Protein AF-A0A1G4E699-F1 (afdb_monomer)

Secondary structure (DSSP, 8-state):
--HHHHHHHHHHHHH-GGGHHHHHHHHHHHSPPS----GGGGHHHHHHTT-TTTHHHHHHHHHHHHHHHHHHHEEE---S-------------HHHHHHHHHHHHHHHHHHH---HHHHHHHHHHHHHHHHHHGGGEEE-PPPP--HHHH-SSHHHHHHHHHHHHTHHHHHHHHT-TT-TTHHHHHHHHHHHHHHHHHHIIIIISSS----HHHHHHHHHHHHHHHHHHHTTHHHHHHHHHHHHHHHEEE---TT------------HHHHHHHHHHHHHHHHHHH---HHHHHHHHHHHHHTHHHHGGGEEE-PPPP--HHHH-SSHHHHHHHHHHHHTHHHHHHHHHSPS-HHHHHHHHHHHHHHHHHHHHIIIIISSS----HHHHHHHHHHHHHHHHHHHHHTSGGGBTTB--TTSPP--S--SSGGGTTT---SS---TTS-HHHHHHHHHHHTTT--HHHHHHHHHHHTT-TTHHHHHHHHHHHHH--SS--------

Radius of gyration: 32.56 Å; Cα contacts (8 Å, |Δi|>4): 405; chains: 1; bounding box: 88×56×86 Å

Nearest PDB structures (foldseek):
  8yn0-assembly2_C  TM=1.367E-01  e=4.246E+00  Arabidopsis thaliana

Structure (mmCIF, N/CA/C/O backbone):
data_AF-A0A1G4E699-F1
#
_entry.id   AF-A0A1G4E699-F1
#
loop_
_atom_site.group_PDB
_atom_site.id
_atom_site.type_symbol
_atom_site.label_atom_id
_atom_site.label_alt_id
_atom_site.label_comp_id
_atom_site.label_asym_id
_atom_site.label_entity_id
_atom_site.label_seq_id
_atom_site.pdbx_PDB_ins_code
_atom_site.Cartn_x
_atom_site.Cartn_y
_atom_site.Cartn_z
_atom_site.occupancy
_atom_site.B_iso_or_equiv
_atom_site.auth_seq_id
_atom_site.auth_comp_id
_atom_site.auth_asym_id
_atom_site.auth_atom_id
_atom_site.pdbx_PDB_model_num
ATOM 1 N N . MET A 1 1 ? 32.884 7.322 -10.815 1.00 55.81 1 MET A N 1
ATOM 2 C CA . MET A 1 1 ? 31.408 7.321 -10.824 1.00 55.81 1 MET A CA 1
ATOM 3 C C . MET A 1 1 ? 30.946 8.568 -11.565 1.00 55.81 1 MET A C 1
ATOM 5 O O . MET A 1 1 ? 31.537 9.624 -11.356 1.00 55.81 1 MET A O 1
ATOM 9 N N . ASP A 1 2 ? 29.941 8.460 -12.436 1.00 67.50 2 ASP A N 1
ATOM 10 C CA . ASP A 1 2 ? 29.345 9.622 -13.109 1.00 67.50 2 ASP A CA 1
ATOM 11 C C . ASP A 1 2 ? 28.706 10.574 -12.084 1.00 67.50 2 ASP A C 1
ATOM 13 O O . ASP A 1 2 ? 27.785 10.208 -11.354 1.00 67.50 2 ASP A O 1
ATOM 17 N N . LEU A 1 3 ? 29.229 11.800 -12.024 1.00 72.00 3 LEU A N 1
ATOM 18 C CA . LEU A 1 3 ? 28.855 12.813 -11.036 1.00 72.00 3 LEU A CA 1
ATOM 19 C C . LEU A 1 3 ? 27.395 13.262 -11.167 1.00 72.00 3 LEU A C 1
ATOM 21 O O . LEU A 1 3 ? 26.793 13.642 -10.167 1.00 72.00 3 LEU A O 1
ATOM 25 N N . SER A 1 4 ? 26.833 13.226 -12.377 1.00 80.38 4 SER A N 1
ATOM 26 C CA . SER A 1 4 ? 25.493 13.753 -12.648 1.00 80.38 4 SER A CA 1
ATOM 27 C C . SER A 1 4 ? 24.391 12.807 -12.166 1.00 80.38 4 SER A C 1
ATOM 29 O O . SER A 1 4 ? 23.581 13.195 -11.325 1.00 80.38 4 SER A O 1
ATOM 31 N N . LEU A 1 5 ? 24.422 11.540 -12.586 1.00 86.12 5 LEU A N 1
ATOM 32 C CA . LEU A 1 5 ? 23.474 10.530 -12.114 1.00 86.12 5 LEU A CA 1
ATOM 33 C C . LEU A 1 5 ? 23.654 10.217 -10.619 1.00 86.12 5 LEU A C 1
ATOM 35 O O . LEU A 1 5 ? 22.676 10.017 -9.902 1.00 86.12 5 LEU A O 1
ATOM 39 N N . SER A 1 6 ? 24.894 10.239 -10.117 1.00 86.81 6 SER A N 1
ATOM 40 C CA . SER A 1 6 ? 25.167 10.074 -8.682 1.00 86.81 6 SER A CA 1
ATOM 41 C C . SER A 1 6 ? 24.479 11.151 -7.837 1.00 86.81 6 SER A C 1
ATOM 43 O O . SER A 1 6 ? 23.962 10.856 -6.758 1.00 86.81 6 SER A O 1
ATOM 45 N N . GLN A 1 7 ? 24.423 12.399 -8.316 1.00 88.94 7 GLN A N 1
ATOM 46 C CA . GLN A 1 7 ? 23.716 13.463 -7.608 1.00 88.94 7 GLN A CA 1
ATOM 47 C C . GLN A 1 7 ? 22.203 13.194 -7.546 1.00 88.94 7 GLN A C 1
ATOM 49 O O . GLN A 1 7 ? 21.623 13.308 -6.467 1.00 88.94 7 GLN A O 1
ATOM 54 N N . GLU A 1 8 ? 21.581 12.780 -8.656 1.00 90.25 8 GLU A N 1
ATOM 55 C CA . GLU A 1 8 ? 20.148 12.443 -8.682 1.00 90.25 8 GLU A CA 1
ATOM 56 C C . GLU A 1 8 ? 19.814 11.285 -7.728 1.00 90.25 8 GLU A C 1
ATOM 58 O O . GLU A 1 8 ? 18.875 11.383 -6.935 1.00 90.25 8 GLU A O 1
ATOM 63 N N . ILE A 1 9 ? 20.628 10.221 -7.726 1.00 91.75 9 ILE A N 1
ATOM 64 C CA . ILE A 1 9 ? 20.436 9.075 -6.825 1.00 91.75 9 ILE A CA 1
ATOM 65 C C . ILE A 1 9 ? 20.530 9.511 -5.355 1.00 91.75 9 ILE A C 1
ATOM 67 O O . ILE A 1 9 ? 19.701 9.110 -4.536 1.00 91.75 9 ILE A O 1
ATOM 71 N N . ASN A 1 10 ? 21.490 10.373 -5.011 1.00 92.62 10 ASN A N 1
ATOM 72 C CA . ASN A 1 10 ? 21.628 10.902 -3.653 1.00 92.62 10 ASN A CA 1
ATOM 73 C C . ASN A 1 10 ? 20.410 11.735 -3.221 1.00 92.62 10 ASN A C 1
ATOM 75 O O . ASN A 1 10 ? 19.955 11.627 -2.080 1.00 92.62 10 ASN A O 1
ATOM 79 N N . GLU A 1 11 ? 19.845 12.539 -4.123 1.00 93.44 11 GLU A N 1
ATOM 80 C CA . GLU A 1 11 ? 18.614 13.287 -3.850 1.00 93.44 11 GLU A CA 1
ATOM 81 C C . GLU A 1 11 ? 17.422 12.346 -3.609 1.00 93.44 11 GLU A C 1
ATOM 83 O O . GLU A 1 11 ? 16.649 12.557 -2.667 1.00 93.44 11 GLU A O 1
ATOM 88 N N . TRP A 1 12 ? 17.290 11.267 -4.389 1.00 94.31 12 TRP A N 1
ATOM 89 C CA . TRP A 1 12 ? 16.247 10.259 -4.171 1.00 94.31 12 TRP A CA 1
ATOM 90 C C . TRP A 1 12 ? 16.435 9.482 -2.873 1.00 94.31 12 TRP A C 1
ATOM 92 O O . TRP A 1 12 ? 15.449 9.270 -2.170 1.00 94.31 12 TRP A O 1
ATOM 102 N N . LYS A 1 13 ? 17.670 9.137 -2.494 1.00 93.50 13 LYS A N 1
ATOM 103 C CA . LYS A 1 13 ? 17.972 8.520 -1.191 1.00 93.50 13 LYS A CA 1
ATOM 104 C C . LYS A 1 13 ? 17.533 9.394 -0.026 1.00 93.50 13 LYS A C 1
ATOM 106 O O . LYS A 1 13 ? 16.914 8.904 0.913 1.00 93.50 13 LYS A O 1
ATOM 111 N N . LEU A 1 14 ? 17.812 10.694 -0.096 1.00 93.00 14 LEU A N 1
ATOM 112 C CA . LEU A 1 14 ? 17.403 11.640 0.943 1.00 93.00 14 LEU A CA 1
ATOM 113 C C . LEU A 1 14 ? 15.881 11.802 1.003 1.00 93.00 14 LEU A C 1
ATOM 115 O O . LEU A 1 14 ? 15.312 11.913 2.089 1.00 93.00 14 LEU A O 1
ATOM 119 N N . LYS A 1 15 ? 15.214 11.825 -0.155 1.00 94.31 15 LYS A N 1
ATOM 120 C CA . LYS A 1 15 ? 13.768 12.053 -0.237 1.00 94.31 15 LYS A CA 1
ATOM 121 C C . LYS A 1 15 ? 12.945 10.798 0.078 1.00 94.31 15 LYS A C 1
ATOM 123 O O . LYS A 1 15 ? 11.894 10.900 0.710 1.00 94.31 15 LYS A O 1
ATOM 128 N N . TYR A 1 16 ? 13.428 9.630 -0.336 1.00 94.56 16 TYR A N 1
ATOM 129 C CA . TYR A 1 16 ? 12.769 8.327 -0.223 1.00 94.56 16 TYR A CA 1
ATOM 130 C C . TYR A 1 16 ? 13.712 7.282 0.401 1.00 94.56 16 TYR A C 1
ATOM 132 O O . TYR A 1 16 ? 14.030 6.274 -0.237 1.00 94.56 16 TYR A O 1
ATOM 140 N N . PRO A 1 17 ? 14.159 7.490 1.654 1.00 93.25 17 PRO A N 1
ATOM 141 C CA . PRO A 1 17 ? 15.147 6.624 2.305 1.00 93.25 17 PRO A CA 1
ATOM 142 C C . PRO A 1 17 ? 14.657 5.188 2.515 1.00 93.25 17 PRO A C 1
ATOM 144 O O . PRO A 1 17 ? 15.455 4.274 2.641 1.00 93.25 17 PRO A O 1
ATOM 147 N N . PHE A 1 18 ? 13.344 4.959 2.510 1.00 88.12 18 PHE A N 1
ATOM 148 C CA . PHE A 1 18 ? 12.766 3.621 2.623 1.00 88.12 18 PHE A CA 1
ATOM 149 C C . PHE A 1 18 ? 12.931 2.748 1.366 1.00 88.12 18 PHE A C 1
ATOM 151 O O . PHE A 1 18 ? 12.675 1.551 1.431 1.00 88.12 18 PHE A O 1
ATOM 158 N N . LEU A 1 19 ? 13.364 3.328 0.242 1.00 93.88 19 LEU A N 1
ATOM 159 C CA . LEU A 1 19 ? 13.710 2.612 -0.992 1.00 93.88 19 LEU A CA 1
ATOM 160 C C . LEU A 1 19 ? 15.233 2.435 -1.134 1.00 93.88 19 LEU A C 1
ATOM 162 O O . LEU A 1 19 ? 15.740 2.310 -2.247 1.00 93.88 19 LEU A O 1
ATOM 166 N N . GLU A 1 20 ? 15.976 2.441 -0.019 1.00 91.06 20 GLU A N 1
ATOM 167 C CA . GLU A 1 20 ? 17.446 2.366 0.003 1.00 91.06 20 GLU A CA 1
ATOM 168 C C . GLU A 1 20 ? 18.002 1.222 -0.849 1.00 91.06 20 GLU A C 1
ATOM 170 O O . GLU A 1 20 ? 18.963 1.439 -1.582 1.00 91.06 20 GLU A O 1
ATOM 175 N N . HIS A 1 21 ? 17.363 0.051 -0.837 1.00 90.12 21 HIS A N 1
ATOM 176 C CA . HIS A 1 21 ? 17.773 -1.097 -1.650 1.00 90.12 21 HIS A CA 1
ATOM 177 C C . HIS A 1 21 ? 17.758 -0.797 -3.160 1.00 90.12 21 HIS A C 1
ATOM 179 O O . HIS A 1 21 ? 18.697 -1.154 -3.870 1.00 90.12 21 HIS A O 1
ATOM 185 N N . ILE A 1 22 ? 16.746 -0.072 -3.657 1.00 93.12 22 ILE A N 1
ATOM 186 C CA . ILE A 1 22 ? 16.667 0.346 -5.069 1.00 93.12 22 ILE A CA 1
ATOM 187 C C . ILE A 1 22 ? 17.793 1.326 -5.395 1.00 93.12 22 ILE A C 1
ATOM 189 O O . ILE A 1 22 ? 18.473 1.205 -6.413 1.00 93.12 22 ILE A O 1
ATOM 193 N N . TRP A 1 23 ? 18.021 2.293 -4.511 1.00 93.62 23 TRP A N 1
ATOM 194 C CA . TRP A 1 23 ? 19.037 3.315 -4.730 1.00 93.62 23 TRP A CA 1
ATOM 195 C C . TRP A 1 23 ? 20.459 2.767 -4.618 1.00 93.62 23 TRP A C 1
ATOM 197 O O . TRP A 1 23 ? 21.330 3.180 -5.379 1.00 93.62 23 TRP A O 1
ATOM 207 N N . SER A 1 24 ? 20.690 1.816 -3.713 1.00 91.62 24 SER A N 1
ATOM 208 C CA . SER A 1 24 ? 21.945 1.068 -3.618 1.00 91.62 24 SER A CA 1
ATOM 209 C C . SER A 1 24 ? 22.209 0.296 -4.908 1.00 91.62 24 SER A C 1
ATOM 211 O O . SER A 1 24 ? 23.315 0.345 -5.437 1.00 91.62 24 SER A O 1
ATOM 213 N N . LEU A 1 25 ? 21.180 -0.343 -5.473 1.00 92.12 25 LEU A N 1
ATOM 214 C CA . LEU A 1 25 ? 21.304 -1.050 -6.745 1.00 92.12 25 LEU A CA 1
ATOM 215 C C . LEU A 1 25 ? 21.671 -0.100 -7.901 1.00 92.12 25 LEU A C 1
ATOM 217 O O . LEU A 1 25 ? 22.513 -0.428 -8.735 1.00 92.12 25 LEU A O 1
ATOM 221 N N . PHE A 1 26 ? 21.091 1.103 -7.942 1.00 93.81 26 PHE A N 1
ATOM 222 C CA . PHE A 1 26 ? 21.430 2.109 -8.958 1.00 93.81 26 PHE A CA 1
ATOM 223 C C . PHE A 1 26 ? 22.864 2.639 -8.807 1.00 93.81 26 PHE A C 1
ATOM 225 O O . PHE A 1 26 ? 23.542 2.888 -9.809 1.00 93.81 26 PHE A O 1
ATOM 232 N N . GLU A 1 27 ? 23.357 2.794 -7.577 1.00 91.88 27 GLU A N 1
ATOM 233 C CA . GLU A 1 27 ? 24.768 3.112 -7.330 1.00 91.88 27 GLU A CA 1
ATOM 234 C C . GLU A 1 27 ? 25.685 1.984 -7.796 1.00 91.88 27 GLU A C 1
ATOM 236 O O . GLU A 1 27 ? 26.675 2.251 -8.477 1.00 91.88 27 GLU A O 1
ATOM 241 N N . ASP A 1 28 ? 25.325 0.731 -7.519 1.00 90.06 28 ASP A N 1
ATOM 242 C CA . ASP A 1 28 ? 26.087 -0.437 -7.957 1.00 90.06 28 ASP A CA 1
ATOM 243 C C . ASP A 1 28 ? 26.191 -0.537 -9.478 1.00 90.06 28 ASP A C 1
ATOM 245 O O . ASP A 1 28 ? 27.264 -0.844 -10.018 1.00 90.06 28 ASP A O 1
ATOM 249 N N . PHE A 1 29 ? 25.107 -0.208 -10.182 1.00 92.44 29 PHE A N 1
ATOM 250 C CA . PHE A 1 29 ? 25.119 -0.098 -11.636 1.00 92.44 29 PHE A CA 1
ATOM 251 C C . PHE A 1 29 ? 26.024 1.030 -12.136 1.00 92.44 29 PHE A C 1
ATOM 253 O O . PHE A 1 29 ? 26.667 0.880 -13.175 1.00 92.44 29 PHE A O 1
ATOM 260 N N . SER A 1 30 ? 26.135 2.115 -11.371 1.00 90.38 30 SER A N 1
ATOM 261 C CA . SER A 1 30 ? 26.933 3.302 -11.705 1.00 90.38 30 SER A CA 1
ATOM 262 C C . SER A 1 30 ? 28.407 3.205 -11.277 1.00 90.38 30 SER A C 1
ATOM 264 O O . SER A 1 30 ? 29.208 4.086 -11.608 1.00 90.38 30 SER A O 1
ATOM 266 N N . ASN A 1 31 ? 28.779 2.161 -10.529 1.00 86.94 31 ASN A N 1
ATOM 267 C CA . ASN A 1 31 ? 30.146 1.942 -10.066 1.00 86.94 31 ASN A CA 1
ATOM 268 C C . ASN A 1 31 ? 31.100 1.626 -11.226 1.00 86.94 31 ASN A C 1
ATOM 270 O O . ASN A 1 31 ? 30.767 0.872 -12.147 1.00 86.94 31 ASN A O 1
ATOM 274 N N . GLU A 1 32 ? 32.317 2.162 -11.130 1.00 82.00 32 GLU A N 1
ATOM 275 C CA . GLU A 1 32 ? 33.408 1.878 -12.068 1.00 82.00 32 GLU A CA 1
ATOM 276 C C . GLU A 1 32 ? 33.806 0.395 -12.034 1.00 82.00 32 GLU A C 1
ATOM 278 O O . GLU A 1 32 ? 33.489 -0.347 -11.097 1.00 82.00 32 GLU A O 1
ATOM 283 N N . LEU A 1 33 ? 34.493 -0.050 -13.085 1.00 80.19 33 LEU A N 1
ATOM 284 C CA . LEU A 1 33 ? 35.035 -1.401 -13.160 1.00 80.19 33 LEU A CA 1
ATOM 285 C C . LEU A 1 33 ? 36.195 -1.541 -12.169 1.00 80.19 33 LEU A C 1
ATOM 287 O O . LEU A 1 33 ? 37.126 -0.742 -12.171 1.00 80.19 33 LEU A O 1
ATOM 291 N N . VAL A 1 34 ? 36.144 -2.574 -11.328 1.00 69.19 34 VAL A N 1
ATOM 292 C CA . VAL A 1 34 ? 37.250 -2.913 -10.414 1.00 69.19 34 VAL A CA 1
ATOM 293 C C . VAL A 1 34 ? 38.335 -3.723 -11.141 1.00 69.19 34 VAL A C 1
ATOM 295 O O . VAL A 1 34 ? 39.499 -3.663 -10.757 1.00 69.19 34 VAL A O 1
ATOM 298 N N . ASP A 1 35 ? 37.957 -4.439 -12.205 1.00 65.62 35 ASP A N 1
ATOM 299 C CA . ASP A 1 35 ? 38.836 -5.251 -13.049 1.00 65.62 35 ASP A CA 1
ATOM 300 C C . ASP A 1 35 ? 38.510 -4.992 -14.531 1.00 65.62 35 ASP A C 1
ATOM 302 O O . ASP A 1 35 ? 37.463 -5.409 -15.036 1.00 65.62 35 ASP A O 1
ATOM 306 N N . ASP A 1 36 ? 39.375 -4.228 -15.204 1.00 64.94 36 ASP A N 1
ATOM 307 C CA . ASP A 1 36 ? 39.226 -3.850 -16.618 1.00 64.94 36 ASP A CA 1
ATOM 308 C C . ASP A 1 36 ? 39.844 -4.887 -17.582 1.00 64.94 36 ASP A C 1
ATOM 310 O O . ASP A 1 36 ? 39.816 -4.711 -18.799 1.00 64.94 36 ASP A O 1
ATOM 314 N N . GLU A 1 37 ? 40.408 -5.987 -17.066 1.00 66.12 37 GLU A N 1
ATOM 315 C CA . GLU A 1 37 ? 41.120 -6.987 -17.877 1.00 66.12 37 GLU A CA 1
ATOM 316 C C . GLU A 1 37 ? 40.232 -8.153 -18.348 1.00 66.12 37 GLU A C 1
ATOM 318 O O . GLU A 1 37 ? 40.729 -9.128 -18.914 1.00 66.12 37 GLU A O 1
ATOM 323 N N . ASN A 1 38 ? 38.907 -8.071 -18.174 1.00 74.69 38 ASN A N 1
ATOM 324 C CA . ASN A 1 38 ? 38.004 -9.118 -18.651 1.00 74.69 38 ASN A CA 1
ATOM 325 C C . ASN A 1 38 ? 38.006 -9.186 -20.190 1.00 74.69 38 ASN A C 1
ATOM 327 O O . ASN A 1 38 ? 37.516 -8.283 -20.871 1.00 74.69 38 ASN A O 1
ATOM 331 N N . GLU A 1 39 ? 38.511 -10.295 -20.740 1.00 76.25 39 GLU A N 1
ATOM 332 C CA . GLU A 1 39 ? 38.625 -10.534 -22.186 1.00 76.25 39 GLU A CA 1
ATOM 333 C C . GLU A 1 39 ? 37.290 -10.373 -22.935 1.00 76.25 39 GLU A C 1
ATOM 335 O O . GLU A 1 39 ? 37.282 -10.013 -24.112 1.00 76.25 39 GLU A O 1
ATOM 340 N N . LEU A 1 40 ? 36.152 -10.572 -22.258 1.00 76.50 40 LEU A N 1
ATOM 341 C CA . LEU A 1 40 ? 34.816 -10.412 -22.839 1.00 76.50 40 LEU A CA 1
ATOM 342 C C . LEU A 1 40 ? 34.510 -8.963 -23.246 1.00 76.50 40 LEU A C 1
ATOM 344 O O . LEU A 1 40 ? 33.732 -8.733 -24.171 1.00 76.50 40 LEU A O 1
ATOM 348 N N . TYR A 1 41 ? 35.163 -7.979 -22.624 1.00 86.44 41 TYR A N 1
ATOM 349 C CA . TYR A 1 41 ? 34.984 -6.561 -22.938 1.00 86.44 41 TYR A CA 1
ATOM 350 C C . TYR A 1 41 ? 35.561 -6.147 -24.293 1.00 86.44 41 TYR A C 1
ATOM 352 O O . TYR A 1 41 ? 35.273 -5.043 -24.760 1.00 86.44 41 TYR A O 1
ATOM 360 N N . ILE A 1 42 ? 36.308 -7.022 -24.979 1.00 87.81 42 ILE A N 1
ATOM 361 C CA . ILE A 1 42 ? 36.783 -6.753 -26.342 1.00 87.81 42 ILE A CA 1
ATOM 362 C C . ILE A 1 42 ? 35.628 -6.499 -27.321 1.00 87.81 42 ILE A C 1
ATOM 364 O O . ILE A 1 42 ? 35.788 -5.760 -28.291 1.00 87.81 42 ILE A O 1
ATOM 368 N N . VAL A 1 43 ? 34.436 -7.048 -27.055 1.00 91.31 43 VAL A N 1
ATOM 369 C CA . VAL A 1 43 ? 33.248 -6.804 -27.886 1.00 91.31 43 VAL A CA 1
ATOM 370 C C . VAL A 1 43 ? 32.855 -5.321 -27.908 1.00 91.31 43 VAL A C 1
ATOM 372 O O . VAL A 1 43 ? 32.386 -4.824 -28.932 1.00 91.31 43 VAL A O 1
ATOM 375 N N . CYS A 1 44 ? 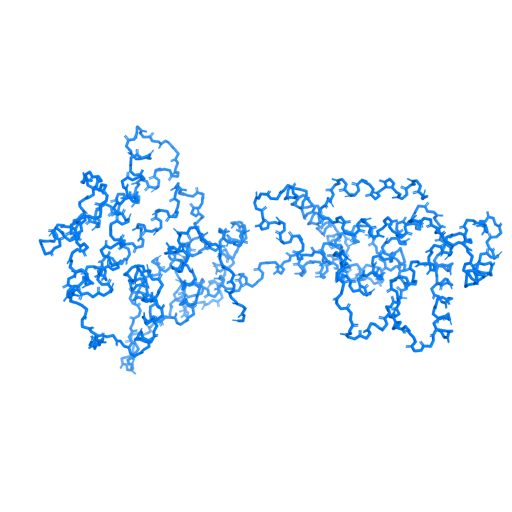33.143 -4.579 -26.832 1.00 93.50 44 CYS A N 1
ATOM 376 C CA . CYS A 1 44 ? 32.857 -3.151 -26.739 1.00 93.50 44 CYS A CA 1
ATOM 377 C C . CYS A 1 44 ? 33.682 -2.305 -27.716 1.00 93.50 44 CYS A C 1
ATOM 379 O O . CYS A 1 44 ? 33.224 -1.236 -28.111 1.00 93.50 44 CYS A O 1
ATOM 381 N N . ASP A 1 45 ? 34.861 -2.773 -28.148 1.00 91.69 45 ASP A N 1
ATOM 382 C CA . ASP A 1 45 ? 35.622 -2.101 -29.210 1.00 91.69 45 ASP A CA 1
ATOM 383 C C . ASP A 1 45 ? 34.865 -2.123 -30.540 1.00 91.69 45 ASP A C 1
ATOM 385 O O . ASP A 1 45 ? 34.854 -1.128 -31.263 1.00 91.69 45 ASP A O 1
ATOM 389 N N . GLY A 1 46 ? 34.204 -3.243 -30.844 1.00 93.19 46 GLY A N 1
ATOM 390 C CA . GLY A 1 46 ? 33.390 -3.397 -32.046 1.00 93.19 46 GLY A CA 1
ATOM 391 C C . GLY A 1 46 ? 32.120 -2.552 -31.999 1.00 93.19 46 GLY A C 1
ATOM 392 O O . GLY A 1 46 ? 31.850 -1.817 -32.945 1.00 93.19 46 GLY A O 1
ATOM 393 N N . ILE A 1 47 ? 31.388 -2.613 -30.882 1.00 95.56 47 ILE A N 1
ATOM 394 C CA . ILE A 1 47 ? 30.116 -1.893 -30.688 1.00 95.56 47 ILE A CA 1
ATOM 395 C C . ILE A 1 47 ? 30.334 -0.370 -30.686 1.00 95.56 47 ILE A C 1
ATOM 397 O O . ILE A 1 47 ? 29.558 0.384 -31.266 1.00 95.56 47 ILE A O 1
ATOM 401 N N . ALA A 1 48 ? 31.418 0.122 -30.075 1.00 95.19 48 ALA A N 1
ATOM 402 C CA . ALA A 1 48 ? 31.694 1.559 -30.017 1.00 95.19 48 ALA A CA 1
ATOM 403 C C . ALA A 1 48 ? 32.308 2.128 -31.312 1.00 95.19 48 ALA A C 1
ATOM 405 O O . ALA A 1 48 ? 32.262 3.343 -31.525 1.00 95.19 48 ALA A O 1
ATOM 406 N N . ALA A 1 49 ? 32.883 1.291 -32.186 1.00 94.25 49 ALA A N 1
ATOM 407 C CA . ALA A 1 49 ? 33.606 1.734 -33.382 1.00 94.25 49 ALA A CA 1
ATOM 408 C C . ALA A 1 49 ? 32.810 2.659 -34.331 1.00 94.25 49 ALA A C 1
ATOM 410 O O . ALA A 1 49 ? 33.412 3.623 -34.818 1.00 94.25 49 ALA A O 1
ATOM 411 N N . PRO A 1 50 ? 31.500 2.445 -34.587 1.00 94.62 50 PRO A N 1
ATOM 412 C CA . PRO A 1 50 ? 30.691 3.345 -35.417 1.00 94.62 50 PRO A CA 1
ATOM 413 C C . PRO A 1 50 ? 30.550 4.763 -34.838 1.00 94.62 50 PRO A C 1
ATOM 415 O O . PRO A 1 50 ? 30.306 5.721 -35.572 1.00 94.62 50 PRO A O 1
ATOM 418 N N . TYR A 1 51 ? 30.753 4.930 -33.530 1.00 92.00 51 TYR A N 1
ATOM 419 C CA . TYR A 1 51 ? 30.535 6.175 -32.797 1.00 92.00 51 TYR A CA 1
ATOM 420 C C . TYR A 1 51 ? 31.833 6.976 -32.641 1.00 92.00 51 TYR A C 1
ATOM 422 O O . TYR A 1 51 ? 32.262 7.300 -31.536 1.00 92.00 51 TYR A O 1
ATOM 430 N N . HIS A 1 52 ? 32.474 7.332 -33.760 1.00 86.31 52 HIS A N 1
ATOM 431 C CA . HIS A 1 52 ? 33.818 7.934 -33.791 1.00 86.31 52 HIS A CA 1
ATOM 432 C C . HIS A 1 52 ? 34.032 9.137 -32.848 1.00 86.31 52 HIS A C 1
ATOM 434 O O . HIS A 1 52 ? 35.126 9.305 -32.315 1.00 86.31 52 HIS A O 1
ATOM 440 N N . GLY A 1 53 ? 33.006 9.968 -32.625 1.00 86.38 53 GLY A N 1
ATOM 441 C CA . GLY A 1 53 ? 33.085 11.140 -31.740 1.00 86.38 53 GLY A CA 1
ATOM 442 C C . GLY A 1 53 ? 32.976 10.835 -30.240 1.00 86.38 53 GLY A C 1
ATOM 443 O O . GLY A 1 53 ? 33.319 11.691 -29.431 1.00 86.38 53 GLY A O 1
ATOM 444 N N . LYS A 1 54 ? 32.513 9.634 -29.875 1.00 89.94 54 LYS A N 1
ATOM 445 C CA . LYS A 1 54 ? 32.257 9.190 -28.495 1.00 89.94 54 LYS A CA 1
ATOM 446 C C . LYS A 1 54 ? 32.850 7.811 -28.189 1.00 89.94 54 LYS A C 1
ATOM 448 O O . LYS A 1 54 ? 32.533 7.219 -27.167 1.00 89.94 54 LYS A O 1
ATOM 453 N N . ILE A 1 55 ? 33.741 7.303 -29.041 1.00 90.44 55 ILE A N 1
ATOM 454 C CA . ILE A 1 55 ? 34.225 5.916 -28.983 1.00 90.44 55 ILE A CA 1
ATOM 455 C C . ILE A 1 55 ? 34.756 5.515 -27.600 1.00 90.44 55 ILE A C 1
ATOM 457 O O . ILE A 1 55 ? 34.430 4.440 -27.115 1.00 90.44 55 ILE A O 1
ATOM 461 N N . SER A 1 56 ? 35.521 6.386 -26.932 1.00 89.25 56 SER A N 1
ATOM 462 C CA . SER A 1 56 ? 36.056 6.101 -25.593 1.00 89.25 56 SER A CA 1
ATOM 463 C C . SER A 1 56 ? 34.967 6.077 -24.517 1.00 89.25 56 SER A C 1
ATOM 465 O O . SER A 1 56 ? 35.013 5.229 -23.637 1.00 89.25 56 SER A O 1
ATOM 467 N N . GLU A 1 57 ? 34.003 6.998 -24.588 1.00 90.38 57 GLU A N 1
ATOM 468 C CA . GLU A 1 57 ? 32.863 7.093 -23.662 1.00 90.38 57 GLU A CA 1
ATOM 469 C C . GLU A 1 57 ? 31.956 5.868 -23.814 1.00 90.38 57 GLU A C 1
ATOM 471 O O . GLU A 1 57 ? 31.610 5.214 -22.836 1.00 90.38 57 GLU A O 1
ATOM 476 N N . TYR A 1 58 ? 31.633 5.508 -25.055 1.00 93.06 58 TYR A N 1
ATOM 477 C CA . TYR A 1 58 ? 30.751 4.387 -25.362 1.00 93.06 58 TYR A CA 1
ATOM 478 C C . TYR A 1 58 ? 31.419 3.048 -25.097 1.00 93.06 58 TYR A C 1
ATOM 480 O O . TYR A 1 58 ? 30.771 2.143 -24.583 1.00 93.06 58 TYR A O 1
ATOM 488 N N . LYS A 1 59 ? 32.724 2.920 -25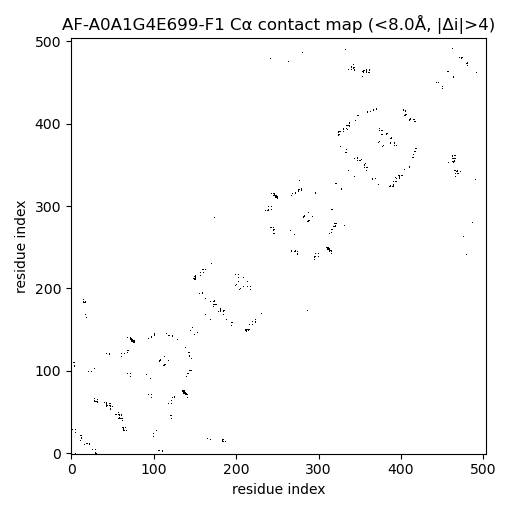.354 1.00 92.38 59 LYS A N 1
ATOM 489 C CA . LYS A 1 59 ? 33.470 1.732 -24.940 1.00 92.38 59 LYS A CA 1
ATOM 490 C C . LYS A 1 59 ? 33.356 1.527 -23.430 1.00 92.38 59 LYS A C 1
ATOM 492 O O . LYS A 1 59 ? 33.041 0.422 -23.005 1.00 92.38 59 LYS A O 1
ATOM 497 N N . GLU A 1 60 ? 33.564 2.576 -22.638 1.00 91.06 60 GLU A N 1
ATOM 498 C CA . GLU A 1 60 ? 33.490 2.482 -21.179 1.00 91.06 60 GLU A CA 1
ATOM 499 C C . GLU A 1 60 ? 32.072 2.168 -20.688 1.00 91.06 60 GLU A C 1
ATOM 501 O O . GLU A 1 60 ? 31.873 1.253 -19.888 1.00 91.06 60 GLU A O 1
ATOM 506 N N . PHE A 1 61 ? 31.064 2.848 -21.237 1.00 92.75 61 PHE A N 1
ATOM 507 C CA . PHE A 1 61 ? 29.667 2.569 -20.920 1.00 92.75 61 PHE A CA 1
ATOM 508 C C . PHE A 1 61 ? 29.251 1.139 -21.304 1.00 92.75 61 PHE A C 1
ATOM 510 O O . PHE A 1 61 ? 28.588 0.471 -20.513 1.00 92.75 61 PHE A O 1
ATOM 517 N N . CYS A 1 62 ? 29.688 0.626 -22.461 1.00 94.94 62 CYS A N 1
ATOM 518 C CA . CYS A 1 62 ? 29.447 -0.763 -22.859 1.00 94.94 62 CYS A CA 1
ATOM 519 C C . CYS A 1 62 ? 29.993 -1.750 -21.826 1.00 94.94 62 CYS A C 1
ATOM 521 O O . CYS A 1 62 ? 29.285 -2.678 -21.445 1.00 94.94 62 CYS A O 1
ATOM 523 N N . LYS A 1 63 ? 31.215 -1.540 -21.321 1.00 92.75 63 LYS A N 1
ATOM 524 C CA . LYS A 1 63 ? 31.791 -2.422 -20.298 1.00 92.75 63 LYS A CA 1
ATOM 525 C C . LYS A 1 63 ? 30.992 -2.387 -18.995 1.00 92.75 63 LYS A C 1
ATOM 527 O O . LYS A 1 63 ? 30.714 -3.436 -18.418 1.00 92.75 63 LYS A O 1
ATOM 532 N N . ILE A 1 64 ? 30.585 -1.196 -18.548 1.00 92.31 64 ILE A N 1
ATOM 533 C CA . ILE A 1 64 ? 29.734 -1.026 -17.360 1.00 92.31 64 ILE A CA 1
ATOM 534 C C . ILE A 1 64 ? 28.399 -1.752 -17.551 1.00 92.31 64 ILE A C 1
ATOM 536 O O . ILE A 1 64 ? 27.956 -2.476 -16.660 1.00 92.31 64 ILE A O 1
ATOM 540 N N . LEU A 1 65 ? 27.774 -1.598 -18.719 1.00 94.75 65 LEU A N 1
ATOM 541 C CA . LEU A 1 65 ? 26.511 -2.251 -19.027 1.00 94.75 65 LEU A CA 1
ATOM 542 C C . LEU A 1 65 ? 26.662 -3.776 -19.105 1.00 94.75 65 LEU A C 1
ATOM 544 O O . LEU A 1 65 ? 25.841 -4.475 -18.523 1.00 94.75 65 LEU A O 1
ATOM 548 N N . LEU A 1 66 ? 27.725 -4.304 -19.720 1.00 91.94 66 LEU A N 1
ATOM 549 C CA . LEU A 1 66 ? 28.012 -5.743 -19.714 1.00 91.94 66 LEU A CA 1
ATOM 550 C C . LEU A 1 66 ? 28.215 -6.280 -18.292 1.00 91.94 66 LEU A C 1
ATOM 552 O O . LEU A 1 66 ? 27.627 -7.301 -17.952 1.00 91.94 66 LEU A O 1
ATOM 556 N N . LYS A 1 67 ? 28.962 -5.571 -17.431 1.00 90.25 67 LYS A N 1
ATOM 557 C CA . LYS A 1 67 ? 29.099 -5.912 -16.001 1.00 90.25 67 LYS A CA 1
ATOM 558 C C . LYS A 1 67 ? 27.735 -5.967 -15.304 1.00 90.25 67 LYS A C 1
ATOM 560 O O . LYS A 1 67 ? 27.476 -6.861 -14.502 1.00 90.25 67 LYS A O 1
ATOM 565 N N . ASN A 1 68 ? 26.864 -4.996 -15.565 1.00 92.19 68 ASN A N 1
ATOM 566 C CA . ASN A 1 68 ? 25.544 -4.951 -14.939 1.00 92.19 68 ASN A CA 1
ATOM 567 C C . ASN A 1 68 ? 24.642 -6.075 -15.463 1.00 92.19 68 ASN A C 1
ATOM 569 O O . ASN A 1 68 ? 23.972 -6.733 -14.671 1.00 92.19 68 ASN A O 1
ATOM 573 N N . LEU A 1 69 ? 24.672 -6.338 -16.771 1.00 91.44 69 LEU A N 1
ATOM 574 C CA . LEU A 1 69 ? 23.947 -7.435 -17.405 1.00 91.44 69 LEU A CA 1
ATOM 575 C C . LEU A 1 69 ? 24.375 -8.795 -16.860 1.00 91.44 69 LEU A C 1
ATOM 577 O O . LEU A 1 69 ? 23.512 -9.621 -16.573 1.00 91.44 69 LEU A O 1
ATOM 581 N N . ASP A 1 70 ? 25.675 -9.000 -16.665 1.00 87.31 70 ASP A N 1
ATOM 582 C CA . ASP A 1 70 ? 26.243 -10.184 -16.022 1.00 87.31 70 ASP A CA 1
ATOM 583 C C . ASP A 1 70 ? 25.623 -10.418 -14.637 1.00 87.31 70 ASP A C 1
ATOM 585 O O . ASP A 1 70 ? 25.046 -11.472 -14.375 1.00 87.31 70 ASP A O 1
ATOM 589 N N . ARG A 1 71 ? 25.601 -9.379 -13.794 1.00 86.00 71 ARG A N 1
ATOM 590 C CA . ARG A 1 71 ? 25.057 -9.443 -12.427 1.00 86.00 71 ARG A CA 1
ATOM 591 C C . ARG A 1 71 ? 23.550 -9.679 -12.336 1.00 86.00 71 ARG A C 1
ATOM 593 O O . ARG A 1 71 ? 23.093 -10.229 -11.334 1.00 86.00 71 ARG A O 1
ATOM 600 N N . VAL A 1 72 ? 22.768 -9.202 -13.307 1.00 88.12 72 VAL A N 1
ATOM 601 C CA . VAL A 1 72 ? 21.302 -9.379 -13.294 1.00 88.12 72 VAL A CA 1
ATOM 602 C C . VAL A 1 72 ? 20.847 -10.623 -14.050 1.00 88.12 72 VAL A C 1
ATOM 604 O O . VAL A 1 72 ? 19.728 -11.075 -13.833 1.00 88.12 72 VAL A O 1
ATOM 607 N N . SER A 1 73 ? 21.692 -11.165 -14.932 1.00 84.06 73 SER A N 1
ATOM 608 C CA . SER A 1 73 ? 21.330 -12.282 -15.809 1.00 84.06 73 SER A CA 1
ATOM 609 C C . SER A 1 73 ? 21.974 -13.603 -15.401 1.00 84.06 73 SER A C 1
ATOM 611 O O . SER A 1 73 ? 21.484 -14.645 -15.826 1.00 84.06 73 SER A O 1
ATOM 613 N N . LEU A 1 74 ? 23.053 -13.605 -14.610 1.00 80.44 74 LEU A N 1
ATOM 614 C CA . LEU A 1 74 ? 23.703 -14.831 -14.150 1.00 80.44 74 LEU A CA 1
ATOM 615 C C . LEU A 1 74 ? 23.492 -15.076 -12.659 1.00 80.44 74 LEU A C 1
ATOM 617 O O . LEU A 1 74 ? 23.786 -14.234 -11.814 1.00 80.44 74 LEU A O 1
ATOM 621 N N . SER A 1 75 ? 23.097 -16.305 -12.339 1.00 72.56 75 SER A N 1
ATOM 622 C CA . SER A 1 75 ? 23.190 -16.851 -10.986 1.00 72.56 75 SER A CA 1
ATOM 623 C C . SER A 1 75 ? 24.050 -18.114 -11.004 1.00 72.56 75 SER A C 1
ATOM 625 O O . SER A 1 75 ? 23.898 -18.969 -11.887 1.00 72.56 75 SER A O 1
ATOM 627 N N . GLU A 1 76 ? 24.967 -18.244 -10.044 1.00 65.06 76 GLU A N 1
ATOM 628 C CA . GLU A 1 76 ? 25.710 -19.490 -9.861 1.00 65.06 76 GLU A CA 1
ATOM 629 C C . GLU A 1 76 ? 24.742 -20.621 -9.507 1.00 65.06 76 GLU A C 1
ATOM 631 O O . GLU A 1 76 ? 23.852 -20.460 -8.667 1.00 65.06 76 GLU A O 1
ATOM 636 N N . ASN A 1 77 ? 24.942 -21.792 -10.117 1.00 56.16 77 ASN A N 1
ATOM 637 C CA . ASN A 1 77 ? 24.268 -23.016 -9.704 1.00 56.16 77 ASN A CA 1
ATOM 638 C C . ASN A 1 77 ? 24.806 -23.425 -8.324 1.00 56.16 77 ASN A C 1
ATOM 640 O O . ASN A 1 77 ? 25.681 -24.285 -8.222 1.00 56.16 77 ASN A O 1
ATOM 644 N N . LYS A 1 78 ? 24.321 -22.791 -7.250 1.00 47.78 78 LYS A N 1
ATOM 645 C CA . LYS A 1 78 ? 24.635 -23.207 -5.882 1.00 47.78 78 LYS A CA 1
ATOM 646 C C . LYS A 1 78 ? 24.071 -24.618 -5.696 1.00 47.78 78 LYS A C 1
ATOM 648 O O . LYS A 1 78 ? 22.858 -24.802 -5.612 1.00 47.78 78 LYS A O 1
ATOM 653 N N . SER A 1 79 ? 24.940 -25.629 -5.659 1.00 44.03 79 SER A N 1
ATOM 654 C CA . SER A 1 79 ? 24.570 -26.934 -5.109 1.00 44.03 79 SER A CA 1
ATOM 655 C C . SER A 1 79 ? 24.111 -26.724 -3.666 1.00 44.03 79 SER A C 1
ATOM 657 O O . SER A 1 79 ? 24.766 -25.981 -2.942 1.00 44.03 79 SER A O 1
ATOM 659 N N . GLU A 1 80 ? 23.020 -27.376 -3.254 1.00 40.38 80 GLU A N 1
ATOM 660 C CA . GLU A 1 80 ? 22.307 -27.243 -1.962 1.00 40.38 80 GLU A CA 1
ATOM 661 C C . GLU A 1 80 ? 23.140 -27.419 -0.667 1.00 40.38 80 GLU A C 1
ATOM 663 O O . GLU A 1 80 ? 22.585 -27.500 0.425 1.00 40.38 80 GLU A O 1
ATOM 668 N N . SER A 1 81 ? 24.466 -27.464 -0.724 1.00 40.56 81 SER A N 1
ATOM 669 C CA . SER A 1 81 ? 25.334 -27.639 0.433 1.00 40.56 81 SER A CA 1
ATOM 670 C C . SER A 1 81 ? 26.351 -26.509 0.544 1.00 40.56 81 SER A C 1
ATOM 672 O O . SER A 1 81 ? 27.503 -26.712 0.195 1.00 40.56 81 SER A O 1
ATOM 674 N N . GLU A 1 82 ? 25.936 -25.336 1.025 1.00 39.81 82 GLU A N 1
ATOM 675 C CA . GLU A 1 82 ? 26.807 -24.386 1.744 1.00 39.81 82 GLU A CA 1
ATOM 676 C C . GLU A 1 82 ? 25.968 -23.224 2.309 1.00 39.81 82 GLU A C 1
ATOM 678 O O . GLU A 1 82 ? 25.992 -22.085 1.853 1.00 39.81 82 GLU A O 1
ATOM 683 N N . THR A 1 83 ? 25.180 -23.513 3.349 1.00 45.38 83 THR A N 1
ATOM 684 C CA . THR A 1 83 ? 24.670 -22.473 4.252 1.00 45.38 83 THR A CA 1
ATOM 685 C C . THR A 1 83 ? 25.792 -22.087 5.213 1.00 45.38 83 THR A C 1
ATOM 687 O O . THR A 1 83 ? 25.975 -22.723 6.253 1.00 45.38 83 THR A O 1
ATOM 690 N N . GLY A 1 84 ? 26.569 -21.072 4.843 1.00 33.16 84 GLY A N 1
ATOM 691 C CA . GLY A 1 84 ? 27.706 -20.587 5.620 1.00 33.16 84 GLY A CA 1
ATOM 692 C C . GLY A 1 84 ? 27.854 -19.070 5.552 1.00 33.16 84 GLY A C 1
ATOM 693 O O . GLY A 1 84 ? 28.666 -18.578 4.790 1.00 33.16 84 GLY A O 1
ATOM 694 N N . ALA A 1 85 ? 27.066 -18.372 6.375 1.00 33.84 85 ALA A N 1
ATOM 695 C CA . ALA A 1 85 ? 27.313 -17.050 6.966 1.00 33.84 85 ALA A CA 1
ATOM 696 C C . ALA A 1 85 ? 27.944 -15.926 6.108 1.00 33.84 85 ALA A C 1
ATOM 698 O O . ALA A 1 85 ? 29.154 -15.888 5.905 1.00 33.84 85 ALA A O 1
ATOM 699 N N . GLY A 1 86 ? 27.150 -14.881 5.845 1.00 33.38 86 GLY A N 1
ATOM 700 C CA . GLY A 1 86 ? 27.670 -13.520 5.680 1.00 33.38 86 GLY A CA 1
ATOM 701 C C . GLY A 1 86 ? 26.828 -12.643 4.762 1.00 33.38 86 GLY A C 1
ATOM 702 O O . GLY A 1 86 ? 26.876 -12.825 3.558 1.00 33.38 86 GLY A O 1
ATOM 703 N N . TYR A 1 87 ? 26.167 -11.647 5.358 1.00 33.78 87 TYR A N 1
ATOM 704 C CA . TYR A 1 87 ? 25.392 -10.564 4.735 1.00 33.78 87 TYR A CA 1
ATOM 705 C C . TYR A 1 87 ? 23.992 -10.956 4.244 1.00 33.78 87 TYR A C 1
ATOM 707 O O . TYR A 1 87 ? 23.782 -11.980 3.606 1.00 33.78 87 TYR A O 1
ATOM 715 N N . PHE A 1 88 ? 23.011 -10.135 4.616 1.00 35.69 88 PHE A N 1
ATOM 716 C CA . PHE A 1 88 ? 21.658 -10.165 4.077 1.00 35.69 88 PHE A CA 1
ATOM 717 C C . PHE A 1 88 ? 21.744 -9.827 2.579 1.00 35.69 88 PHE A C 1
ATOM 719 O O . PHE A 1 88 ? 21.630 -8.668 2.203 1.00 35.69 88 PHE A O 1
ATOM 726 N N . GLU A 1 89 ? 22.043 -10.811 1.730 1.00 43.59 89 GLU A N 1
ATOM 727 C CA . GLU A 1 89 ? 21.837 -10.681 0.289 1.00 43.59 89 GLU A CA 1
ATOM 728 C C . GLU A 1 89 ? 20.328 -10.624 0.045 1.00 43.59 89 GLU A C 1
ATOM 730 O O . GLU A 1 89 ? 19.598 -11.585 0.295 1.00 43.59 89 GLU A O 1
ATOM 735 N N . ASP A 1 90 ? 19.873 -9.451 -0.388 1.00 49.03 90 ASP A N 1
ATOM 736 C CA . ASP A 1 90 ? 18.503 -9.150 -0.775 1.00 49.03 90 ASP A CA 1
ATOM 737 C C . ASP A 1 90 ? 17.944 -10.206 -1.737 1.00 49.03 90 ASP A C 1
ATOM 739 O O . ASP A 1 90 ? 18.480 -10.432 -2.826 1.00 49.03 90 ASP A O 1
ATOM 743 N N . ASN A 1 91 ? 16.809 -10.802 -1.356 1.00 58.69 91 ASN A N 1
ATOM 744 C CA . ASN A 1 91 ? 15.993 -11.729 -2.152 1.00 58.69 91 ASN A CA 1
ATOM 745 C C . ASN A 1 91 ? 15.329 -11.043 -3.375 1.00 58.69 91 ASN A C 1
ATOM 747 O O . ASN A 1 91 ? 14.182 -11.340 -3.700 1.00 58.69 91 ASN A O 1
ATOM 751 N N . MET A 1 92 ? 15.997 -10.094 -4.040 1.00 76.06 92 MET A N 1
ATOM 752 C CA . MET A 1 92 ? 15.512 -9.517 -5.292 1.00 76.06 92 MET A CA 1
ATOM 753 C C . MET A 1 92 ? 15.840 -10.474 -6.435 1.00 76.06 92 MET A C 1
ATOM 755 O O . MET A 1 92 ? 17.016 -10.704 -6.728 1.00 76.06 92 MET A O 1
ATOM 759 N N . ASP A 1 93 ? 14.807 -11.024 -7.067 1.00 83.56 93 ASP A N 1
ATOM 760 C CA . ASP A 1 93 ? 14.949 -11.969 -8.169 1.00 83.56 93 ASP A CA 1
ATOM 761 C C . ASP A 1 93 ? 15.511 -11.311 -9.443 1.00 83.56 93 ASP A C 1
ATOM 763 O O . ASP A 1 93 ? 15.432 -10.093 -9.635 1.00 83.56 93 ASP A O 1
ATOM 767 N N . ASP A 1 94 ? 16.063 -12.140 -10.331 1.00 84.06 94 ASP A N 1
ATOM 768 C CA . ASP A 1 94 ? 16.711 -11.725 -11.582 1.00 84.06 94 ASP A CA 1
ATOM 769 C C . ASP A 1 94 ? 15.825 -10.802 -12.441 1.00 84.06 94 ASP A C 1
ATOM 771 O O . ASP A 1 94 ? 16.310 -9.829 -13.024 1.00 84.06 94 ASP A O 1
ATOM 775 N N . ASN A 1 95 ? 14.511 -11.060 -12.501 1.00 86.06 95 ASN A N 1
ATOM 776 C CA . ASN A 1 95 ? 13.594 -10.253 -13.303 1.00 86.06 95 ASN A CA 1
ATOM 777 C C . ASN A 1 95 ? 13.413 -8.858 -12.690 1.00 86.06 95 ASN A C 1
ATOM 779 O O . ASN A 1 95 ? 13.492 -7.859 -13.405 1.00 86.06 95 ASN A O 1
ATOM 783 N N . THR A 1 96 ? 13.261 -8.766 -11.368 1.00 88.75 96 THR A N 1
ATOM 784 C CA . THR A 1 96 ? 13.195 -7.475 -10.664 1.00 88.75 96 THR A CA 1
ATOM 785 C C . THR A 1 96 ? 14.498 -6.682 -10.810 1.00 88.75 96 THR A C 1
ATOM 787 O O . THR A 1 96 ? 14.470 -5.467 -11.033 1.00 88.75 96 THR A O 1
ATOM 790 N N . ARG A 1 97 ? 15.659 -7.348 -10.782 1.00 89.75 97 ARG A N 1
ATOM 791 C CA . ARG A 1 97 ? 16.954 -6.698 -11.053 1.00 89.75 97 ARG A CA 1
ATOM 792 C C . ARG A 1 97 ? 17.047 -6.174 -12.488 1.00 89.75 97 ARG A C 1
ATOM 794 O O . ARG A 1 97 ? 17.487 -5.046 -12.692 1.00 89.75 97 ARG A O 1
ATOM 801 N N . CYS A 1 98 ? 16.587 -6.948 -13.471 1.00 93.38 98 CYS A N 1
ATOM 802 C CA . CYS A 1 98 ? 16.539 -6.536 -14.875 1.00 93.38 98 CYS A CA 1
ATOM 803 C C . CYS A 1 98 ? 15.596 -5.339 -15.114 1.00 93.38 98 CYS A C 1
ATOM 805 O O . CYS A 1 98 ? 15.943 -4.410 -15.846 1.00 93.38 98 CYS A O 1
ATOM 807 N N . ILE A 1 99 ? 14.426 -5.310 -14.467 1.00 93.69 99 ILE A N 1
ATOM 808 C CA . ILE A 1 99 ? 13.509 -4.157 -14.513 1.00 93.69 99 ILE A CA 1
ATOM 809 C C . ILE A 1 99 ? 14.213 -2.903 -13.981 1.00 93.69 99 ILE A C 1
ATOM 811 O O . ILE A 1 99 ? 14.188 -1.848 -14.616 1.00 93.69 99 ILE A O 1
ATOM 815 N N . ASN A 1 100 ? 14.898 -3.018 -12.842 1.00 94.62 100 ASN A N 1
ATOM 816 C CA . ASN A 1 100 ? 15.649 -1.906 -12.265 1.00 94.62 100 ASN A CA 1
ATOM 817 C C . ASN A 1 100 ? 16.843 -1.481 -13.134 1.00 94.62 100 ASN A C 1
ATOM 819 O O . ASN A 1 100 ? 17.110 -0.284 -13.231 1.00 94.62 100 ASN A O 1
ATOM 823 N N . LEU A 1 101 ? 17.508 -2.410 -13.831 1.00 95.88 101 LEU A N 1
ATOM 824 C CA . LEU A 1 101 ? 18.542 -2.078 -14.816 1.00 95.88 101 LEU A CA 1
ATOM 825 C C . LEU A 1 101 ? 17.972 -1.238 -15.968 1.00 95.88 101 LEU A C 1
ATOM 827 O O . LEU A 1 101 ? 18.569 -0.230 -16.336 1.00 95.88 101 LEU A O 1
ATOM 831 N N . ASN A 1 102 ? 16.801 -1.595 -16.501 1.00 96.50 102 ASN A N 1
ATOM 832 C CA . ASN A 1 102 ? 16.138 -0.810 -17.549 1.00 96.50 102 ASN A CA 1
ATOM 833 C C . ASN A 1 102 ? 15.728 0.593 -17.068 1.00 96.50 102 ASN A C 1
ATOM 835 O O . ASN A 1 102 ? 15.901 1.574 -17.791 1.00 96.50 102 ASN A O 1
ATOM 839 N N . ARG A 1 103 ? 15.256 0.724 -15.822 1.00 95.94 103 ARG A N 1
ATOM 840 C CA . ARG A 1 103 ? 14.963 2.035 -15.209 1.00 95.94 103 ARG A CA 1
ATOM 841 C C . ARG A 1 103 ? 16.221 2.878 -15.031 1.00 95.94 103 ARG A C 1
ATOM 843 O O . ARG A 1 103 ? 16.209 4.067 -15.333 1.00 95.94 103 ARG A O 1
ATOM 850 N N . TRP A 1 104 ? 17.316 2.271 -14.580 1.00 96.31 104 TRP A N 1
ATOM 851 C CA . TRP A 1 104 ? 18.611 2.942 -14.502 1.00 96.31 104 TRP A CA 1
ATOM 852 C C . TRP A 1 104 ? 19.098 3.387 -15.891 1.00 96.31 104 TRP A C 1
ATOM 854 O O . TRP A 1 104 ? 19.503 4.537 -16.048 1.00 96.31 104 TRP A O 1
ATOM 864 N N . LEU A 1 105 ? 18.976 2.530 -16.915 1.00 96.62 105 LEU A N 1
ATOM 865 C CA . LEU A 1 105 ? 19.305 2.863 -18.307 1.00 96.62 105 LEU A CA 1
ATOM 866 C C . LEU A 1 105 ? 18.487 4.048 -18.821 1.00 96.62 105 LEU A C 1
ATOM 868 O O . LEU A 1 105 ? 19.030 4.905 -19.516 1.00 96.62 105 LEU A O 1
ATOM 872 N N . TYR A 1 106 ? 17.208 4.142 -18.457 1.00 96.50 106 TYR A N 1
ATOM 873 C CA . TYR A 1 106 ? 16.386 5.302 -18.785 1.00 96.50 106 TYR A CA 1
ATOM 874 C C . TYR A 1 106 ? 16.974 6.605 -18.213 1.00 96.50 106 TYR A C 1
ATOM 876 O O . TYR A 1 106 ? 17.173 7.570 -18.952 1.00 96.50 106 TYR A O 1
ATOM 884 N N . TYR A 1 107 ? 17.317 6.641 -16.922 1.00 95.12 107 TYR A N 1
ATOM 885 C CA . TYR A 1 107 ? 17.917 7.840 -16.324 1.00 95.12 107 TYR A CA 1
ATOM 886 C C . TYR A 1 107 ? 19.300 8.147 -16.913 1.00 95.12 107 TYR A C 1
ATOM 888 O O . TYR A 1 107 ? 19.597 9.298 -17.232 1.00 95.12 107 TYR A O 1
ATOM 896 N N . TYR A 1 108 ? 20.117 7.118 -17.150 1.00 93.75 108 TYR A N 1
ATOM 897 C CA . TYR A 1 108 ? 21.432 7.272 -17.768 1.00 93.75 108 TYR A CA 1
ATOM 898 C C . TYR A 1 108 ? 21.337 7.851 -19.190 1.00 93.75 108 TYR A C 1
ATOM 900 O O . TYR A 1 108 ? 22.020 8.819 -19.523 1.00 93.75 108 TYR A O 1
ATOM 908 N N . THR A 1 109 ? 20.464 7.301 -20.039 1.00 92.94 109 THR A N 1
ATOM 909 C CA . THR A 1 109 ? 20.259 7.764 -21.426 1.00 92.94 109 THR A CA 1
ATOM 910 C C . THR A 1 109 ? 19.661 9.163 -21.489 1.00 92.94 109 THR A C 1
ATOM 912 O O . THR A 1 109 ? 20.040 9.946 -22.361 1.00 92.94 109 THR A O 1
ATOM 915 N N . LYS A 1 110 ? 18.782 9.522 -20.546 1.00 91.62 110 LYS A N 1
ATOM 916 C CA . LYS A 1 110 ? 18.237 10.878 -20.424 1.00 91.62 110 LYS A CA 1
ATOM 917 C C . LYS A 1 110 ? 19.341 11.921 -20.206 1.00 91.62 110 LYS A C 1
ATOM 919 O O . LYS A 1 110 ? 19.254 13.009 -20.773 1.00 91.62 110 LYS A O 1
ATOM 924 N N . ILE A 1 111 ? 20.366 11.584 -19.422 1.00 90.88 111 ILE A N 1
ATOM 925 C CA . ILE A 1 111 ? 21.494 12.468 -19.101 1.00 90.88 111 ILE A CA 1
ATOM 926 C C . ILE A 1 111 ? 22.551 12.469 -20.217 1.00 90.88 111 ILE A C 1
ATOM 928 O O . ILE A 1 111 ? 22.994 13.532 -20.651 1.00 90.88 111 ILE A O 1
ATOM 932 N N . HIS A 1 112 ? 22.960 11.289 -20.692 1.00 89.38 112 HIS A N 1
ATOM 933 C CA . HIS A 1 112 ? 24.123 11.132 -21.584 1.00 89.38 112 HIS A CA 1
ATOM 934 C C . HIS A 1 112 ? 23.778 11.036 -23.070 1.00 89.38 112 HIS A C 1
ATOM 936 O O . HIS A 1 112 ? 24.672 11.065 -23.925 1.00 89.38 112 HIS A O 1
ATOM 942 N N . HIS A 1 113 ? 22.486 10.942 -23.391 1.00 90.50 113 HIS A N 1
ATOM 943 C CA . HIS A 1 113 ? 21.962 10.800 -24.749 1.00 90.50 113 HIS A CA 1
ATOM 944 C C . HIS A 1 113 ? 22.599 9.620 -25.500 1.00 90.50 113 HIS A C 1
ATOM 946 O O . HIS A 1 113 ? 23.063 9.765 -26.633 1.00 90.50 113 HIS A O 1
ATOM 952 N N . VAL A 1 114 ? 22.673 8.456 -24.845 1.00 92.31 114 VAL A N 1
ATOM 953 C CA . VAL A 1 114 ? 23.114 7.212 -25.491 1.00 92.31 114 VAL A CA 1
ATOM 954 C C . VAL A 1 114 ? 21.988 6.690 -26.396 1.00 92.31 114 VAL A C 1
ATOM 956 O O . VAL A 1 114 ? 20.859 6.599 -25.920 1.00 92.31 114 VAL A O 1
ATOM 959 N N . PRO A 1 115 ? 22.258 6.372 -27.676 1.00 94.19 115 PRO A N 1
ATOM 960 C CA . PRO A 1 115 ? 21.268 5.807 -28.588 1.00 94.19 115 PRO A CA 1
ATOM 961 C C . PRO A 1 115 ? 20.782 4.424 -28.156 1.00 94.19 115 PRO A C 1
ATOM 963 O O . PRO A 1 115 ? 21.586 3.584 -27.752 1.00 94.19 115 PRO A O 1
ATOM 966 N N . ASP A 1 116 ? 19.494 4.153 -28.344 1.00 94.50 116 ASP A N 1
ATOM 967 C CA . ASP A 1 116 ? 18.901 2.850 -28.025 1.00 94.50 116 ASP A CA 1
ATOM 968 C C . ASP A 1 116 ? 19.511 1.720 -28.870 1.00 94.50 116 ASP A C 1
ATOM 970 O O . ASP A 1 116 ? 19.805 0.657 -28.334 1.00 94.50 116 ASP A O 1
ATOM 974 N N . GLU A 1 117 ? 19.832 1.979 -30.146 1.00 94.75 117 GLU A N 1
ATOM 975 C CA . GLU A 1 117 ? 20.524 1.021 -31.031 1.00 94.75 117 GLU A CA 1
ATOM 976 C C . GLU A 1 117 ? 21.859 0.542 -30.431 1.00 94.75 117 GLU A C 1
ATOM 978 O O . GLU A 1 117 ? 22.197 -0.637 -30.504 1.00 94.75 117 GLU A O 1
ATOM 983 N N . PHE A 1 118 ? 22.605 1.440 -29.776 1.00 96.12 118 PHE A N 1
ATOM 984 C CA . PHE A 1 118 ? 23.840 1.074 -29.083 1.00 96.12 118 PHE A CA 1
ATOM 985 C C . PHE A 1 118 ? 23.559 0.129 -27.907 1.00 96.12 118 PHE A C 1
ATOM 987 O O . PHE A 1 118 ? 24.268 -0.856 -27.714 1.00 96.12 118 PHE A O 1
ATOM 994 N N . ILE A 1 119 ? 22.525 0.415 -27.112 1.00 97.12 119 ILE A N 1
ATOM 995 C CA . ILE A 1 119 ? 22.161 -0.402 -25.949 1.00 97.12 119 ILE A CA 1
ATOM 996 C C . ILE A 1 119 ? 21.673 -1.784 -26.399 1.00 97.12 119 ILE A C 1
ATOM 998 O O . ILE A 1 119 ? 22.098 -2.794 -25.839 1.00 97.12 119 ILE A O 1
ATOM 1002 N N . GLU A 1 120 ? 20.852 -1.846 -27.447 1.00 96.25 120 GLU A N 1
ATOM 1003 C CA . GLU A 1 120 ? 20.386 -3.093 -28.060 1.00 96.25 120 GLU A CA 1
ATOM 1004 C C . GLU A 1 120 ? 21.545 -3.979 -28.537 1.00 96.25 120 GLU A C 1
ATOM 1006 O O . GLU A 1 120 ? 21.519 -5.198 -28.325 1.00 96.25 120 GLU A O 1
ATOM 1011 N N . GLU A 1 121 ? 22.587 -3.388 -29.132 1.00 95.88 121 GLU A N 1
ATOM 1012 C CA . GLU A 1 121 ? 23.800 -4.112 -29.523 1.00 95.88 121 GLU A CA 1
ATOM 1013 C C . GLU A 1 121 ? 24.535 -4.703 -28.311 1.00 95.88 121 GLU A C 1
ATOM 1015 O O . GLU A 1 121 ? 24.982 -5.851 -28.372 1.00 95.88 121 GLU A O 1
ATOM 1020 N N . VAL A 1 122 ? 24.614 -3.981 -27.187 1.00 95.75 122 VAL A N 1
ATOM 1021 C CA . VAL A 1 122 ? 25.249 -4.487 -25.955 1.00 95.75 122 VAL A CA 1
ATOM 1022 C C . VAL A 1 122 ? 24.455 -5.643 -25.339 1.00 95.75 122 VAL A C 1
ATOM 1024 O O . VAL A 1 122 ? 25.045 -6.661 -24.971 1.00 95.75 122 VAL A O 1
ATOM 1027 N N . PHE A 1 123 ? 23.125 -5.541 -25.266 1.00 94.75 123 PHE A N 1
ATOM 1028 C CA . PHE A 1 123 ? 22.274 -6.647 -24.801 1.00 94.75 123 PHE A CA 1
ATOM 1029 C C . PHE A 1 123 ? 22.395 -7.869 -25.722 1.00 94.75 123 PHE A C 1
ATOM 1031 O O . PHE A 1 123 ? 22.541 -8.996 -25.252 1.00 94.75 123 PHE A O 1
ATOM 1038 N N . SER A 1 124 ? 22.414 -7.652 -27.040 1.00 92.44 124 SER A N 1
ATOM 1039 C CA . SER A 1 124 ? 22.595 -8.728 -28.023 1.00 92.44 124 SER A CA 1
ATOM 1040 C C . SER A 1 124 ? 23.969 -9.391 -27.909 1.00 92.44 124 SER A C 1
ATOM 1042 O O . SER A 1 124 ? 24.090 -10.608 -28.065 1.00 92.44 124 SER A O 1
ATOM 1044 N N . ALA A 1 125 ? 25.012 -8.610 -27.614 1.00 91.25 125 ALA A N 1
ATOM 1045 C CA . ALA A 1 125 ? 26.341 -9.137 -27.349 1.00 91.25 125 ALA A CA 1
ATOM 1046 C C . ALA A 1 125 ? 26.339 -10.030 -26.104 1.00 91.25 125 ALA A C 1
ATOM 1048 O O . ALA A 1 125 ? 26.832 -11.153 -26.184 1.00 91.25 125 ALA A O 1
ATOM 1049 N N . MET A 1 126 ? 25.727 -9.584 -25.001 1.00 89.12 126 MET A N 1
ATOM 1050 C CA . MET A 1 126 ? 25.578 -10.387 -23.784 1.00 89.12 126 MET A CA 1
ATOM 1051 C C . MET A 1 126 ? 24.890 -11.729 -24.068 1.00 89.12 126 MET A C 1
ATOM 1053 O O . MET A 1 126 ? 25.421 -12.774 -23.699 1.00 89.12 126 MET A O 1
ATOM 1057 N N . ASP A 1 127 ? 23.764 -11.722 -24.787 1.00 85.94 127 ASP A N 1
ATOM 1058 C CA . ASP A 1 127 ? 23.057 -12.944 -25.195 1.00 85.94 127 ASP A CA 1
ATOM 1059 C C . ASP A 1 127 ? 23.962 -13.900 -25.991 1.00 85.94 127 ASP A C 1
ATOM 1061 O O . ASP A 1 127 ? 23.899 -15.121 -25.828 1.00 85.94 127 ASP A O 1
ATOM 1065 N N . GLY A 1 128 ? 24.825 -13.350 -26.851 1.00 84.06 128 GLY A N 1
ATOM 1066 C CA . GLY A 1 128 ? 25.824 -14.112 -27.596 1.00 84.06 128 GLY A CA 1
ATOM 1067 C C . GLY A 1 128 ? 26.896 -14.733 -26.696 1.00 84.06 128 GLY A C 1
ATOM 1068 O O . GLY A 1 128 ? 27.282 -15.885 -26.913 1.00 84.06 128 GLY A O 1
ATOM 1069 N N . LEU A 1 129 ? 27.345 -14.014 -25.661 1.00 79.50 129 LEU A N 1
ATOM 1070 C CA . LEU A 1 129 ? 28.361 -14.483 -24.711 1.00 79.50 129 LEU A CA 1
ATOM 1071 C C . LEU A 1 129 ? 27.875 -15.650 -23.844 1.00 79.50 129 LEU A C 1
ATOM 1073 O O . LEU A 1 129 ? 28.682 -16.507 -23.491 1.00 79.50 129 LEU A O 1
ATOM 1077 N N . VAL A 1 130 ? 26.567 -15.765 -23.588 1.00 73.12 130 VAL A N 1
ATOM 1078 C CA . VAL A 1 130 ? 25.972 -16.901 -22.850 1.00 73.12 130 VAL A CA 1
ATOM 1079 C C . VAL A 1 130 ? 26.352 -18.247 -23.465 1.00 73.12 130 VAL A C 1
ATOM 1081 O O . VAL A 1 130 ? 26.574 -19.224 -22.749 1.00 73.12 130 VAL A O 1
ATOM 1084 N N . THR A 1 131 ? 26.497 -18.306 -24.794 1.00 69.81 131 THR A N 1
ATOM 1085 C CA . THR A 1 131 ? 26.906 -19.535 -25.493 1.00 69.81 131 THR A CA 1
ATOM 1086 C C . THR A 1 131 ? 28.307 -20.023 -25.102 1.00 69.81 131 THR A C 1
ATOM 1088 O O . THR A 1 131 ? 28.603 -21.206 -25.265 1.00 69.81 131 THR A O 1
ATOM 1091 N N . LEU A 1 132 ? 29.153 -19.149 -24.542 1.00 70.62 132 LEU A N 1
ATOM 1092 C CA . LEU A 1 132 ? 30.512 -19.461 -24.092 1.00 70.62 132 LEU A CA 1
ATOM 1093 C C . LEU A 1 132 ? 30.556 -20.041 -22.669 1.00 70.62 132 LEU A C 1
ATOM 1095 O O . LEU A 1 132 ? 31.551 -20.662 -22.297 1.00 70.62 132 LEU A O 1
ATOM 1099 N N . TRP A 1 133 ? 29.501 -19.855 -21.871 1.00 69.75 133 TRP A N 1
ATOM 1100 C CA . TRP A 1 133 ? 29.492 -20.189 -20.442 1.00 69.75 133 TRP A CA 1
ATOM 1101 C C . TRP A 1 133 ? 28.942 -21.584 -20.107 1.00 69.75 133 TRP A C 1
ATOM 1103 O O . TRP A 1 133 ? 29.236 -22.113 -19.030 1.00 69.75 133 TRP A O 1
ATOM 1113 N N . GLY A 1 134 ? 28.226 -22.222 -21.038 1.00 64.75 134 GLY A N 1
ATOM 1114 C CA . GLY A 1 134 ? 27.704 -23.586 -20.881 1.00 64.75 134 GLY A CA 1
ATOM 1115 C C . GLY A 1 134 ? 26.805 -23.765 -19.646 1.00 64.75 134 GLY A C 1
ATOM 1116 O O . GLY A 1 134 ? 26.221 -22.811 -19.146 1.00 64.75 134 GLY A O 1
ATOM 1117 N N . ASP A 1 135 ? 26.724 -24.989 -19.115 1.00 69.00 135 ASP A N 1
ATOM 1118 C CA . ASP A 1 135 ? 25.830 -25.339 -17.990 1.00 69.00 135 ASP A CA 1
ATOM 1119 C C . ASP A 1 135 ? 26.321 -24.844 -16.611 1.00 69.00 135 ASP A C 1
ATOM 1121 O O . ASP A 1 135 ? 25.741 -25.177 -15.574 1.00 69.00 135 ASP A O 1
ATOM 1125 N N . LYS A 1 136 ? 27.427 -24.087 -16.557 1.00 70.75 136 LYS A N 1
ATOM 1126 C CA . LYS A 1 136 ? 28.043 -23.655 -15.291 1.00 70.75 136 LYS A CA 1
ATOM 1127 C C . LYS A 1 136 ? 27.210 -22.590 -14.572 1.00 70.75 136 LYS A C 1
ATOM 1129 O O . LYS A 1 136 ? 27.211 -22.547 -13.342 1.00 70.75 136 LYS A O 1
ATOM 1134 N N . PHE A 1 137 ? 26.491 -21.768 -15.327 1.00 73.19 137 PHE A N 1
ATOM 1135 C CA . PHE A 1 137 ? 25.681 -20.675 -14.805 1.00 73.19 137 PHE A CA 1
ATOM 1136 C C . PHE A 1 137 ? 24.237 -20.837 -15.255 1.00 73.19 137 PHE A C 1
ATOM 1138 O O . PHE A 1 137 ? 23.966 -21.230 -16.391 1.00 73.19 137 PHE A O 1
ATOM 1145 N N . LYS A 1 138 ? 23.295 -20.503 -14.374 1.00 80.38 138 LYS A N 1
ATOM 1146 C CA . LYS A 1 138 ? 21.912 -20.303 -14.786 1.00 80.38 138 LYS A CA 1
ATOM 1147 C C . LYS A 1 138 ? 21.810 -18.895 -15.356 1.00 80.38 138 LYS A C 1
ATOM 1149 O O . LYS A 1 138 ? 22.031 -17.924 -14.635 1.00 80.38 138 LYS A O 1
ATOM 1154 N N . TYR A 1 139 ? 21.475 -18.818 -16.639 1.00 83.12 139 TYR A N 1
ATOM 1155 C CA . TYR A 1 139 ? 21.236 -17.565 -17.336 1.00 83.12 139 TYR A CA 1
ATOM 1156 C C . TYR A 1 139 ? 19.734 -17.264 -17.405 1.00 83.12 139 TYR A C 1
ATOM 1158 O O . TYR A 1 139 ? 18.958 -18.031 -17.982 1.00 83.12 139 TYR A O 1
ATOM 1166 N N . THR A 1 140 ? 19.338 -16.136 -16.826 1.00 86.00 140 THR A N 1
ATOM 1167 C CA . THR A 1 140 ? 18.008 -15.544 -16.955 1.00 86.00 140 THR A CA 1
ATOM 1168 C C . THR A 1 140 ? 18.108 -14.380 -17.931 1.00 86.00 140 THR A C 1
ATOM 1170 O O . THR A 1 140 ? 18.775 -13.386 -17.661 1.00 86.00 140 THR A O 1
ATOM 1173 N N . LYS A 1 141 ? 17.446 -14.493 -19.086 1.00 88.19 141 LYS A N 1
ATOM 1174 C CA . LYS A 1 141 ? 17.505 -13.453 -20.114 1.00 88.19 141 LYS A CA 1
ATOM 1175 C C . LYS A 1 141 ? 16.892 -12.140 -19.625 1.00 88.19 141 LYS A C 1
ATOM 1177 O O . LYS A 1 141 ? 15.695 -12.096 -19.344 1.00 88.19 141 LYS A O 1
ATOM 1182 N N . CYS A 1 142 ? 17.695 -11.078 -19.606 1.00 91.75 142 CYS A N 1
ATOM 1183 C CA . CYS A 1 142 ? 17.237 -9.712 -19.390 1.00 91.75 142 CYS A CA 1
ATOM 1184 C C . CYS A 1 142 ? 16.929 -9.047 -20.737 1.00 91.75 142 CYS A C 1
ATOM 1186 O O . CYS A 1 142 ? 17.775 -9.012 -21.628 1.00 91.75 142 CYS A O 1
ATOM 1188 N N . TYR A 1 143 ? 15.711 -8.537 -20.902 1.00 92.88 143 TYR A N 1
ATOM 1189 C CA . TYR A 1 143 ? 15.304 -7.844 -22.123 1.00 92.88 143 TYR A CA 1
ATOM 1190 C C . TYR A 1 143 ? 15.452 -6.340 -21.937 1.00 92.88 143 TYR A C 1
ATOM 1192 O O . TYR A 1 143 ? 15.038 -5.796 -20.912 1.00 92.88 143 TYR A O 1
ATOM 1200 N N . TYR A 1 144 ? 16.029 -5.682 -22.938 1.00 95.69 144 TYR A N 1
ATOM 1201 C CA . TYR A 1 144 ? 16.069 -4.231 -22.978 1.00 95.69 144 TYR A CA 1
ATOM 1202 C C . TYR A 1 144 ? 14.686 -3.668 -23.326 1.00 95.69 144 TYR A C 1
ATOM 1204 O O . TYR A 1 144 ? 14.038 -4.126 -24.269 1.00 95.69 144 TYR A O 1
ATOM 1212 N N . GLU A 1 145 ? 14.247 -2.668 -22.569 1.00 93.38 145 GLU A N 1
ATOM 1213 C CA . GLU A 1 145 ? 13.044 -1.885 -22.815 1.00 93.38 145 GLU A CA 1
ATOM 1214 C C . GLU A 1 145 ? 13.409 -0.395 -22.818 1.00 93.38 145 GLU A C 1
ATOM 1216 O O . GLU A 1 145 ? 13.705 0.196 -21.776 1.00 93.38 145 GLU A O 1
ATOM 1221 N N . SER A 1 146 ? 13.361 0.235 -23.996 1.00 93.62 146 SER A N 1
ATOM 1222 C CA . SER A 1 146 ? 13.510 1.688 -24.093 1.00 93.62 146 SER A CA 1
ATOM 1223 C C . SER A 1 146 ? 12.259 2.376 -23.552 1.00 93.62 146 SER A C 1
ATOM 1225 O O . SER A 1 146 ? 11.240 2.514 -24.233 1.00 93.62 146 SER A O 1
ATOM 1227 N N . TYR A 1 147 ? 12.325 2.838 -22.303 1.00 91.50 147 TYR A N 1
ATOM 1228 C CA . TYR A 1 147 ? 11.210 3.545 -21.671 1.00 91.50 147 TYR A CA 1
ATOM 1229 C C . TYR A 1 147 ? 10.786 4.796 -22.454 1.00 91.50 147 TYR A C 1
ATOM 1231 O O . TYR A 1 147 ? 9.596 5.106 -22.528 1.00 91.50 147 TYR A O 1
ATOM 1239 N N . SER A 1 148 ? 11.748 5.482 -23.077 1.00 89.88 148 SER A N 1
ATOM 1240 C CA . SER A 1 148 ? 11.511 6.658 -23.919 1.00 89.88 148 SER A CA 1
ATOM 1241 C C . SER A 1 148 ? 10.690 6.327 -25.167 1.00 89.88 148 SER A C 1
ATOM 1243 O O . SER A 1 148 ? 9.865 7.144 -25.583 1.00 89.88 148 SER A O 1
ATOM 1245 N N . ASP A 1 149 ? 10.865 5.132 -25.736 1.00 87.94 149 ASP A N 1
ATOM 1246 C CA . ASP A 1 149 ? 10.173 4.671 -26.945 1.00 87.94 149 ASP A CA 1
ATOM 1247 C C . ASP A 1 149 ? 8.898 3.874 -26.672 1.00 87.94 149 ASP A C 1
ATOM 1249 O O . ASP A 1 149 ? 8.006 3.810 -27.525 1.00 87.94 149 ASP A O 1
ATOM 1253 N N . VAL A 1 150 ? 8.764 3.303 -25.480 1.00 90.00 150 VAL A N 1
ATOM 1254 C CA . VAL A 1 150 ? 7.635 2.435 -25.132 1.00 90.00 150 VAL A CA 1
ATOM 1255 C C . VAL A 1 150 ? 6.552 3.168 -24.343 1.00 90.00 150 VAL A C 1
ATOM 1257 O O . VAL A 1 150 ? 5.383 2.780 -24.447 1.00 90.00 150 VAL A O 1
ATOM 1260 N N . TYR A 1 151 ? 6.893 4.243 -23.623 1.00 90.19 151 TYR A N 1
ATOM 1261 C CA . TYR A 1 151 ? 5.969 4.947 -22.732 1.00 90.19 151 TYR A CA 1
ATOM 1262 C C . TYR A 1 151 ? 5.894 6.451 -23.000 1.00 90.19 151 TYR A C 1
ATOM 1264 O O . TYR A 1 151 ? 6.843 7.097 -23.442 1.00 90.19 151 TYR A O 1
ATOM 1272 N N . ALA A 1 152 ? 4.728 7.019 -22.698 1.00 89.06 152 ALA A N 1
ATOM 1273 C CA . ALA A 1 152 ? 4.572 8.453 -22.494 1.00 89.06 152 ALA A CA 1
ATOM 1274 C C . ALA A 1 152 ? 4.811 8.773 -21.010 1.00 89.06 152 ALA A C 1
ATOM 1276 O O . ALA A 1 152 ? 4.407 7.993 -20.152 1.00 89.06 152 ALA A O 1
ATOM 1277 N N . GLU A 1 153 ? 5.439 9.914 -20.712 1.00 93.75 153 GLU A N 1
ATOM 1278 C CA . GLU A 1 153 ? 5.748 10.360 -19.337 1.00 93.75 153 GLU A CA 1
ATOM 1279 C C . GLU A 1 153 ? 6.518 9.310 -18.488 1.00 93.75 153 GLU A C 1
ATOM 1281 O O . GLU A 1 153 ? 6.101 8.979 -17.374 1.00 93.75 153 GLU A O 1
ATOM 1286 N N . PRO A 1 154 ? 7.643 8.760 -18.992 1.00 94.62 154 PRO A N 1
ATOM 1287 C CA . PRO A 1 154 ? 8.344 7.633 -18.368 1.00 94.62 154 PRO A CA 1
ATOM 1288 C C . PRO A 1 154 ? 8.809 7.884 -16.926 1.00 94.62 154 PRO A C 1
ATOM 1290 O O . PRO A 1 154 ? 8.745 6.964 -16.124 1.00 94.62 154 PRO A O 1
ATOM 1293 N N . GLU A 1 155 ? 9.215 9.099 -16.545 1.00 94.56 155 GLU A N 1
ATOM 1294 C CA . GLU A 1 155 ? 9.632 9.400 -15.159 1.00 94.56 155 GLU A CA 1
ATOM 1295 C C . GLU A 1 155 ? 8.500 9.231 -14.149 1.00 94.56 155 GLU A C 1
ATOM 1297 O O . GLU A 1 155 ? 8.666 8.590 -13.107 1.00 94.56 155 GLU A O 1
ATOM 1302 N N . ASP A 1 156 ? 7.342 9.807 -14.474 1.00 96.25 156 ASP A N 1
ATOM 1303 C CA . ASP A 1 156 ? 6.147 9.721 -13.648 1.00 96.25 156 ASP A CA 1
ATOM 1304 C C . ASP A 1 156 ? 5.692 8.250 -13.560 1.00 96.25 156 ASP A C 1
ATOM 1306 O O . ASP A 1 156 ? 5.356 7.779 -12.474 1.00 96.25 156 ASP A O 1
ATOM 1310 N N . LEU A 1 157 ? 5.749 7.494 -14.667 1.00 96.00 157 LEU A N 1
ATOM 1311 C CA . LEU A 1 157 ? 5.403 6.069 -14.683 1.00 96.00 157 LEU A CA 1
ATOM 1312 C C . LEU A 1 157 ? 6.391 5.205 -13.887 1.00 96.00 157 LEU A C 1
ATOM 1314 O O . LEU A 1 157 ? 5.948 4.394 -13.077 1.00 96.00 157 LEU A O 1
ATOM 1318 N N . ILE A 1 158 ? 7.704 5.378 -14.074 1.00 96.44 158 ILE A N 1
ATOM 1319 C CA . ILE A 1 158 ? 8.738 4.640 -13.331 1.00 96.44 158 ILE A CA 1
ATOM 1320 C C . ILE A 1 158 ? 8.511 4.820 -11.837 1.00 96.44 158 ILE A C 1
ATOM 1322 O O . ILE A 1 158 ? 8.504 3.840 -11.101 1.00 96.44 158 ILE A O 1
ATOM 1326 N N . LYS A 1 159 ? 8.224 6.044 -11.388 1.00 96.50 159 LYS A N 1
ATOM 1327 C CA . LYS A 1 159 ? 7.922 6.304 -9.982 1.00 96.50 159 LYS A CA 1
ATOM 1328 C C . LYS A 1 159 ? 6.707 5.527 -9.473 1.00 96.50 159 LYS A C 1
ATOM 1330 O O . LYS A 1 159 ? 6.764 5.018 -8.357 1.00 96.50 159 LYS A O 1
ATOM 1335 N N . LEU A 1 160 ? 5.633 5.432 -10.258 1.00 96.31 160 LEU A N 1
ATOM 1336 C CA . LEU A 1 160 ? 4.452 4.643 -9.893 1.00 96.31 160 LEU A CA 1
ATOM 1337 C C . LEU A 1 160 ? 4.737 3.138 -9.899 1.00 96.31 160 LEU A C 1
ATOM 1339 O O . LEU A 1 160 ? 4.246 2.427 -9.031 1.00 96.31 160 LEU A O 1
ATOM 1343 N N . LEU A 1 161 ? 5.534 2.639 -10.841 1.00 95.69 161 LEU A N 1
ATOM 1344 C CA . LEU A 1 161 ? 5.892 1.222 -10.882 1.00 95.69 161 LEU A CA 1
ATOM 1345 C C . LEU A 1 161 ? 6.885 0.844 -9.777 1.00 95.69 161 LEU A C 1
ATOM 1347 O O . LEU A 1 161 ? 6.787 -0.247 -9.233 1.00 95.69 161 LEU A O 1
ATOM 1351 N N . THR A 1 162 ? 7.757 1.761 -9.349 1.00 94.88 162 THR A N 1
ATOM 1352 C CA . THR A 1 162 ? 8.571 1.574 -8.140 1.00 94.88 162 THR A CA 1
ATOM 1353 C C . THR A 1 162 ? 7.694 1.417 -6.895 1.00 94.88 162 THR A C 1
ATOM 1355 O O . THR A 1 162 ? 8.041 0.620 -6.029 1.00 94.88 162 THR A O 1
ATOM 1358 N N . PHE A 1 163 ? 6.546 2.106 -6.807 1.00 93.00 163 PHE 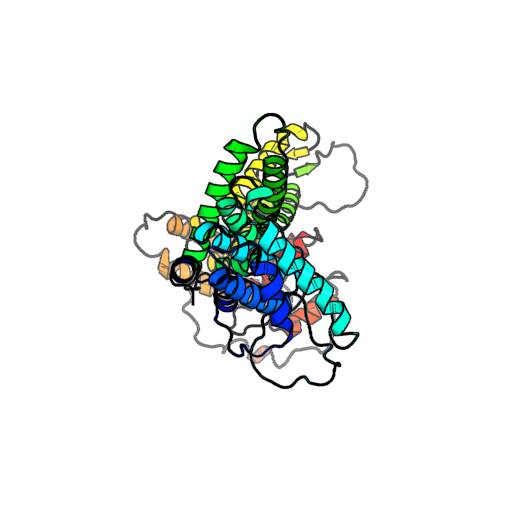A N 1
ATOM 1359 C CA . PHE A 1 163 ? 5.570 1.855 -5.738 1.00 93.00 163 PHE A CA 1
ATOM 1360 C C . PHE A 1 163 ? 5.035 0.423 -5.824 1.00 93.00 163 PHE A C 1
ATOM 1362 O O . PHE A 1 163 ? 5.023 -0.265 -4.813 1.00 93.00 163 PHE A O 1
ATOM 1369 N N . VAL A 1 164 ? 4.629 -0.025 -7.018 1.00 92.19 164 VAL A N 1
ATOM 1370 C CA . VAL A 1 164 ? 4.065 -1.372 -7.220 1.00 92.19 164 VAL A CA 1
ATOM 1371 C C . VAL A 1 164 ? 5.059 -2.457 -6.815 1.00 92.19 164 VAL A C 1
ATOM 1373 O O . VAL A 1 164 ? 4.680 -3.393 -6.126 1.00 92.19 164 VAL A O 1
ATOM 1376 N N . ASP A 1 165 ? 6.326 -2.321 -7.205 1.00 91.00 165 ASP A N 1
ATOM 1377 C CA . ASP A 1 165 ? 7.349 -3.339 -6.937 1.00 91.00 165 ASP A CA 1
ATOM 1378 C C . ASP A 1 165 ? 7.813 -3.380 -5.473 1.00 91.00 165 ASP A C 1
ATOM 1380 O O . ASP A 1 165 ? 8.513 -4.309 -5.082 1.00 91.00 165 ASP A O 1
ATOM 1384 N N . ASN A 1 166 ? 7.485 -2.355 -4.681 1.00 89.56 166 ASN A N 1
ATOM 1385 C CA . ASN A 1 166 ? 7.909 -2.217 -3.284 1.00 89.56 166 ASN A CA 1
ATOM 1386 C C . ASN A 1 166 ? 6.703 -2.020 -2.351 1.00 89.56 166 ASN A C 1
ATOM 1388 O O . ASN A 1 166 ? 6.837 -1.420 -1.277 1.00 89.56 166 ASN A O 1
ATOM 1392 N N . ASP A 1 167 ? 5.514 -2.462 -2.769 1.00 84.94 167 ASP A N 1
ATOM 1393 C CA . ASP A 1 167 ? 4.271 -2.232 -2.034 1.00 84.94 167 ASP A CA 1
ATOM 1394 C C . ASP A 1 167 ? 4.283 -2.906 -0.652 1.00 84.94 167 ASP A C 1
ATOM 1396 O O . ASP A 1 167 ? 3.797 -2.324 0.315 1.00 84.94 167 ASP A O 1
ATOM 1400 N N . ASP A 1 168 ? 4.949 -4.052 -0.511 1.00 79.75 168 ASP A N 1
ATOM 1401 C CA . ASP A 1 168 ? 5.152 -4.758 0.755 1.00 79.75 168 ASP A CA 1
ATOM 1402 C C . ASP A 1 168 ? 6.022 -3.966 1.754 1.00 79.75 168 ASP A C 1
ATOM 1404 O O . ASP A 1 168 ? 5.713 -3.906 2.950 1.00 79.75 168 ASP A O 1
ATOM 1408 N N . VAL A 1 169 ? 7.111 -3.343 1.287 1.00 83.94 169 VAL A N 1
ATOM 1409 C CA . VAL A 1 169 ? 7.999 -2.505 2.108 1.00 83.94 169 VAL A CA 1
ATOM 1410 C C . VAL A 1 169 ? 7.262 -1.241 2.532 1.00 83.94 169 VAL A C 1
ATOM 1412 O O . VAL A 1 169 ? 7.302 -0.864 3.706 1.00 83.94 169 VAL A O 1
ATOM 1415 N N . ILE A 1 170 ? 6.556 -0.614 1.590 1.00 82.31 170 ILE A N 1
ATOM 1416 C CA . ILE A 1 170 ? 5.734 0.573 1.829 1.00 82.31 170 ILE A CA 1
ATOM 1417 C C . ILE A 1 170 ? 4.669 0.262 2.883 1.00 82.31 170 ILE A C 1
ATOM 1419 O O . ILE A 1 170 ? 4.610 0.942 3.908 1.00 82.31 170 ILE A O 1
ATOM 1423 N N . GLN A 1 171 ? 3.906 -0.816 2.695 1.00 72.38 171 GLN A N 1
ATOM 1424 C CA . GLN A 1 171 ? 2.881 -1.266 3.633 1.00 72.38 171 GLN A CA 1
ATOM 1425 C C . GLN A 1 171 ? 3.466 -1.480 5.034 1.00 72.38 171 GLN A C 1
ATOM 1427 O O . GLN A 1 171 ? 2.948 -0.959 6.021 1.00 72.38 171 GLN A O 1
ATOM 1432 N N . ARG A 1 172 ? 4.590 -2.198 5.134 1.00 72.19 172 ARG A N 1
ATOM 1433 C CA . ARG A 1 172 ? 5.255 -2.487 6.413 1.00 72.19 172 ARG A CA 1
ATOM 1434 C C . ARG A 1 172 ? 5.654 -1.219 7.167 1.00 72.19 172 ARG A C 1
ATOM 1436 O O . ARG A 1 172 ? 5.565 -1.188 8.393 1.00 72.19 172 ARG A O 1
ATOM 1443 N N . ILE A 1 173 ? 6.095 -0.184 6.452 1.00 69.50 173 ILE A N 1
ATOM 1444 C CA . ILE A 1 173 ? 6.495 1.098 7.044 1.00 69.50 173 ILE A CA 1
ATOM 1445 C C . ILE A 1 173 ? 5.280 1.915 7.476 1.00 69.50 173 ILE A C 1
ATOM 1447 O O . ILE A 1 173 ? 5.306 2.483 8.567 1.00 69.50 173 ILE A O 1
ATOM 1451 N N . LEU A 1 174 ? 4.215 1.952 6.670 1.00 62.28 174 LEU A N 1
ATOM 1452 C CA . LEU A 1 174 ? 2.970 2.635 7.039 1.00 62.28 174 LEU A CA 1
ATOM 1453 C C . LEU A 1 174 ? 2.309 2.017 8.274 1.00 62.28 174 LEU A C 1
ATOM 1455 O O . LEU A 1 174 ? 1.736 2.738 9.083 1.00 62.28 174 LEU A O 1
ATOM 1459 N N . MET A 1 175 ? 2.441 0.702 8.456 1.00 59.47 175 MET A N 1
ATOM 1460 C CA . MET A 1 175 ? 1.936 -0.019 9.629 1.00 59.47 175 MET A CA 1
ATOM 1461 C C . MET A 1 175 ? 2.780 0.183 10.903 1.00 59.47 175 MET A C 1
ATOM 1463 O O . MET A 1 175 ? 2.471 -0.404 11.939 1.00 59.47 175 MET A O 1
ATOM 1467 N N . SER A 1 176 ? 3.863 0.968 10.854 1.00 54.06 176 SER A N 1
ATOM 1468 C CA . SER A 1 176 ? 4.762 1.209 11.986 1.00 54.06 176 SER A CA 1
ATOM 1469 C C . SER A 1 176 ? 4.708 2.676 12.432 1.00 54.06 176 SER A C 1
ATOM 1471 O O . SER A 1 176 ? 5.459 3.514 11.933 1.00 54.06 176 SER A O 1
ATOM 1473 N N . GLU A 1 177 ? 3.867 2.984 13.431 1.00 44.25 177 GLU A N 1
ATOM 1474 C CA . GLU A 1 177 ? 3.663 4.345 13.986 1.00 44.25 177 GLU A CA 1
ATOM 1475 C C . GLU A 1 177 ? 4.936 5.007 14.568 1.00 44.25 177 GLU A C 1
ATOM 1477 O O . GLU A 1 177 ? 4.944 6.203 14.867 1.00 44.25 177 GLU A O 1
ATOM 1482 N N . HIS A 1 178 ? 6.034 4.261 14.728 1.00 46.19 178 HIS A N 1
ATOM 1483 C CA . HIS A 1 178 ? 7.309 4.760 15.264 1.00 46.19 178 HIS A CA 1
ATOM 1484 C C . HIS A 1 178 ? 8.481 4.645 14.286 1.00 46.19 178 HIS A C 1
ATOM 1486 O O . HIS A 1 178 ? 9.626 4.907 14.664 1.00 46.19 178 HIS A O 1
ATOM 1492 N N . SER A 1 179 ? 8.227 4.275 13.028 1.00 60.56 179 SER A N 1
ATOM 1493 C CA . SER A 1 179 ? 9.276 4.281 12.016 1.00 60.56 179 SER A CA 1
ATOM 1494 C C . SER A 1 179 ? 9.704 5.716 11.720 1.00 60.56 179 SER A C 1
ATOM 1496 O O . SER A 1 179 ? 8.897 6.559 11.325 1.00 60.56 179 SER A O 1
ATOM 1498 N N . SER A 1 180 ? 11.004 5.992 11.824 1.00 75.06 180 SER A N 1
ATOM 1499 C CA . SER A 1 180 ? 11.586 7.260 11.364 1.00 75.06 180 SER A CA 1
ATOM 1500 C C . SER A 1 180 ? 11.375 7.499 9.859 1.00 75.06 180 SER A C 1
ATOM 1502 O O . SER A 1 180 ? 11.546 8.624 9.390 1.00 75.06 180 SER A O 1
ATOM 1504 N N . LEU A 1 181 ? 10.969 6.465 9.110 1.00 74.31 181 LEU A N 1
ATOM 1505 C CA . LEU A 1 181 ? 10.686 6.494 7.674 1.00 74.31 181 LEU A CA 1
ATOM 1506 C C . LEU A 1 181 ? 9.202 6.736 7.348 1.00 74.31 181 LEU A C 1
ATOM 1508 O O . LEU A 1 181 ? 8.866 6.930 6.181 1.00 74.31 181 LEU A O 1
ATOM 1512 N N . TYR A 1 182 ? 8.308 6.743 8.346 1.00 74.38 182 TYR A N 1
ATOM 1513 C CA . TYR A 1 182 ? 6.860 6.848 8.126 1.00 74.38 182 TYR A CA 1
ATOM 1514 C C . TYR A 1 182 ? 6.491 8.086 7.298 1.00 74.38 182 TYR A C 1
ATOM 1516 O O . TYR A 1 182 ? 5.803 7.988 6.285 1.00 74.38 182 TYR A O 1
ATOM 1524 N N . TYR A 1 183 ? 6.996 9.263 7.683 1.00 72.56 183 TYR A N 1
ATOM 1525 C CA . TYR A 1 183 ? 6.613 10.519 7.035 1.00 72.56 183 TYR A CA 1
ATOM 1526 C C . TYR A 1 183 ? 7.129 10.629 5.591 1.00 72.56 183 TYR A C 1
ATOM 1528 O O . TYR A 1 183 ? 6.422 11.136 4.718 1.00 72.56 183 TYR A O 1
ATOM 1536 N N . SER A 1 184 ? 8.343 10.141 5.307 1.00 79.31 184 SER A N 1
ATOM 1537 C CA . SER A 1 184 ? 8.878 10.126 3.938 1.00 79.31 184 SER A CA 1
ATOM 1538 C C . SER A 1 184 ? 8.120 9.135 3.052 1.00 79.31 184 SER A C 1
ATOM 1540 O O . SER A 1 184 ? 7.798 9.470 1.910 1.00 79.31 184 SER A O 1
ATOM 1542 N N . CYS A 1 185 ? 7.752 7.971 3.596 1.00 76.88 185 CYS A N 1
ATOM 1543 C CA . CYS A 1 185 ? 6.910 6.981 2.929 1.00 76.88 185 CYS A CA 1
ATOM 1544 C C . CYS A 1 185 ? 5.507 7.535 2.628 1.00 76.88 185 CYS A C 1
ATOM 1546 O O . CYS A 1 185 ? 5.090 7.573 1.471 1.00 76.88 185 CYS A O 1
ATOM 1548 N N . PHE A 1 186 ? 4.822 8.097 3.626 1.00 72.44 186 PHE A N 1
ATOM 1549 C CA . PHE A 1 186 ? 3.503 8.713 3.465 1.00 72.44 186 PHE A CA 1
ATOM 1550 C C . PHE A 1 186 ? 3.496 9.833 2.408 1.00 72.44 186 PHE A C 1
ATOM 1552 O O . PHE A 1 186 ? 2.594 9.923 1.570 1.00 72.44 186 PHE A O 1
ATOM 1559 N N . ASN A 1 187 ? 4.526 10.684 2.390 1.00 77.75 187 ASN A N 1
ATOM 1560 C CA . ASN A 1 187 ? 4.654 11.731 1.375 1.00 77.75 187 ASN A CA 1
ATOM 1561 C C . ASN A 1 187 ? 4.839 11.162 -0.035 1.00 77.75 187 ASN A C 1
ATOM 1563 O O . ASN A 1 187 ? 4.227 11.668 -0.978 1.00 77.75 187 ASN A O 1
ATOM 1567 N N . TYR A 1 188 ? 5.644 10.110 -0.190 1.00 88.06 188 TYR A N 1
ATOM 1568 C CA . TYR A 1 188 ? 5.835 9.437 -1.473 1.00 88.06 188 TYR A CA 1
ATOM 1569 C C . TYR A 1 188 ? 4.525 8.868 -2.033 1.00 88.06 188 TYR A C 1
ATOM 1571 O O . TYR A 1 188 ? 4.227 9.076 -3.210 1.00 88.06 188 TYR A O 1
ATOM 1579 N N . ILE A 1 189 ? 3.697 8.239 -1.195 1.00 81.12 189 ILE A N 1
ATOM 1580 C CA . ILE A 1 189 ? 2.383 7.703 -1.591 1.00 81.12 189 ILE A CA 1
ATOM 1581 C C . ILE A 1 189 ? 1.462 8.821 -2.080 1.00 81.12 189 ILE A C 1
ATOM 1583 O O . ILE A 1 189 ? 0.832 8.709 -3.134 1.00 81.12 189 ILE A O 1
ATOM 1587 N N . ASN A 1 190 ? 1.425 9.939 -1.354 1.00 77.62 190 ASN A N 1
ATOM 1588 C CA . ASN A 1 190 ? 0.640 11.107 -1.745 1.00 77.62 190 ASN A CA 1
ATOM 1589 C C . ASN A 1 190 ? 1.116 11.717 -3.070 1.00 77.62 190 ASN A C 1
ATOM 1591 O O . ASN A 1 190 ? 0.300 12.173 -3.876 1.00 77.62 190 ASN A O 1
ATOM 1595 N N . GLU A 1 191 ? 2.427 11.740 -3.317 1.00 87.44 191 GLU A N 1
ATOM 1596 C CA . GLU A 1 191 ? 2.978 12.141 -4.612 1.00 87.44 191 GLU A CA 1
ATOM 1597 C C . GLU A 1 191 ? 2.557 11.170 -5.727 1.00 87.44 191 GLU A C 1
ATOM 1599 O O . GLU A 1 191 ? 2.105 11.631 -6.776 1.00 87.44 191 GLU A O 1
ATOM 1604 N N . CYS A 1 192 ? 2.617 9.855 -5.493 1.00 88.94 192 CYS A N 1
ATOM 1605 C CA . CYS A 1 192 ? 2.174 8.837 -6.450 1.00 88.94 192 CYS A CA 1
ATOM 1606 C C . CYS A 1 192 ? 0.684 8.990 -6.795 1.00 88.94 192 CYS A C 1
ATOM 1608 O O . CYS A 1 192 ? 0.316 9.029 -7.967 1.00 88.94 192 CYS A O 1
ATOM 1610 N N . ALA A 1 193 ? -0.182 9.197 -5.798 1.00 81.94 193 ALA A N 1
ATOM 1611 C CA . ALA A 1 193 ? -1.608 9.430 -6.024 1.00 81.94 193 ALA A CA 1
ATOM 1612 C C . ALA A 1 193 ? -1.872 10.683 -6.883 1.00 81.94 193 ALA A C 1
ATOM 1614 O O . ALA A 1 193 ? -2.738 1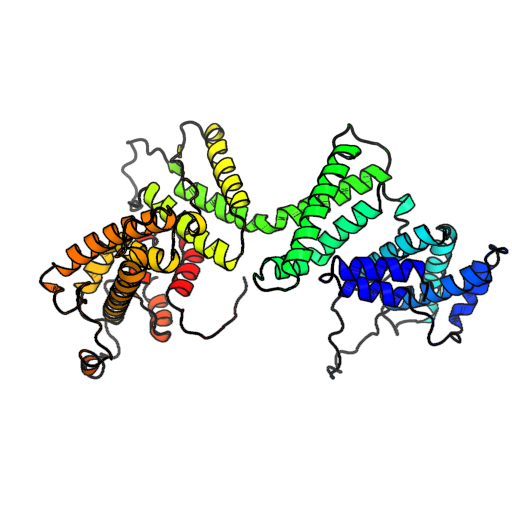0.672 -7.764 1.00 81.94 193 ALA A O 1
ATOM 1615 N N . LYS A 1 194 ? -1.114 11.768 -6.663 1.00 84.94 194 LYS A N 1
ATOM 1616 C CA . LYS A 1 194 ? -1.199 12.995 -7.475 1.00 84.94 194 LYS A CA 1
ATOM 1617 C C . LYS A 1 194 ? -0.748 12.753 -8.917 1.00 84.94 194 LYS A C 1
ATOM 1619 O O . LYS A 1 194 ? -1.447 13.181 -9.836 1.00 84.94 194 LYS A O 1
ATOM 1624 N N . ILE A 1 195 ? 0.372 12.054 -9.110 1.00 93.75 195 ILE A N 1
ATOM 1625 C CA . ILE A 1 195 ? 0.900 11.693 -10.433 1.00 93.75 195 ILE A CA 1
ATOM 1626 C C . ILE A 1 195 ? -0.106 10.820 -11.189 1.00 93.75 195 ILE A C 1
ATOM 1628 O O . ILE A 1 195 ? -0.484 11.156 -12.309 1.00 93.75 195 ILE A O 1
ATOM 1632 N N . TYR A 1 196 ? -0.628 9.765 -10.557 1.00 92.50 196 TYR A N 1
ATOM 1633 C CA . TYR A 1 196 ? -1.649 8.907 -11.155 1.00 92.50 196 TYR A CA 1
ATOM 1634 C C . TYR A 1 196 ? -2.877 9.711 -11.603 1.00 92.50 196 TYR A C 1
ATOM 1636 O O . TYR A 1 196 ? -3.320 9.573 -12.741 1.00 92.50 196 TYR A O 1
ATOM 1644 N N . ARG A 1 197 ? -3.414 10.599 -10.750 1.00 85.94 197 ARG A N 1
ATOM 1645 C CA . ARG A 1 197 ? -4.573 11.439 -11.109 1.00 85.94 197 ARG A CA 1
ATOM 1646 C C . ARG A 1 197 ? -4.279 12.335 -12.312 1.00 85.94 197 ARG A C 1
ATOM 1648 O O . ARG A 1 197 ? -5.133 12.435 -13.195 1.00 85.94 197 ARG A O 1
ATOM 1655 N N . LYS A 1 198 ? -3.095 12.961 -12.349 1.00 90.69 198 LYS A N 1
ATOM 1656 C CA . LYS A 1 198 ? -2.621 13.779 -13.478 1.00 90.69 198 LYS A CA 1
ATOM 1657 C C . LYS A 1 198 ? -2.619 12.941 -14.758 1.00 90.69 198 LYS A C 1
ATOM 1659 O O . LYS A 1 198 ? -3.371 13.267 -15.671 1.00 90.69 198 LYS A O 1
ATOM 1664 N N . LEU A 1 199 ? -1.850 11.850 -14.784 1.00 91.19 199 LEU A N 1
ATOM 1665 C CA . LEU A 1 199 ? -1.653 11.020 -15.974 1.00 91.19 199 LEU A CA 1
ATOM 1666 C C . LEU A 1 199 ? -2.944 10.350 -16.454 1.00 91.19 199 LEU A C 1
ATOM 1668 O O . LEU A 1 199 ? -3.253 10.364 -17.643 1.00 91.19 199 LEU A O 1
ATOM 1672 N N . ASN A 1 200 ? -3.738 9.800 -15.532 1.00 88.50 200 ASN A N 1
ATOM 1673 C CA . ASN A 1 200 ? -4.996 9.151 -15.882 1.00 88.50 200 ASN A CA 1
ATOM 1674 C C . ASN A 1 200 ? -5.980 10.151 -16.512 1.00 88.50 200 ASN A C 1
ATOM 1676 O O . ASN A 1 200 ? -6.654 9.834 -17.490 1.00 88.50 200 ASN A O 1
ATOM 1680 N N . THR A 1 201 ? -6.036 11.379 -15.987 1.00 87.19 201 THR A N 1
ATOM 1681 C CA . THR A 1 201 ? -6.902 12.433 -16.534 1.00 87.19 201 THR A CA 1
ATOM 1682 C C . THR A 1 201 ? -6.409 12.932 -17.889 1.00 87.19 201 THR A C 1
ATOM 1684 O O . THR A 1 201 ? -7.226 13.120 -18.788 1.00 87.19 201 THR A O 1
ATOM 1687 N N . SER A 1 202 ? -5.100 13.142 -18.052 1.00 87.94 202 SER A N 1
ATOM 1688 C CA . SER A 1 202 ? -4.529 13.692 -19.286 1.00 87.94 202 SER A CA 1
ATOM 1689 C C . SER A 1 202 ? -4.469 12.688 -20.436 1.00 87.94 202 SER A C 1
ATOM 1691 O O . SER A 1 202 ? -4.573 13.103 -21.590 1.00 87.94 202 SER A O 1
ATOM 1693 N N . HIS A 1 203 ? -4.292 11.395 -20.148 1.00 87.31 203 HIS A N 1
ATOM 1694 C CA . HIS A 1 203 ? -3.958 10.400 -21.173 1.00 87.31 203 HIS A CA 1
ATOM 1695 C C . HIS A 1 203 ? -4.949 9.241 -21.298 1.00 87.31 203 HIS A C 1
ATOM 1697 O O . HIS A 1 203 ? -5.086 8.707 -22.395 1.00 87.31 203 HIS A O 1
ATOM 1703 N N . CYS A 1 204 ? -5.654 8.869 -20.225 1.00 83.50 204 CYS A N 1
ATOM 1704 C CA . CYS A 1 204 ? -6.460 7.638 -20.195 1.00 83.50 204 CYS A CA 1
ATOM 1705 C C . CYS A 1 204 ? -7.976 7.873 -20.168 1.00 83.50 204 CYS A C 1
ATOM 1707 O O . CYS A 1 204 ? -8.739 6.972 -20.502 1.00 83.50 204 CYS A O 1
ATOM 1709 N N . ASN A 1 205 ? -8.426 9.077 -19.802 1.00 72.19 205 ASN A N 1
ATOM 1710 C CA . ASN A 1 205 ? -9.847 9.442 -19.768 1.00 72.19 205 ASN A CA 1
ATOM 1711 C C . ASN A 1 205 ? -10.386 10.002 -21.106 1.00 72.19 205 ASN A C 1
ATOM 1713 O O . ASN A 1 205 ? -11.582 10.273 -21.212 1.00 72.19 205 ASN A O 1
ATOM 1717 N N . ALA A 1 206 ? -9.534 10.202 -22.118 1.00 63.03 206 ALA A N 1
ATOM 1718 C CA . ALA A 1 206 ? -9.945 10.608 -23.466 1.00 63.03 206 ALA A CA 1
ATOM 1719 C C . ALA A 1 206 ? -10.275 9.375 -24.338 1.00 63.03 206 ALA A C 1
ATOM 1721 O O . ALA A 1 206 ? -9.788 8.283 -24.061 1.00 63.03 206 ALA A O 1
ATOM 1722 N N . THR A 1 207 ? -11.102 9.534 -25.383 1.00 58.97 207 THR A N 1
ATOM 1723 C CA . THR A 1 207 ? -11.414 8.473 -26.371 1.00 58.97 207 THR A CA 1
ATOM 1724 C C . THR A 1 207 ? -10.153 7.736 -26.820 1.00 58.97 207 THR A C 1
ATOM 1726 O O . THR A 1 207 ? -9.160 8.408 -27.085 1.00 58.97 207 THR A O 1
ATOM 1729 N N . GLU A 1 208 ? -10.219 6.396 -26.906 1.00 60.34 208 GLU A N 1
ATOM 1730 C CA . GLU A 1 208 ? -9.100 5.472 -27.174 1.00 60.34 208 GLU A CA 1
ATOM 1731 C C . GLU A 1 208 ? -7.988 6.101 -28.027 1.00 60.34 208 GLU A C 1
ATOM 1733 O O . GLU A 1 208 ? -8.122 6.270 -29.241 1.00 60.34 208 GLU A O 1
ATOM 1738 N N . ASN A 1 209 ? -6.885 6.476 -27.375 1.00 62.59 209 ASN A N 1
ATOM 1739 C CA . ASN A 1 209 ? -5.691 6.934 -28.067 1.00 62.59 209 ASN A CA 1
ATOM 1740 C C . ASN A 1 209 ? -5.030 5.719 -28.734 1.00 62.59 209 ASN A C 1
ATOM 1742 O O . ASN A 1 209 ? -4.675 4.758 -28.055 1.00 62.59 209 ASN A O 1
ATOM 1746 N N . SER A 1 210 ? -4.885 5.745 -30.061 1.00 70.81 210 SER A N 1
ATOM 1747 C CA . SER A 1 210 ? -4.315 4.633 -30.832 1.00 70.81 210 SER A CA 1
ATOM 1748 C C . SER A 1 210 ? -2.787 4.551 -30.761 1.00 70.81 210 SER A C 1
ATOM 1750 O O . SER A 1 210 ? -2.208 3.599 -31.283 1.00 70.81 210 SER A O 1
ATOM 1752 N N . ASP A 1 211 ? -2.116 5.551 -30.182 1.00 86.31 211 ASP A N 1
ATOM 1753 C CA . ASP A 1 211 ? -0.665 5.528 -30.015 1.00 86.31 211 ASP A CA 1
ATOM 1754 C C . ASP A 1 211 ? -0.268 4.547 -28.899 1.00 86.31 211 ASP A C 1
ATOM 1756 O O . ASP A 1 211 ? -0.695 4.645 -27.743 1.00 86.31 211 ASP A O 1
ATOM 1760 N N . LYS A 1 212 ? 0.587 3.590 -29.278 1.00 87.75 212 LYS A N 1
ATOM 1761 C CA . LYS A 1 212 ? 1.070 2.490 -28.443 1.00 87.75 212 LYS A CA 1
ATOM 1762 C C . LYS A 1 212 ? 1.679 2.974 -27.122 1.00 87.75 212 LYS A C 1
ATOM 1764 O O . LYS A 1 212 ? 1.486 2.298 -26.114 1.00 87.75 212 LYS A O 1
ATOM 1769 N N . LYS A 1 213 ? 2.343 4.139 -27.093 1.00 91.38 213 LYS A N 1
ATOM 1770 C CA . LYS A 1 213 ? 2.944 4.693 -25.865 1.00 91.38 213 LYS A CA 1
ATOM 1771 C C . LYS A 1 213 ? 1.902 4.978 -24.790 1.00 91.38 213 LYS A C 1
ATOM 1773 O O . LYS A 1 213 ? 2.097 4.650 -23.621 1.00 91.38 213 LYS A O 1
ATOM 1778 N N . TYR A 1 214 ? 0.775 5.561 -25.189 1.00 90.38 214 TYR A N 1
ATOM 1779 C CA . TYR A 1 214 ? -0.314 5.882 -24.271 1.00 90.38 214 TYR A CA 1
ATOM 1780 C C . TYR A 1 214 ? -1.116 4.640 -23.887 1.00 90.38 214 TYR A C 1
ATOM 1782 O O . TYR A 1 214 ? -1.529 4.523 -22.738 1.00 90.38 214 TYR A O 1
ATOM 1790 N N . VAL A 1 215 ? -1.280 3.682 -24.806 1.00 89.75 215 VAL A N 1
ATOM 1791 C CA . VAL A 1 215 ? -1.894 2.380 -24.491 1.00 89.75 215 VAL A CA 1
ATOM 1792 C C . VAL A 1 215 ? -1.094 1.653 -23.407 1.00 89.75 215 VAL A C 1
ATOM 1794 O O . VAL A 1 215 ? -1.674 1.205 -22.417 1.00 89.75 215 VAL A O 1
ATOM 1797 N N . ASN A 1 216 ? 0.231 1.577 -23.560 1.00 91.69 216 ASN A N 1
ATOM 1798 C CA . ASN A 1 216 ? 1.120 0.974 -22.569 1.00 91.69 216 ASN A CA 1
ATOM 1799 C C . ASN A 1 216 ? 1.071 1.728 -21.235 1.00 91.69 216 ASN A C 1
ATOM 1801 O O . ASN A 1 216 ? 0.845 1.108 -20.199 1.00 91.69 216 ASN A O 1
ATOM 1805 N N . LEU A 1 217 ? 1.183 3.063 -21.267 1.00 93.38 217 LEU A N 1
ATOM 1806 C CA . LEU A 1 217 ? 1.050 3.906 -20.077 1.00 93.38 217 LEU A CA 1
ATOM 1807 C C . LEU A 1 217 ? -0.258 3.612 -19.327 1.00 93.38 217 LEU A C 1
ATOM 1809 O O . LEU A 1 217 ? -0.236 3.341 -18.133 1.00 93.38 217 LEU A O 1
ATOM 1813 N N . CYS A 1 218 ? -1.404 3.640 -20.009 1.00 92.38 218 CYS A N 1
ATOM 1814 C CA . CYS A 1 218 ? -2.704 3.448 -19.368 1.00 92.38 218 CYS A CA 1
ATOM 1815 C C . CYS A 1 218 ? -2.903 2.027 -18.831 1.00 92.38 218 CYS A C 1
ATOM 1817 O O . CYS A 1 218 ? -3.524 1.856 -17.779 1.00 92.38 218 CYS A O 1
ATOM 1819 N N . ARG A 1 219 ? -2.360 1.010 -19.513 1.00 93.81 219 ARG A N 1
ATOM 1820 C CA . ARG A 1 219 ? -2.337 -0.366 -19.004 1.00 93.81 219 ARG A CA 1
ATOM 1821 C C . ARG A 1 219 ? -1.601 -0.433 -17.666 1.00 93.81 219 ARG A C 1
ATOM 1823 O O . ARG A 1 219 ? -2.139 -0.979 -16.703 1.00 93.81 219 ARG A O 1
ATOM 1830 N N . ASP A 1 220 ? -0.425 0.171 -17.591 1.00 94.94 220 ASP A N 1
ATOM 1831 C CA . ASP A 1 220 ? 0.449 0.070 -16.423 1.00 94.94 220 ASP A CA 1
ATOM 1832 C C . ASP A 1 220 ? -0.015 0.994 -15.281 1.00 94.94 220 ASP A C 1
ATOM 1834 O O . ASP A 1 220 ? 0.059 0.625 -14.108 1.00 94.94 220 ASP A O 1
ATOM 1838 N N . LEU A 1 221 ? -0.662 2.123 -15.596 1.00 93.88 221 LEU A N 1
ATOM 1839 C CA . LEU A 1 221 ? -1.455 2.883 -14.621 1.00 93.88 221 LEU A CA 1
ATOM 1840 C C . LEU A 1 221 ? -2.597 2.045 -14.030 1.00 93.88 221 LEU A C 1
ATOM 1842 O O . LEU A 1 221 ? -2.943 2.220 -12.862 1.00 93.88 221 LEU A O 1
ATOM 1846 N N . GLY A 1 222 ? -3.178 1.124 -14.803 1.00 90.88 222 GLY A N 1
ATOM 1847 C CA . GLY A 1 222 ? -4.155 0.151 -14.313 1.00 90.88 222 GLY A CA 1
ATOM 1848 C C . GLY A 1 222 ? -3.559 -0.836 -13.304 1.00 90.88 222 GLY A C 1
ATOM 1849 O O . GLY A 1 222 ? -4.215 -1.162 -12.309 1.00 90.88 222 GLY A O 1
ATOM 1850 N N . VAL A 1 223 ? -2.309 -1.262 -13.515 1.00 93.19 223 VAL A N 1
ATOM 1851 C CA . VAL A 1 223 ? -1.555 -2.087 -12.555 1.00 93.19 223 VAL A CA 1
ATOM 1852 C C . VAL A 1 223 ? -1.318 -1.302 -11.267 1.00 93.19 223 VAL A C 1
ATOM 1854 O O . VAL A 1 223 ? -1.708 -1.777 -10.201 1.00 93.19 223 VAL A O 1
ATOM 1857 N N . PHE A 1 224 ? -0.806 -0.068 -11.363 1.00 91.00 224 PHE A N 1
ATOM 1858 C CA . PHE A 1 224 ? -0.644 0.816 -10.205 1.00 91.00 224 PHE A CA 1
ATOM 1859 C C . PHE A 1 224 ? -1.962 1.022 -9.456 1.00 91.00 224 PHE A C 1
ATOM 1861 O O . PHE A 1 224 ? -2.018 0.810 -8.250 1.00 91.00 224 PHE A O 1
ATOM 1868 N N . LYS A 1 225 ? -3.051 1.368 -10.158 1.00 88.31 225 LYS A N 1
ATOM 1869 C CA . LYS A 1 225 ? -4.379 1.538 -9.551 1.00 88.31 225 LYS A CA 1
ATOM 1870 C C . LYS A 1 225 ? -4.795 0.283 -8.791 1.00 88.31 225 LYS A C 1
ATOM 1872 O O . LYS A 1 225 ? -5.366 0.383 -7.708 1.00 88.31 225 LYS A O 1
ATOM 1877 N N . THR A 1 226 ? -4.539 -0.889 -9.364 1.00 85.25 226 THR A N 1
ATOM 1878 C CA . THR A 1 226 ? -4.874 -2.166 -8.735 1.00 85.25 226 THR A CA 1
ATOM 1879 C C . THR A 1 226 ? -4.059 -2.377 -7.468 1.00 85.25 226 THR A C 1
ATOM 1881 O O . THR A 1 226 ? -4.679 -2.614 -6.441 1.00 85.25 226 THR A O 1
ATOM 1884 N N . SER A 1 227 ? -2.730 -2.227 -7.504 1.00 83.25 227 SER A N 1
ATOM 1885 C CA . SER A 1 227 ? -1.872 -2.337 -6.309 1.00 83.25 227 SER A CA 1
ATOM 1886 C C . SER A 1 227 ? -2.293 -1.316 -5.238 1.00 83.25 227 SER A C 1
ATOM 1888 O O . SER A 1 227 ? -2.714 -1.712 -4.151 1.00 83.25 227 SER A O 1
ATOM 1890 N N . TYR A 1 228 ? -2.389 -0.032 -5.604 1.00 77.56 228 TYR A N 1
ATOM 1891 C CA . TYR A 1 228 ? -2.787 1.078 -4.727 1.00 77.56 228 TYR A CA 1
ATOM 1892 C C . TYR A 1 228 ? -4.162 0.888 -4.062 1.00 77.56 228 TYR A C 1
ATOM 1894 O O . TYR A 1 228 ? -4.365 1.264 -2.917 1.00 77.56 228 TYR A O 1
ATOM 1902 N N . THR A 1 229 ? -5.139 0.303 -4.765 1.00 71.69 229 THR A N 1
ATOM 1903 C CA . THR A 1 229 ? -6.480 0.035 -4.198 1.00 71.69 229 THR A CA 1
ATOM 1904 C C . THR A 1 229 ? -6.600 -1.342 -3.543 1.00 71.69 229 THR A C 1
ATOM 1906 O O . THR A 1 229 ? -7.554 -1.595 -2.803 1.00 71.69 229 THR A O 1
ATOM 1909 N N . SER A 1 230 ? -5.665 -2.257 -3.813 1.00 69.25 230 SER A N 1
ATOM 1910 C CA . SER A 1 230 ? -5.678 -3.615 -3.267 1.00 69.25 230 SER A CA 1
ATOM 1911 C C . SER A 1 230 ? -5.282 -3.680 -1.796 1.00 69.25 230 SER A C 1
ATOM 1913 O O . SER A 1 230 ? -5.726 -4.606 -1.117 1.00 69.25 230 SER A O 1
ATOM 1915 N N . GLU A 1 231 ? -4.568 -2.667 -1.300 1.00 60.03 231 GLU A N 1
ATOM 1916 C CA . GLU A 1 231 ? -4.080 -2.550 0.081 1.00 60.03 231 GLU A CA 1
ATOM 1917 C C . GLU A 1 231 ? -5.186 -2.786 1.128 1.00 60.03 231 GLU A C 1
ATOM 1919 O O . GLU A 1 231 ? -4.984 -3.497 2.111 1.00 60.03 231 GLU A O 1
ATOM 1924 N N . TYR A 1 232 ? -6.408 -2.313 0.855 1.00 63.28 232 TYR A N 1
ATOM 1925 C CA . TYR A 1 232 ? -7.570 -2.503 1.733 1.00 63.28 232 TYR A CA 1
ATOM 1926 C C . TYR A 1 232 ? -8.663 -3.382 1.127 1.00 63.28 232 TYR A C 1
ATOM 1928 O O . TYR A 1 232 ? -9.742 -3.513 1.701 1.00 63.28 232 TYR A O 1
ATOM 1936 N N . LYS A 1 233 ? -8.430 -4.012 -0.030 1.00 66.81 233 LYS A N 1
ATOM 1937 C CA . LYS A 1 233 ? -9.469 -4.763 -0.754 1.00 66.81 233 LYS A CA 1
ATOM 1938 C C . LYS A 1 233 ? -10.015 -5.932 0.055 1.00 66.81 233 LYS A C 1
ATOM 1940 O O . LYS A 1 233 ? -11.220 -6.180 0.032 1.00 66.81 233 LYS A O 1
ATOM 1945 N N . GLU A 1 234 ? -9.155 -6.667 0.752 1.00 66.00 234 GLU A N 1
ATOM 1946 C CA . GLU A 1 234 ? -9.609 -7.803 1.555 1.00 66.00 234 GLU A CA 1
ATOM 1947 C C . GLU A 1 234 ? -10.370 -7.337 2.799 1.00 66.00 234 GLU A C 1
ATOM 1949 O O . GLU A 1 234 ? -11.449 -7.853 3.095 1.00 66.00 234 GLU A O 1
ATOM 1954 N N . PHE A 1 235 ? -9.889 -6.274 3.445 1.00 71.00 235 PHE A N 1
ATOM 1955 C CA . PHE A 1 235 ? -10.612 -5.618 4.528 1.00 71.00 235 PHE A CA 1
ATOM 1956 C C . PHE A 1 235 ? -11.979 -5.085 4.065 1.00 71.00 235 PHE A C 1
ATOM 1958 O O . PHE A 1 235 ? -12.983 -5.342 4.722 1.00 71.00 235 PHE A O 1
ATOM 1965 N N . CYS A 1 236 ? -12.053 -4.452 2.892 1.00 69.62 236 CYS A N 1
ATOM 1966 C CA . CYS A 1 236 ? -13.289 -3.973 2.273 1.00 69.62 236 CYS A CA 1
ATOM 1967 C C . CYS A 1 236 ? -14.326 -5.091 2.120 1.00 69.62 236 CYS A C 1
ATOM 1969 O O . CYS A 1 236 ? -15.476 -4.932 2.519 1.00 69.62 236 CYS A O 1
ATOM 1971 N N . LYS A 1 237 ? -13.923 -6.259 1.595 1.00 63.72 237 LYS A N 1
ATOM 1972 C CA . LYS A 1 237 ? -14.820 -7.420 1.462 1.00 63.72 237 LYS A CA 1
ATOM 1973 C C . LYS A 1 237 ? -15.319 -7.915 2.817 1.00 63.72 237 LYS A C 1
ATOM 1975 O O . LYS A 1 237 ? -16.497 -8.247 2.946 1.00 63.72 237 LYS A O 1
ATOM 1980 N N . ILE A 1 238 ? -14.429 -7.997 3.809 1.00 67.06 238 ILE A N 1
ATOM 1981 C CA . ILE A 1 238 ? -14.781 -8.415 5.172 1.00 67.06 238 ILE A CA 1
ATOM 1982 C C . ILE A 1 238 ? -15.780 -7.425 5.772 1.00 67.06 238 ILE A C 1
ATOM 1984 O O . ILE A 1 238 ? -16.808 -7.843 6.306 1.00 67.06 238 ILE A O 1
ATOM 1988 N N . LEU A 1 239 ? -15.511 -6.126 5.639 1.00 79.31 239 LEU A N 1
ATOM 1989 C CA . LEU A 1 239 ? -16.356 -5.064 6.159 1.00 79.31 239 LEU A CA 1
ATOM 1990 C C . LEU A 1 239 ? -17.729 -5.047 5.478 1.00 79.31 239 LEU A C 1
ATOM 1992 O O . LEU A 1 239 ? -18.735 -5.068 6.179 1.00 79.31 239 LEU A O 1
ATOM 1996 N N . LEU A 1 240 ? -17.799 -5.125 4.146 1.00 69.31 240 LEU A N 1
ATOM 1997 C CA . LEU A 1 240 ? -19.065 -5.219 3.409 1.00 69.31 240 LEU A CA 1
ATOM 1998 C C . LEU A 1 240 ? -19.889 -6.438 3.834 1.00 69.31 240 LEU A C 1
ATOM 2000 O O . LEU A 1 240 ? -21.091 -6.328 4.055 1.00 69.31 240 LEU A O 1
ATOM 2004 N N . LYS A 1 241 ? -19.249 -7.599 4.016 1.00 67.88 241 LYS A N 1
ATOM 2005 C CA . LYS A 1 241 ? -19.925 -8.815 4.494 1.00 67.88 241 LYS A CA 1
ATOM 2006 C C . LYS A 1 241 ? -20.439 -8.674 5.929 1.00 67.88 241 LYS A C 1
ATOM 2008 O O . LYS A 1 241 ? -21.466 -9.259 6.272 1.00 67.88 241 LYS A O 1
ATOM 2013 N N . ASN A 1 242 ? -19.719 -7.953 6.784 1.00 73.69 242 ASN A N 1
ATOM 2014 C CA . ASN A 1 242 ? -20.170 -7.680 8.144 1.00 73.69 242 ASN A CA 1
ATOM 2015 C C . ASN A 1 242 ? -21.331 -6.677 8.145 1.00 73.69 242 ASN A C 1
ATOM 2017 O O . ASN A 1 242 ? -22.326 -6.922 8.820 1.00 73.69 242 ASN A O 1
ATOM 2021 N N . LEU A 1 243 ? -21.242 -5.610 7.348 1.00 75.44 243 LEU A N 1
ATOM 2022 C CA . LEU A 1 243 ? -22.299 -4.614 7.173 1.00 75.44 243 LEU A CA 1
ATOM 2023 C C . LEU A 1 243 ? -23.590 -5.233 6.635 1.00 75.44 243 LEU A C 1
ATOM 2025 O O . LEU A 1 243 ? -24.652 -4.975 7.185 1.00 75.44 243 LEU A O 1
ATOM 2029 N N . ASP A 1 244 ? -23.502 -6.117 5.641 1.00 73.38 244 ASP A N 1
ATOM 2030 C CA . ASP A 1 244 ? -24.633 -6.897 5.116 1.00 73.38 244 ASP A CA 1
ATOM 2031 C C . ASP A 1 244 ? -25.427 -7.592 6.232 1.00 73.38 244 ASP A C 1
ATOM 2033 O O . ASP A 1 244 ? -26.643 -7.457 6.330 1.00 73.38 244 ASP A O 1
ATOM 2037 N N . ARG A 1 245 ? -24.727 -8.239 7.167 1.00 70.88 245 ARG A N 1
ATOM 2038 C CA . ARG A 1 245 ? -25.339 -8.973 8.289 1.00 70.88 245 ARG A CA 1
ATOM 2039 C C . ARG A 1 245 ? -25.879 -8.084 9.405 1.00 70.88 245 ARG A C 1
ATOM 2041 O O . ARG A 1 245 ? -26.761 -8.503 10.158 1.00 70.88 245 ARG A O 1
ATOM 2048 N N . VAL A 1 246 ? -25.279 -6.913 9.579 1.00 74.19 246 VAL A N 1
ATOM 2049 C CA . VAL A 1 246 ? -25.667 -5.937 10.603 1.00 74.19 246 VAL A CA 1
ATOM 2050 C C . VAL A 1 246 ? -26.869 -5.122 10.132 1.00 74.19 246 VAL A C 1
ATOM 2052 O O . VAL A 1 246 ? -27.729 -4.791 10.942 1.00 74.19 246 VAL A O 1
ATOM 2055 N N . SER A 1 247 ? -26.933 -4.824 8.835 1.00 76.31 247 SER A N 1
ATOM 2056 C CA . SER A 1 247 ? -27.885 -3.877 8.267 1.00 76.31 247 SER A CA 1
ATOM 2057 C C . SER A 1 247 ? -29.051 -4.513 7.521 1.00 76.31 247 SER A C 1
ATOM 2059 O O . SER A 1 247 ? -30.021 -3.806 7.268 1.00 76.31 247 SER A O 1
ATOM 2061 N N . LEU A 1 248 ? -29.017 -5.802 7.169 1.00 71.62 248 LEU A N 1
ATOM 2062 C CA . LEU A 1 248 ? -30.132 -6.463 6.483 1.00 71.62 248 LEU A CA 1
ATOM 2063 C C . LEU A 1 248 ? -30.838 -7.490 7.365 1.00 71.62 248 LEU A C 1
ATOM 2065 O O . LEU A 1 248 ? -30.220 -8.362 7.975 1.00 71.62 248 LEU A O 1
ATOM 2069 N N . SER A 1 249 ? -32.169 -7.427 7.359 1.00 69.75 249 SER A N 1
ATOM 2070 C CA . SER A 1 249 ? -33.044 -8.479 7.877 1.00 69.75 249 SER A CA 1
ATOM 2071 C C . SER A 1 249 ? -34.089 -8.868 6.828 1.00 69.75 249 SER A C 1
ATOM 2073 O O . SER A 1 249 ? -34.590 -8.026 6.078 1.00 69.75 249 SER A O 1
ATOM 2075 N N . GLU A 1 250 ? -34.396 -10.163 6.724 1.00 63.41 250 GLU A N 1
ATOM 2076 C CA . GLU A 1 250 ? -35.445 -10.640 5.820 1.00 63.41 250 GLU A CA 1
ATOM 2077 C C . GLU A 1 250 ? -36.820 -10.204 6.336 1.00 63.41 250 GLU A C 1
ATOM 2079 O O . GLU A 1 250 ? -37.144 -10.377 7.515 1.00 63.41 250 GLU A O 1
ATOM 2084 N N . ASN A 1 251 ? -37.652 -9.669 5.439 1.00 56.66 251 ASN A N 1
ATOM 2085 C CA . ASN A 1 251 ? -39.054 -9.408 5.735 1.00 56.66 251 ASN A CA 1
ATOM 2086 C C . ASN A 1 251 ? -39.778 -10.751 5.877 1.00 56.66 251 ASN A C 1
ATOM 2088 O O . ASN A 1 251 ? -40.208 -11.341 4.886 1.00 56.66 251 ASN A O 1
ATOM 2092 N N . LYS A 1 252 ? -39.908 -11.258 7.108 1.00 51.41 252 LYS A N 1
ATOM 2093 C CA . LYS A 1 252 ? -40.767 -12.413 7.379 1.00 51.41 252 LYS A CA 1
ATOM 2094 C C . LYS A 1 252 ? -42.210 -12.018 7.058 1.00 51.41 252 LYS A C 1
ATOM 2096 O O . LYS A 1 252 ? -42.829 -11.267 7.807 1.00 51.41 252 LYS A O 1
ATOM 2101 N N . SER A 1 253 ? -42.760 -12.524 5.956 1.00 46.31 253 SER A N 1
ATOM 2102 C CA . SER A 1 253 ? -44.212 -12.581 5.795 1.00 46.31 253 SER A CA 1
ATOM 2103 C C . SER A 1 253 ? -44.772 -13.455 6.918 1.00 46.31 253 SER A C 1
ATOM 2105 O O . SER A 1 253 ? -44.265 -14.555 7.130 1.00 46.31 253 SER A O 1
ATOM 2107 N N . GLU A 1 254 ? -45.796 -12.981 7.627 1.00 43.09 254 GLU A N 1
ATOM 2108 C CA . GLU A 1 254 ? -46.413 -13.585 8.827 1.00 43.09 254 GLU A CA 1
ATOM 2109 C C . GLU A 1 254 ? -46.980 -15.023 8.658 1.00 43.09 254 GLU A C 1
ATOM 2111 O O . GLU A 1 254 ? -47.748 -15.482 9.499 1.00 43.09 254 GLU A O 1
ATOM 2116 N N . SER A 1 255 ? -46.642 -15.775 7.605 1.00 43.44 255 SER A N 1
ATOM 2117 C CA . SER A 1 255 ? -47.346 -17.009 7.230 1.00 43.44 255 SER A CA 1
ATOM 2118 C C . SER A 1 255 ? -46.572 -18.328 7.313 1.00 43.44 255 SER A C 1
ATOM 2120 O O . SER A 1 255 ? -47.149 -19.345 6.943 1.00 43.44 255 SER A O 1
ATOM 2122 N N . GLU A 1 256 ? -45.334 -18.394 7.813 1.00 40.09 256 GLU A N 1
ATOM 2123 C CA . GLU A 1 256 ? -44.618 -19.684 7.914 1.00 40.09 256 GLU A CA 1
ATOM 2124 C C . GLU A 1 256 ? -44.191 -20.020 9.347 1.00 40.09 256 GLU A C 1
ATOM 2126 O O . GLU A 1 256 ? -43.034 -19.930 9.752 1.00 40.09 256 GLU A O 1
ATOM 2131 N N . THR A 1 257 ? -45.168 -20.477 10.132 1.00 45.34 257 THR A N 1
ATOM 2132 C CA . THR A 1 257 ? -44.941 -21.265 11.345 1.00 45.34 257 THR A CA 1
ATOM 2133 C C . THR A 1 257 ? -44.579 -22.700 10.954 1.00 45.34 257 THR A C 1
ATOM 2135 O O . THR A 1 257 ? -45.443 -23.570 10.866 1.00 45.34 257 THR A O 1
ATOM 2138 N N . GLY A 1 258 ? -43.295 -22.982 10.704 1.00 38.31 258 GLY A N 1
ATOM 2139 C CA . GLY A 1 258 ? -42.921 -24.365 10.395 1.00 38.31 258 GLY A CA 1
ATOM 2140 C C . GLY A 1 258 ? -41.473 -24.683 10.036 1.00 38.31 258 GLY A C 1
ATOM 2141 O O . GLY A 1 258 ? -41.261 -25.280 8.994 1.00 38.31 258 GLY A O 1
ATOM 2142 N N . ALA A 1 259 ? -40.497 -24.366 10.892 1.00 31.50 259 ALA A N 1
ATOM 2143 C CA . ALA A 1 259 ? -39.298 -25.190 11.151 1.00 31.50 259 ALA A CA 1
ATOM 2144 C C . ALA A 1 259 ? -38.382 -24.460 12.146 1.00 31.50 259 ALA A C 1
ATOM 2146 O O . ALA A 1 259 ? -38.113 -23.272 12.000 1.00 31.50 259 ALA A O 1
ATOM 2147 N N . GLY A 1 260 ? -37.919 -25.165 13.180 1.00 35.44 260 GLY A N 1
ATOM 2148 C CA . GLY A 1 260 ? -37.184 -24.586 14.303 1.00 35.44 260 GLY A CA 1
ATOM 2149 C C . GLY A 1 260 ? -35.760 -24.152 13.962 1.00 35.44 260 GLY A C 1
ATOM 2150 O O . GLY A 1 260 ? -34.810 -24.893 14.202 1.00 35.44 260 GLY A O 1
ATOM 2151 N N . TYR A 1 261 ? -35.615 -22.914 13.503 1.00 35.06 261 TYR A N 1
ATOM 2152 C CA . TYR A 1 261 ? -34.375 -22.154 13.609 1.00 35.06 261 TYR A CA 1
ATOM 2153 C C . TYR A 1 261 ? -34.594 -21.078 14.661 1.00 35.06 261 TYR A C 1
ATOM 2155 O O . TYR A 1 261 ? -35.333 -20.119 14.459 1.00 35.06 261 TYR A O 1
ATOM 2163 N N . PHE A 1 262 ? -34.015 -21.311 15.834 1.00 36.16 262 PHE A N 1
ATOM 2164 C CA . PHE A 1 262 ? -34.106 -20.413 16.969 1.00 36.16 262 PHE A CA 1
ATOM 2165 C C . PHE A 1 262 ? -33.656 -18.993 16.572 1.00 36.16 262 PHE A C 1
ATOM 2167 O O . PHE A 1 262 ? -32.526 -18.798 16.125 1.00 36.16 262 PHE A O 1
ATOM 2174 N N . GLU A 1 263 ? -34.542 -18.017 16.760 1.00 41.97 263 GLU A N 1
ATOM 2175 C CA . GLU A 1 263 ? -34.345 -16.605 16.422 1.00 41.97 263 GLU A CA 1
ATOM 2176 C C . GLU A 1 263 ? -33.156 -15.963 17.163 1.00 41.97 263 GLU A C 1
ATOM 2178 O O . GLU A 1 263 ? -32.945 -16.189 18.358 1.00 41.97 263 GLU A O 1
ATOM 2183 N N . ASP A 1 264 ? -32.379 -15.170 16.415 1.00 47.72 264 ASP A N 1
ATOM 2184 C CA . ASP A 1 264 ? -31.347 -14.240 16.885 1.00 47.72 264 ASP A CA 1
ATOM 2185 C C . ASP A 1 264 ? -32.024 -12.984 17.467 1.00 47.72 264 ASP A C 1
ATOM 2187 O O . ASP A 1 264 ? -32.395 -12.075 16.728 1.00 47.72 264 ASP A O 1
ATOM 2191 N N . ASN A 1 265 ? -32.165 -12.904 18.791 1.00 54.12 265 ASN A N 1
ATOM 2192 C CA . ASN A 1 265 ? -32.771 -11.754 19.486 1.00 54.12 265 ASN A CA 1
ATOM 2193 C C . ASN A 1 265 ? -31.833 -10.534 19.651 1.00 54.12 265 ASN A C 1
ATOM 2195 O O . ASN A 1 265 ? -32.126 -9.647 20.449 1.00 54.12 265 ASN A O 1
ATOM 2199 N N . MET A 1 266 ? -30.693 -10.470 18.951 1.00 64.88 266 MET A N 1
ATOM 2200 C CA . MET A 1 266 ? -29.832 -9.280 18.982 1.00 64.88 266 MET A CA 1
ATOM 2201 C C . MET A 1 266 ? -30.328 -8.261 17.957 1.00 64.88 266 MET A C 1
ATOM 2203 O O . MET A 1 266 ? -30.290 -8.546 16.754 1.00 64.88 266 MET A O 1
ATOM 2207 N N . ASP A 1 267 ? -30.767 -7.100 18.441 1.00 74.88 267 ASP A N 1
ATOM 2208 C CA . ASP A 1 267 ? -31.261 -6.003 17.614 1.00 74.88 267 ASP A CA 1
ATOM 2209 C C . ASP A 1 267 ? -30.153 -5.387 16.744 1.00 74.88 267 ASP A C 1
ATOM 2211 O O . ASP A 1 267 ? -28.959 -5.460 17.056 1.00 74.88 267 ASP A O 1
ATOM 2215 N N . ASP A 1 268 ? -30.566 -4.772 15.639 1.00 75.31 268 ASP A N 1
ATOM 2216 C CA . ASP A 1 268 ? -29.673 -4.225 14.614 1.00 75.31 268 ASP A CA 1
ATOM 2217 C C . ASP A 1 268 ? -28.710 -3.157 15.173 1.00 75.31 268 ASP A C 1
ATOM 2219 O O . ASP A 1 268 ? -27.553 -3.079 14.754 1.00 75.31 268 ASP A O 1
ATOM 2223 N N . ASN A 1 269 ? -29.143 -2.370 16.167 1.00 79.62 269 ASN A N 1
ATOM 2224 C CA . ASN A 1 269 ? -28.307 -1.341 16.782 1.00 79.62 269 ASN A CA 1
ATOM 2225 C C . ASN A 1 269 ? -27.177 -1.972 17.611 1.00 79.62 269 ASN A C 1
ATOM 2227 O O . ASN A 1 269 ? -26.017 -1.590 17.460 1.00 79.62 269 ASN A O 1
ATOM 2231 N N . THR A 1 270 ? -27.472 -3.007 18.402 1.00 76.50 270 THR A N 1
ATOM 2232 C CA . THR A 1 270 ? -26.450 -3.783 19.128 1.00 76.50 270 THR A CA 1
ATOM 2233 C C . THR A 1 270 ? -25.439 -4.431 18.174 1.00 76.50 270 THR A C 1
ATOM 2235 O O . THR A 1 270 ? -24.235 -4.445 18.447 1.00 76.50 270 THR A O 1
ATOM 2238 N N . ARG A 1 271 ? -25.883 -4.932 17.014 1.00 75.31 271 ARG A N 1
ATOM 2239 C CA . ARG A 1 271 ? -24.974 -5.473 15.984 1.00 75.31 271 ARG A CA 1
ATOM 2240 C C . ARG A 1 271 ? -24.043 -4.397 15.420 1.00 75.31 271 ARG A C 1
ATOM 2242 O O . ARG A 1 271 ? -22.851 -4.652 15.257 1.00 75.31 271 ARG A O 1
ATOM 2249 N N . CYS A 1 272 ? -24.569 -3.199 15.170 1.00 84.31 272 CYS A N 1
ATOM 2250 C CA . CYS A 1 272 ? -23.799 -2.063 14.668 1.00 84.31 272 CYS A CA 1
ATOM 2251 C C . CYS A 1 272 ? -22.766 -1.556 15.683 1.00 84.31 272 CYS A C 1
ATOM 2253 O O . CYS A 1 272 ? -21.613 -1.315 15.326 1.00 84.31 272 CYS A O 1
ATOM 2255 N N . ILE A 1 273 ? -23.132 -1.476 16.964 1.00 83.06 273 ILE A N 1
ATOM 2256 C CA . ILE A 1 273 ? -22.197 -1.132 18.045 1.00 83.06 273 ILE A CA 1
ATOM 2257 C C . ILE A 1 273 ? -21.040 -2.139 18.088 1.00 83.06 273 ILE A C 1
ATOM 2259 O O . ILE A 1 273 ? -19.872 -1.756 18.119 1.00 83.06 273 ILE A O 1
ATOM 2263 N N . ASN A 1 274 ? -21.345 -3.437 18.023 1.00 77.81 274 ASN A N 1
ATOM 2264 C CA . ASN A 1 274 ? -20.315 -4.476 18.017 1.00 77.81 274 ASN A CA 1
ATOM 2265 C C . ASN A 1 274 ? -19.406 -4.409 16.782 1.00 77.81 274 ASN A C 1
ATOM 2267 O O . ASN A 1 274 ? -18.204 -4.652 16.904 1.00 77.81 274 ASN A O 1
ATOM 2271 N N . LEU A 1 275 ? -19.945 -4.049 15.611 1.00 82.56 275 LEU A N 1
ATOM 2272 C CA . LEU A 1 275 ? -19.141 -3.819 14.411 1.00 82.56 275 LEU A CA 1
ATOM 2273 C C . LEU A 1 275 ? -18.158 -2.658 14.606 1.00 82.56 275 LEU A C 1
ATOM 2275 O O . LEU A 1 275 ? -16.983 -2.817 14.290 1.00 82.56 275 LEU A O 1
ATOM 2279 N N . ASN A 1 276 ? -18.603 -1.531 15.163 1.00 87.94 276 ASN A N 1
ATOM 2280 C CA . ASN A 1 276 ? -17.735 -0.376 15.416 1.00 87.94 276 ASN A CA 1
ATOM 2281 C C . ASN A 1 276 ? -16.632 -0.678 16.441 1.00 87.94 276 ASN A C 1
ATOM 2283 O O . ASN A 1 276 ? -15.480 -0.302 16.241 1.00 87.94 276 ASN A O 1
ATOM 2287 N N . ARG A 1 277 ? -16.932 -1.450 17.491 1.00 82.69 277 ARG A N 1
ATOM 2288 C CA . ARG A 1 277 ? -15.902 -1.914 18.437 1.00 82.69 277 ARG A CA 1
ATOM 2289 C C . ARG A 1 277 ? -14.902 -2.860 17.784 1.00 82.69 277 ARG A C 1
ATOM 2291 O O . ARG A 1 277 ? -13.710 -2.772 18.054 1.00 82.69 277 ARG A O 1
ATOM 2298 N 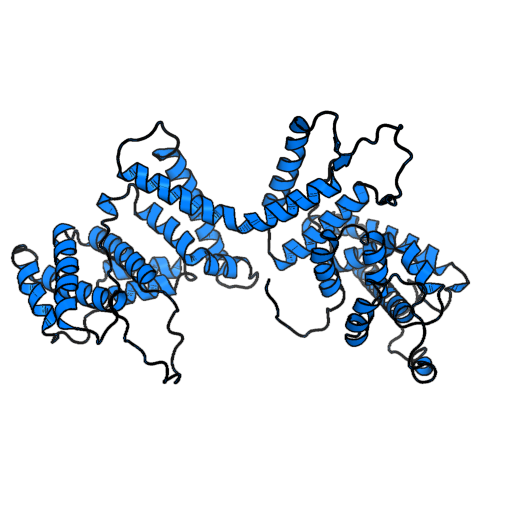N . TRP A 1 278 ? -15.369 -3.763 16.921 1.00 81.25 278 TRP A N 1
ATOM 2299 C CA . TRP A 1 278 ? -14.472 -4.608 16.134 1.00 81.25 278 TRP A CA 1
ATOM 2300 C C . TRP A 1 278 ? -13.578 -3.764 15.217 1.00 81.25 278 TRP A C 1
ATOM 2302 O O . TRP A 1 278 ? -12.375 -4.014 15.164 1.00 81.25 278 TRP A O 1
ATOM 2312 N N . LEU A 1 279 ? -14.145 -2.748 14.556 1.00 82.44 279 LEU A N 1
ATOM 2313 C CA . LEU A 1 279 ? -13.403 -1.811 13.715 1.00 82.44 279 LEU A CA 1
ATOM 2314 C C . LEU A 1 279 ? -12.321 -1.083 14.506 1.00 82.44 279 LEU A C 1
ATOM 2316 O O . LEU A 1 279 ? -11.195 -1.074 14.038 1.00 82.44 279 LEU A O 1
ATOM 2320 N N . TYR A 1 280 ? -12.612 -0.585 15.712 1.00 82.38 280 TYR A N 1
ATOM 2321 C CA . TYR A 1 280 ? -11.615 0.064 16.573 1.00 82.38 280 TYR A CA 1
ATOM 2322 C C . TYR A 1 280 ? -10.353 -0.788 16.776 1.00 82.38 280 TYR A C 1
ATOM 2324 O O . TYR A 1 280 ? -9.236 -0.338 16.538 1.00 82.38 280 TYR A O 1
ATOM 2332 N N . TYR A 1 281 ? -10.513 -2.044 17.194 1.00 73.19 281 TYR A N 1
ATOM 2333 C CA . TYR A 1 281 ? -9.355 -2.918 17.397 1.00 73.19 281 TYR A CA 1
ATOM 2334 C C . TYR A 1 281 ? -8.703 -3.321 16.073 1.00 73.19 281 TYR A C 1
ATOM 2336 O O . TYR A 1 281 ? -7.482 -3.448 16.001 1.00 73.19 281 TYR A O 1
ATOM 2344 N N . TYR A 1 282 ? -9.500 -3.523 15.020 1.00 73.12 282 TYR A N 1
ATOM 2345 C CA . TYR A 1 282 ? -8.970 -3.841 13.701 1.00 73.12 282 TYR A CA 1
ATOM 2346 C C . TYR A 1 282 ? -8.104 -2.694 13.169 1.00 73.12 282 TYR A C 1
ATOM 2348 O O . TYR A 1 282 ? -7.000 -2.948 12.698 1.00 73.12 282 TYR A O 1
ATOM 2356 N N . THR A 1 283 ? -8.559 -1.443 13.274 1.00 72.38 283 THR A N 1
ATOM 2357 C CA . THR A 1 283 ? -7.797 -0.262 12.853 1.00 72.38 283 THR A CA 1
ATOM 2358 C C . THR A 1 283 ? -6.592 -0.021 13.746 1.00 72.38 283 THR A C 1
ATOM 2360 O O . THR A 1 283 ? -5.548 0.353 13.231 1.00 72.38 283 THR A O 1
ATOM 2363 N N . LYS A 1 284 ? -6.662 -0.340 15.042 1.00 72.00 284 LYS A N 1
ATOM 2364 C CA . LYS A 1 284 ? -5.490 -0.327 15.931 1.00 72.00 284 LYS A CA 1
ATOM 2365 C C . LYS A 1 284 ? -4.380 -1.293 15.509 1.00 72.00 284 LYS A C 1
ATOM 2367 O O . LYS A 1 284 ? -3.210 -0.982 15.682 1.00 72.00 284 LYS A O 1
ATOM 2372 N N . ILE A 1 285 ? -4.733 -2.469 14.991 1.00 61.75 285 ILE A N 1
ATOM 2373 C CA . ILE A 1 285 ? -3.757 -3.495 14.583 1.00 61.75 285 ILE A CA 1
ATOM 2374 C C . ILE A 1 285 ? -3.280 -3.253 13.148 1.00 61.75 285 ILE A C 1
ATOM 2376 O O . ILE A 1 285 ? -2.092 -3.339 12.839 1.00 61.75 285 ILE A O 1
ATOM 2380 N N . HIS A 1 286 ? -4.223 -2.981 12.252 1.00 60.72 286 HIS A N 1
ATOM 2381 C CA . HIS A 1 286 ? -3.995 -2.946 10.812 1.00 60.72 286 HIS A CA 1
ATOM 2382 C C . HIS A 1 286 ? -3.879 -1.530 10.246 1.00 60.72 286 HIS A C 1
ATOM 2384 O O . HIS A 1 286 ? -3.674 -1.393 9.045 1.00 60.72 286 HIS A O 1
ATOM 2390 N N . HIS A 1 287 ? -3.989 -0.501 11.091 1.00 65.56 287 HIS A N 1
ATOM 2391 C CA . HIS A 1 287 ? -3.805 0.913 10.748 1.00 65.56 287 HIS A CA 1
ATOM 2392 C C . HIS A 1 287 ? -4.654 1.349 9.544 1.00 65.56 287 HIS A C 1
ATOM 2394 O O . HIS A 1 287 ? -4.195 2.069 8.660 1.00 65.56 287 HIS A O 1
ATOM 2400 N N . VAL A 1 288 ? -5.906 0.877 9.483 1.00 69.81 288 VAL A N 1
ATOM 2401 C CA . VAL A 1 288 ? -6.830 1.245 8.403 1.00 69.81 288 VAL A CA 1
ATOM 2402 C C . VAL A 1 288 ? -7.339 2.675 8.625 1.00 69.81 288 VAL A C 1
ATOM 2404 O O . VAL A 1 288 ? -7.858 2.941 9.710 1.00 69.81 288 VAL A O 1
ATOM 2407 N N . PRO A 1 289 ? -7.253 3.572 7.623 1.00 78.06 289 PRO A N 1
ATOM 2408 C CA . PRO A 1 289 ? -7.760 4.937 7.742 1.00 78.06 289 PRO A CA 1
ATOM 2409 C C . PRO A 1 289 ? -9.281 5.000 7.933 1.00 78.06 289 PRO A C 1
ATOM 2411 O O . PRO A 1 289 ? -10.031 4.300 7.247 1.00 78.06 289 PRO A O 1
ATOM 2414 N N . ASP A 1 290 ? -9.742 5.904 8.799 1.00 82.06 290 ASP A N 1
ATOM 2415 C CA . ASP A 1 290 ? -11.171 6.132 9.058 1.00 82.06 290 ASP A CA 1
ATOM 2416 C C . ASP A 1 290 ? -11.930 6.562 7.796 1.00 82.06 290 ASP A C 1
ATOM 2418 O O . ASP A 1 290 ? -13.017 6.058 7.525 1.00 82.06 290 ASP A O 1
ATOM 2422 N N . GLU A 1 291 ? -11.311 7.399 6.963 1.00 78.31 291 GLU A N 1
ATOM 2423 C CA . GLU A 1 291 ? -11.863 7.879 5.688 1.00 78.31 291 GLU A CA 1
ATOM 2424 C C . GLU A 1 291 ? -12.215 6.714 4.746 1.00 78.31 291 GLU A C 1
ATOM 2426 O O . GLU A 1 291 ? -13.263 6.713 4.100 1.00 78.31 291 GLU A O 1
ATOM 2431 N N . PHE A 1 292 ? -11.377 5.671 4.712 1.00 76.94 292 PHE A N 1
ATOM 2432 C CA . PHE A 1 292 ? -11.646 4.471 3.921 1.00 76.94 292 PHE A CA 1
ATOM 2433 C C . PHE A 1 292 ? -12.856 3.698 4.464 1.00 76.94 292 PHE A C 1
ATOM 2435 O O . PHE A 1 292 ? -13.690 3.208 3.702 1.00 76.94 292 PHE A O 1
ATOM 2442 N N . ILE A 1 293 ? -12.973 3.579 5.788 1.00 84.75 293 ILE A N 1
ATOM 2443 C CA . ILE A 1 293 ? -14.095 2.887 6.432 1.00 84.75 293 ILE A CA 1
A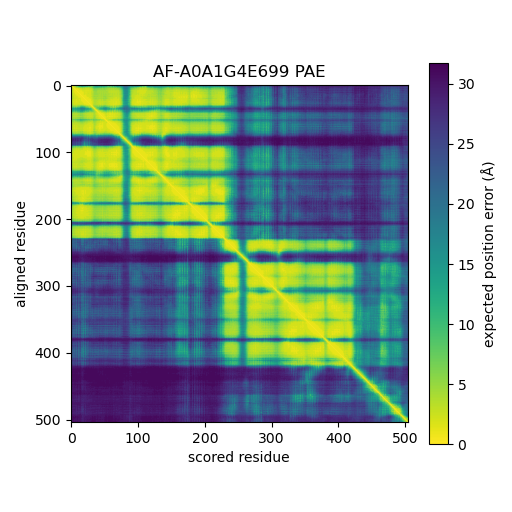TOM 2444 C C . ILE A 1 293 ? -15.403 3.645 6.174 1.00 84.75 293 ILE A C 1
ATOM 2446 O O . ILE A 1 293 ? -16.403 3.024 5.805 1.00 84.75 293 ILE A O 1
ATOM 2450 N N . GLU A 1 294 ? -15.388 4.975 6.285 1.00 88.19 294 GLU A N 1
ATOM 2451 C CA . GLU A 1 294 ? -16.524 5.847 5.967 1.00 88.19 294 GLU A CA 1
ATOM 2452 C C . GLU A 1 294 ? -17.018 5.664 4.526 1.00 88.19 294 GLU A C 1
ATOM 2454 O O . GLU A 1 294 ? -18.231 5.585 4.288 1.00 88.19 294 GLU A O 1
ATOM 2459 N N . GLU A 1 295 ? -16.099 5.541 3.563 1.00 81.31 295 GLU A N 1
ATOM 2460 C CA . GLU A 1 295 ? -16.438 5.255 2.168 1.00 81.31 295 GLU A CA 1
ATOM 2461 C C . GLU A 1 295 ? -17.147 3.899 2.015 1.00 81.31 295 GLU A C 1
ATOM 2463 O O . GLU A 1 295 ? -18.139 3.805 1.287 1.00 81.31 295 GLU A O 1
ATOM 2468 N N . VAL A 1 296 ? -16.712 2.855 2.734 1.00 78.62 296 VAL A N 1
ATOM 2469 C CA . VAL A 1 296 ? -17.351 1.525 2.684 1.00 78.62 296 VAL A CA 1
ATOM 2470 C C . VAL A 1 296 ? -18.764 1.550 3.277 1.00 78.62 296 VAL A C 1
ATOM 2472 O O . VAL A 1 296 ? -19.686 0.983 2.683 1.00 78.62 296 VAL A O 1
ATOM 2475 N N . PHE A 1 297 ? -18.967 2.227 4.410 1.00 88.75 297 PHE A N 1
ATOM 2476 C CA . PHE A 1 297 ? -20.301 2.405 5.001 1.00 88.75 297 PHE A CA 1
ATOM 2477 C C . PHE A 1 297 ? -21.227 3.196 4.066 1.00 88.75 297 PHE A C 1
ATOM 2479 O O . PHE A 1 297 ? -22.372 2.800 3.839 1.00 88.75 297 PHE A O 1
ATOM 2486 N N . SER A 1 298 ? -20.718 4.271 3.459 1.00 84.06 298 SER A N 1
ATOM 2487 C CA . SER A 1 298 ? -21.470 5.091 2.501 1.00 84.06 298 SER A CA 1
ATOM 2488 C C . SER A 1 298 ? -21.842 4.311 1.236 1.00 84.06 298 SER A C 1
ATOM 2490 O O . SER A 1 298 ? -22.948 4.457 0.710 1.00 84.06 298 SER A O 1
ATOM 2492 N N . ALA A 1 299 ? -20.945 3.447 0.754 1.00 74.88 299 ALA A N 1
ATOM 2493 C CA . ALA A 1 299 ? -21.223 2.562 -0.369 1.00 74.88 299 ALA A CA 1
ATOM 2494 C C . ALA A 1 299 ? -22.346 1.569 -0.034 1.00 74.88 299 ALA A C 1
ATOM 2496 O O . ALA A 1 299 ? -23.262 1.405 -0.839 1.00 74.88 299 ALA A O 1
ATOM 2497 N N . MET A 1 300 ? -22.316 0.962 1.160 1.00 76.62 300 MET A N 1
ATOM 2498 C CA . MET A 1 300 ? -23.365 0.057 1.642 1.00 76.62 300 MET A CA 1
ATOM 2499 C C . MET A 1 300 ? -24.736 0.748 1.714 1.00 76.62 300 MET A C 1
ATOM 2501 O O . MET A 1 300 ? -25.722 0.205 1.217 1.00 76.62 300 MET A O 1
ATOM 2505 N N . ASP A 1 301 ? -24.792 1.969 2.257 1.00 81.75 301 ASP A N 1
ATOM 2506 C CA . ASP A 1 301 ? -26.008 2.794 2.286 1.00 81.75 301 ASP A CA 1
ATOM 2507 C C . ASP A 1 301 ? -26.589 3.034 0.879 1.00 81.75 301 ASP A C 1
ATOM 2509 O O . ASP A 1 301 ? -27.807 3.053 0.689 1.00 81.75 301 ASP A O 1
ATOM 2513 N N . GLY A 1 302 ? -25.731 3.209 -0.130 1.00 78.25 302 GLY A N 1
ATOM 2514 C CA . GLY A 1 302 ? -26.153 3.408 -1.519 1.00 78.25 302 GLY A CA 1
ATOM 2515 C C . GLY A 1 302 ? -26.831 2.182 -2.147 1.00 78.25 302 GLY A C 1
ATOM 2516 O O . GLY A 1 302 ? -27.687 2.331 -3.028 1.00 78.25 302 GLY A O 1
ATOM 2517 N N . LEU A 1 303 ? -26.506 0.973 -1.672 1.00 68.69 303 LEU A N 1
ATOM 2518 C CA . LEU A 1 303 ? -27.051 -0.289 -2.191 1.00 68.69 303 LEU A CA 1
ATOM 2519 C C . LEU A 1 303 ? -28.521 -0.514 -1.818 1.00 68.69 303 LEU A C 1
ATOM 2521 O O . LEU A 1 303 ? -29.194 -1.308 -2.475 1.00 68.69 303 LEU A O 1
ATOM 2525 N N . VAL A 1 304 ? -29.055 0.231 -0.843 1.00 69.12 304 VAL A N 1
ATOM 2526 C CA . VAL A 1 304 ? -30.466 0.164 -0.414 1.00 69.12 304 VAL A CA 1
ATOM 2527 C C . VAL A 1 304 ? -31.428 0.321 -1.592 1.00 69.12 304 VAL A C 1
ATOM 2529 O O . VAL A 1 304 ? -32.450 -0.360 -1.668 1.00 69.12 304 VAL A O 1
ATOM 2532 N N . THR A 1 305 ? -31.071 1.167 -2.560 1.00 65.94 305 THR A N 1
ATOM 2533 C CA . THR A 1 305 ? -31.880 1.413 -3.764 1.00 65.94 305 THR A CA 1
ATOM 2534 C C . THR A 1 305 ? -32.003 0.196 -4.690 1.00 65.94 305 THR A C 1
ATOM 2536 O O . THR A 1 305 ? -32.955 0.119 -5.464 1.00 65.94 305 THR A O 1
ATOM 2539 N N . LEU A 1 306 ? -31.082 -0.772 -4.602 1.00 59.59 306 LEU A N 1
ATOM 2540 C CA . LEU A 1 306 ? -31.053 -1.979 -5.435 1.00 59.59 306 LEU A CA 1
ATOM 2541 C C . LEU A 1 306 ? -31.857 -3.143 -4.838 1.00 59.59 306 LEU A C 1
ATOM 2543 O O . LEU A 1 306 ? -32.235 -4.060 -5.567 1.00 59.59 306 LEU A O 1
ATOM 2547 N N . TRP A 1 307 ? -32.107 -3.131 -3.527 1.00 63.81 307 TRP A N 1
ATOM 2548 C CA . TRP A 1 307 ? -32.712 -4.258 -2.809 1.00 63.81 307 TRP A CA 1
ATOM 2549 C C . TRP A 1 307 ? -34.246 -4.235 -2.763 1.00 63.81 307 TRP A C 1
ATOM 2551 O O . TRP A 1 307 ? -34.860 -5.293 -2.597 1.00 63.81 307 TRP A O 1
ATOM 2561 N N . GLY A 1 308 ? -34.866 -3.071 -2.981 1.00 62.69 308 GLY A N 1
ATOM 2562 C CA . GLY A 1 308 ? -36.325 -2.907 -2.968 1.00 62.69 308 GLY A CA 1
ATOM 2563 C C . GLY A 1 308 ? -36.974 -3.385 -1.660 1.00 62.69 308 GLY A C 1
ATOM 2564 O O . GLY A 1 308 ? -36.321 -3.467 -0.624 1.00 62.69 308 GLY A O 1
ATOM 2565 N N . ASP A 1 309 ? -38.252 -3.767 -1.709 1.00 68.62 309 ASP A N 1
ATOM 2566 C CA . ASP A 1 309 ? -39.029 -4.174 -0.521 1.00 68.62 309 ASP A CA 1
ATOM 2567 C C . ASP A 1 309 ? -38.686 -5.585 0.003 1.00 68.62 309 ASP A C 1
ATOM 2569 O O . ASP A 1 309 ? -39.349 -6.112 0.901 1.00 68.62 309 ASP A O 1
ATOM 2573 N N . LYS A 1 310 ? -37.673 -6.247 -0.571 1.00 67.81 310 LYS A N 1
ATOM 2574 C CA . LYS A 1 310 ? -37.323 -7.632 -0.227 1.00 67.81 310 LYS A CA 1
ATOM 2575 C C . LYS A 1 310 ? -36.601 -7.738 1.119 1.00 67.81 310 LYS A C 1
ATOM 2577 O O . LYS A 1 310 ? -36.755 -8.741 1.815 1.00 67.81 310 LYS A O 1
ATOM 2582 N N . PHE A 1 311 ? -35.834 -6.716 1.484 1.00 68.19 311 PHE A N 1
ATOM 2583 C CA . PHE A 1 311 ? -35.042 -6.690 2.709 1.00 68.19 311 PHE A CA 1
ATOM 2584 C C . PHE A 1 311 ? -35.389 -5.452 3.529 1.00 68.19 311 PHE A C 1
ATOM 2586 O O . PHE A 1 311 ? -35.533 -4.357 2.987 1.00 68.19 311 PHE A O 1
ATOM 2593 N N . LYS A 1 312 ? -35.488 -5.610 4.849 1.00 78.94 312 LYS A N 1
ATOM 2594 C CA . LYS A 1 312 ? -35.506 -4.476 5.766 1.00 78.94 312 LYS A CA 1
ATOM 2595 C C . LYS A 1 312 ? -34.064 -4.036 5.995 1.00 78.94 312 LYS A C 1
ATOM 2597 O O . LYS A 1 312 ? -33.270 -4.783 6.567 1.00 78.94 312 LYS A O 1
ATOM 2602 N N . TYR A 1 313 ? -33.755 -2.822 5.546 1.00 81.75 313 TYR A N 1
ATOM 2603 C CA . TYR A 1 313 ? -32.474 -2.174 5.788 1.00 81.75 313 TYR A CA 1
ATOM 2604 C C . TYR A 1 313 ? -32.513 -1.342 7.072 1.00 81.75 313 TYR A C 1
ATOM 2606 O O . TYR A 1 313 ? -33.326 -0.423 7.193 1.00 81.75 313 TYR A O 1
ATOM 2614 N N . THR A 1 314 ? -31.600 -1.625 7.995 1.00 84.75 314 THR A N 1
ATOM 2615 C CA . THR A 1 314 ? -31.314 -0.788 9.159 1.00 84.75 314 THR A CA 1
ATOM 2616 C C . THR A 1 314 ? -29.940 -0.155 8.983 1.00 84.75 314 THR A C 1
ATOM 2618 O O . THR A 1 314 ? -28.913 -0.834 8.938 1.00 84.75 314 THR A O 1
ATOM 2621 N N . LYS A 1 315 ? -29.923 1.175 8.882 1.00 87.12 315 LYS A N 1
ATOM 2622 C CA . LYS A 1 315 ? -28.691 1.935 8.694 1.00 87.12 315 LYS A CA 1
ATOM 2623 C C . LYS A 1 315 ? -27.762 1.775 9.900 1.00 87.12 315 LYS A C 1
ATOM 2625 O O . LYS A 1 315 ? -28.159 2.076 11.023 1.00 87.12 315 LYS A O 1
ATOM 2630 N N . CYS A 1 316 ? -26.531 1.336 9.646 1.00 88.19 316 CYS A N 1
ATOM 2631 C CA . CYS A 1 316 ? -25.450 1.322 10.626 1.00 88.19 316 CYS A CA 1
ATOM 2632 C C . CYS A 1 316 ? -24.537 2.526 10.377 1.00 88.19 316 CYS A C 1
ATOM 2634 O O . CYS A 1 316 ? -24.180 2.804 9.235 1.00 88.19 316 CYS A O 1
ATOM 2636 N N . TYR A 1 317 ? -24.186 3.257 11.431 1.00 91.06 317 TYR A N 1
ATOM 2637 C CA . TYR A 1 317 ? -23.311 4.424 11.339 1.00 91.06 317 TYR A CA 1
ATOM 2638 C C . TYR A 1 317 ? -21.909 4.043 11.799 1.00 91.06 317 TYR A C 1
ATOM 2640 O O . TYR A 1 317 ? -21.762 3.371 12.822 1.00 91.06 317 TYR A O 1
ATOM 2648 N N . TYR A 1 318 ? -20.900 4.461 11.034 1.00 93.56 318 TYR A N 1
ATOM 2649 C CA . TYR A 1 318 ? -19.516 4.331 11.464 1.00 93.56 318 TYR A CA 1
ATOM 2650 C C . TYR A 1 318 ? -19.225 5.332 12.585 1.00 93.56 318 TYR A C 1
ATOM 2652 O O . TYR A 1 318 ? -19.606 6.500 12.492 1.00 93.56 318 TYR A O 1
ATOM 2660 N N . GLU A 1 319 ? -18.556 4.870 13.634 1.00 90.56 319 GLU A N 1
ATOM 2661 C CA . GLU A 1 319 ? -18.078 5.680 14.745 1.00 90.56 319 GLU A CA 1
ATOM 2662 C C . GLU A 1 319 ? -16.614 5.331 15.028 1.00 90.56 319 GLU A C 1
ATOM 2664 O O . GLU A 1 319 ? -16.300 4.238 15.506 1.00 90.56 319 GLU A O 1
ATOM 2669 N N . SER A 1 320 ? -15.710 6.275 14.752 1.00 90.00 320 SER A N 1
ATOM 2670 C CA . SER A 1 320 ? -14.300 6.138 15.119 1.00 90.00 320 SER A CA 1
ATOM 2671 C C . SER A 1 320 ? -14.145 6.302 16.629 1.00 90.00 320 SER A C 1
ATOM 2673 O O . SER A 1 320 ? -14.191 7.405 17.178 1.00 90.00 320 SER A O 1
ATOM 2675 N N . TYR A 1 321 ? -13.960 5.186 17.335 1.00 84.75 321 TYR A N 1
ATOM 2676 C CA . TYR A 1 321 ? -13.795 5.193 18.792 1.00 84.75 321 TYR A CA 1
ATOM 2677 C C . TYR A 1 321 ? -12.577 6.014 19.235 1.00 84.75 321 TYR A C 1
ATOM 2679 O O . TYR A 1 321 ? -12.628 6.664 20.279 1.00 84.75 321 TYR A O 1
ATOM 2687 N N . SER A 1 322 ? -11.517 6.037 18.423 1.00 84.00 322 SER A N 1
ATOM 2688 C CA . SER A 1 322 ? -10.324 6.857 18.651 1.00 84.00 322 SER A CA 1
ATOM 2689 C C . SER A 1 322 ? -10.637 8.355 18.644 1.00 84.00 322 SER A C 1
ATOM 2691 O O . SER A 1 322 ? -10.030 9.113 19.404 1.00 84.00 322 SER A O 1
ATOM 2693 N N . ASP A 1 323 ? -11.605 8.784 17.833 1.00 86.12 323 ASP A N 1
ATOM 2694 C CA . ASP A 1 323 ? -12.012 10.185 17.688 1.00 86.12 323 ASP A CA 1
ATOM 2695 C C . ASP A 1 323 ? -13.137 10.600 18.631 1.00 86.12 323 ASP A C 1
ATOM 2697 O O . ASP A 1 323 ? -13.268 11.780 18.971 1.00 86.12 323 ASP A O 1
ATOM 2701 N N . VAL A 1 324 ? -13.944 9.647 19.085 1.00 89.19 324 VAL A N 1
ATOM 2702 C CA . VAL A 1 324 ? -15.149 9.936 19.866 1.00 89.19 324 VAL A CA 1
ATOM 2703 C C . VAL A 1 324 ? -14.953 9.703 21.363 1.00 89.19 324 VAL A C 1
ATOM 2705 O O . VAL A 1 324 ? -15.671 10.319 22.157 1.00 89.19 324 VAL A O 1
ATOM 2708 N N . TYR A 1 325 ? -13.959 8.905 21.763 1.00 88.69 325 TYR A N 1
ATOM 2709 C CA . TYR A 1 325 ? -13.722 8.533 23.155 1.00 88.69 325 TYR A CA 1
ATOM 2710 C C . TYR A 1 325 ? -12.284 8.786 23.613 1.00 88.69 325 TYR A C 1
ATOM 2712 O O . TYR A 1 325 ? -11.322 8.666 22.858 1.00 88.69 325 TYR A O 1
ATOM 2720 N N . ALA A 1 326 ? -12.147 9.121 24.896 1.00 87.56 326 ALA A N 1
ATOM 2721 C CA . ALA A 1 326 ? -10.886 9.005 25.619 1.00 87.56 326 ALA A CA 1
ATOM 2722 C C . ALA A 1 326 ? -10.795 7.594 26.221 1.00 87.56 326 ALA A C 1
ATOM 2724 O O . ALA A 1 326 ? -11.812 7.065 26.662 1.00 87.56 326 ALA A O 1
ATOM 2725 N N . GLU A 1 327 ? -9.603 6.994 26.239 1.00 89.12 327 GLU A N 1
ATOM 2726 C CA . GLU A 1 327 ? -9.365 5.637 26.776 1.00 89.12 327 GLU A CA 1
ATOM 2727 C C . GLU A 1 327 ? -10.323 4.549 26.211 1.00 89.12 327 GLU A C 1
ATOM 2729 O O . GLU A 1 327 ? -10.938 3.795 26.975 1.00 89.12 327 GLU A O 1
ATOM 2734 N N . PRO A 1 328 ? -10.493 4.451 24.875 1.00 86.31 328 PRO A N 1
ATOM 2735 C CA . PRO A 1 328 ? -11.495 3.579 24.251 1.00 86.31 328 PRO A CA 1
ATOM 2736 C C . PRO A 1 328 ? -11.358 2.092 24.614 1.00 86.31 328 PRO A C 1
ATOM 2738 O O . PRO A 1 328 ? -12.371 1.410 24.730 1.00 86.31 328 PRO A O 1
ATOM 2741 N N . GLU A 1 329 ? -10.151 1.572 24.845 1.00 80.75 329 GLU A N 1
ATOM 2742 C CA . GLU A 1 329 ? -9.931 0.158 25.203 1.00 80.75 329 GLU A CA 1
ATOM 2743 C C . GLU A 1 329 ? -10.533 -0.211 26.557 1.00 80.75 329 GLU A C 1
ATOM 2745 O O . GLU A 1 329 ? -11.306 -1.168 26.671 1.00 80.75 329 GLU A O 1
ATOM 2750 N N . ASP A 1 330 ? -10.197 0.581 27.575 1.00 86.69 330 ASP A N 1
ATOM 2751 C CA . ASP A 1 330 ? -10.716 0.422 28.927 1.00 86.69 330 ASP A CA 1
ATOM 2752 C C . ASP A 1 330 ? -12.247 0.577 28.918 1.00 86.69 330 ASP A C 1
ATOM 2754 O O . ASP A 1 330 ? -12.962 -0.226 29.524 1.00 86.69 330 ASP A O 1
ATOM 2758 N N . LEU A 1 331 ? -12.773 1.547 28.159 1.00 89.56 331 LEU A N 1
ATOM 2759 C CA . LEU A 1 331 ? -14.214 1.748 28.014 1.00 89.56 331 LEU A CA 1
ATOM 2760 C C . LEU A 1 331 ? -14.912 0.568 27.320 1.00 89.56 331 LEU A C 1
ATOM 2762 O O . LEU A 1 331 ? -15.928 0.088 27.822 1.00 89.56 331 LEU A O 1
ATOM 2766 N N . ILE A 1 332 ? -14.384 0.059 26.201 1.00 83.62 332 ILE A N 1
ATOM 2767 C CA . ILE A 1 332 ? -14.975 -1.084 25.485 1.00 83.62 332 ILE A CA 1
ATOM 2768 C C . ILE A 1 332 ? -15.040 -2.316 26.396 1.00 83.62 332 ILE A C 1
ATOM 2770 O O . ILE A 1 332 ? -16.038 -3.046 26.380 1.00 83.62 332 ILE A O 1
ATOM 2774 N N . LYS A 1 333 ? -14.029 -2.530 27.246 1.00 82.62 333 LYS A N 1
ATOM 2775 C CA . LYS A 1 333 ? -14.025 -3.624 28.225 1.00 82.62 333 LYS A CA 1
ATOM 2776 C C . LYS A 1 333 ? -15.159 -3.497 29.245 1.00 82.62 333 LYS A C 1
ATOM 2778 O O . LYS A 1 333 ? -15.792 -4.508 29.552 1.00 82.62 333 LYS A O 1
ATOM 2783 N N . LEU A 1 334 ? -15.455 -2.286 29.721 1.00 88.81 334 LEU A N 1
ATOM 2784 C CA . LEU A 1 334 ? -16.589 -2.020 30.615 1.00 88.81 334 LEU A CA 1
ATOM 2785 C C . LEU A 1 334 ? -17.940 -2.142 29.899 1.00 88.81 334 LEU A C 1
ATOM 2787 O O . LEU A 1 334 ? -18.871 -2.740 30.430 1.00 88.81 334 LEU A O 1
ATOM 2791 N N . LEU A 1 335 ? -18.065 -1.633 28.675 1.00 86.62 335 LEU A N 1
ATOM 2792 C CA . LEU A 1 335 ? -19.314 -1.737 27.915 1.00 86.62 335 LEU A CA 1
ATOM 2793 C C . LEU A 1 335 ? -19.624 -3.178 27.491 1.00 86.62 335 LEU A C 1
ATOM 2795 O O . LEU A 1 335 ? -20.785 -3.563 27.392 1.00 86.62 335 LEU A O 1
ATOM 2799 N N . THR A 1 336 ? -18.598 -4.015 27.337 1.00 80.62 336 THR A N 1
ATOM 2800 C CA . THR A 1 336 ? -18.775 -5.458 27.139 1.00 80.62 336 THR A CA 1
ATOM 2801 C C . THR A 1 336 ? -19.453 -6.119 28.343 1.00 80.62 336 THR A C 1
ATOM 2803 O O . THR A 1 336 ? -20.253 -7.034 28.149 1.00 80.62 336 THR A O 1
ATOM 2806 N N . PHE A 1 337 ? -19.192 -5.656 29.571 1.00 83.62 337 PHE A N 1
ATOM 2807 C CA . PHE A 1 337 ? -19.929 -6.117 30.750 1.00 83.62 337 PHE A CA 1
ATOM 2808 C C . PHE A 1 337 ? -21.410 -5.745 30.633 1.00 83.62 337 PHE A C 1
ATOM 2810 O O . PHE A 1 337 ? -22.258 -6.619 30.788 1.00 83.62 337 PHE A O 1
ATOM 2817 N N . VAL A 1 338 ? -21.707 -4.483 30.303 1.00 85.56 338 VAL A N 1
ATOM 2818 C CA . VAL A 1 338 ? -23.085 -3.976 30.172 1.00 85.56 338 VAL A CA 1
ATOM 2819 C C . VAL A 1 338 ? -23.873 -4.816 29.169 1.00 85.56 338 VAL A C 1
ATOM 2821 O O . VAL A 1 338 ? -24.961 -5.298 29.471 1.00 85.56 338 VAL A O 1
ATOM 2824 N N . ASP A 1 339 ? -23.286 -5.097 28.006 1.00 77.44 339 ASP A N 1
ATOM 2825 C CA . ASP A 1 339 ? -23.956 -5.886 26.973 1.00 77.44 339 ASP A CA 1
ATOM 2826 C C . ASP A 1 339 ? -24.178 -7.351 27.365 1.00 77.44 339 ASP A C 1
ATOM 2828 O O . ASP A 1 339 ? -24.967 -8.044 26.722 1.00 77.44 339 ASP A O 1
ATOM 2832 N N . ASN A 1 340 ? -23.496 -7.850 28.394 1.00 73.25 340 ASN A N 1
ATOM 2833 C CA . ASN A 1 340 ? -23.531 -9.253 28.801 1.00 73.25 340 ASN A CA 1
ATOM 2834 C C . ASN A 1 340 ? -23.954 -9.442 30.263 1.00 73.25 340 ASN A C 1
ATOM 2836 O O . ASN A 1 340 ? -23.737 -10.522 30.817 1.00 73.25 340 ASN A O 1
ATOM 2840 N N . GLU A 1 341 ? -24.585 -8.435 30.870 1.00 80.56 341 GLU A N 1
ATOM 2841 C CA . GLU A 1 341 ? -24.915 -8.419 32.298 1.00 80.56 341 GLU A CA 1
ATOM 2842 C C . GLU A 1 341 ? -25.724 -9.651 32.735 1.00 80.56 341 GLU A C 1
ATOM 2844 O O . GLU A 1 341 ? -25.412 -10.258 33.756 1.00 80.56 341 GLU A O 1
ATOM 2849 N N . GLU A 1 342 ? -26.691 -10.100 31.926 1.00 77.06 342 GLU A N 1
ATOM 2850 C CA . GLU A 1 342 ? -27.523 -11.272 32.227 1.00 77.06 342 GLU A CA 1
ATOM 2851 C C . GLU A 1 342 ? -26.708 -12.574 32.218 1.00 77.06 342 GLU A C 1
ATOM 2853 O O . GLU A 1 342 ? -26.857 -13.428 33.094 1.00 77.06 342 GLU A O 1
ATOM 2858 N N . VAL A 1 343 ? -25.809 -12.737 31.242 1.00 75.75 343 VAL A N 1
ATOM 2859 C CA . VAL A 1 343 ? -24.958 -13.932 31.154 1.00 75.75 343 VAL A CA 1
ATOM 2860 C C . VAL A 1 343 ? -23.976 -13.966 32.319 1.00 75.75 343 VAL A C 1
ATOM 2862 O O . VAL A 1 343 ? -23.783 -15.012 32.939 1.00 75.75 343 VAL A O 1
ATOM 2865 N N . ILE A 1 344 ? -23.391 -12.815 32.642 1.00 78.81 344 ILE A N 1
ATOM 2866 C CA . ILE A 1 344 ? -22.471 -12.648 33.768 1.00 78.81 344 ILE A CA 1
ATOM 2867 C C . ILE A 1 344 ? -23.191 -12.955 35.081 1.00 78.81 344 ILE A C 1
ATOM 2869 O O . ILE A 1 344 ? -22.695 -13.755 35.872 1.00 78.81 344 ILE A O 1
ATOM 2873 N N . LEU A 1 345 ? -24.394 -12.412 35.280 1.00 82.00 345 LEU A N 1
ATOM 2874 C CA . LEU A 1 345 ? -25.247 -12.714 36.427 1.00 82.00 345 LEU A CA 1
ATOM 2875 C C . LEU A 1 345 ? -25.503 -14.222 36.555 1.00 82.00 345 LEU A C 1
ATOM 2877 O O . LEU A 1 345 ? -25.282 -14.801 37.619 1.00 82.00 345 LEU A O 1
ATOM 2881 N N . ASN A 1 346 ? -25.907 -14.880 35.468 1.00 78.75 346 ASN A N 1
ATOM 2882 C CA . ASN A 1 346 ? -26.166 -16.320 35.462 1.00 78.75 346 ASN A CA 1
ATOM 2883 C C . ASN A 1 346 ? -24.924 -17.139 35.845 1.00 78.75 346 ASN A C 1
ATOM 2885 O O . ASN A 1 346 ? -25.029 -18.100 36.610 1.00 78.75 346 ASN A O 1
ATOM 2889 N N . ILE A 1 347 ? -23.739 -16.745 35.368 1.00 79.44 347 ILE A N 1
ATOM 2890 C CA . ILE A 1 347 ? -22.480 -17.401 35.740 1.00 79.44 347 ILE A CA 1
ATOM 2891 C C . ILE A 1 347 ? -22.165 -17.169 37.223 1.00 79.44 347 ILE A C 1
ATOM 2893 O O . ILE A 1 347 ? -21.818 -18.121 37.920 1.00 79.44 347 ILE A O 1
ATOM 2897 N N . LEU A 1 348 ? -22.338 -15.951 37.739 1.00 82.00 348 LEU A N 1
ATOM 2898 C CA . LEU A 1 348 ? -22.072 -15.618 39.145 1.00 82.00 348 LEU A CA 1
ATOM 2899 C C . LEU A 1 348 ? -23.064 -16.266 40.132 1.00 82.00 348 LEU A C 1
ATOM 2901 O O . LEU A 1 348 ? -22.737 -16.463 41.307 1.00 82.00 348 LEU A O 1
ATOM 2905 N N . MET A 1 349 ? -24.262 -16.634 39.671 1.00 80.88 349 MET A N 1
ATOM 2906 C CA . MET A 1 349 ? -25.230 -17.425 40.443 1.00 80.88 349 MET A CA 1
ATOM 2907 C C . MET A 1 349 ? -24.978 -18.939 40.375 1.00 80.88 349 MET A C 1
ATOM 2909 O O . MET A 1 349 ? -25.566 -19.694 41.152 1.00 80.88 349 MET A O 1
ATOM 2913 N N . SER A 1 350 ? -24.117 -19.401 39.464 1.00 77.56 350 SER A N 1
ATOM 2914 C CA . SER A 1 350 ? -23.792 -20.820 39.317 1.00 77.56 350 SER A CA 1
ATOM 2915 C C . SER A 1 350 ? -22.860 -21.328 40.427 1.00 77.56 350 SER A C 1
ATOM 2917 O O . SER A 1 350 ? -22.275 -20.560 41.194 1.00 77.56 350 SER A O 1
ATOM 2919 N N . LYS A 1 351 ? -22.728 -22.657 40.540 1.00 76.19 351 LYS A N 1
ATOM 2920 C CA . LYS A 1 351 ? -21.767 -23.265 41.470 1.00 76.19 351 LYS A CA 1
ATOM 2921 C C . LYS A 1 351 ? -20.325 -22.909 41.061 1.00 76.19 351 LYS A C 1
ATOM 2923 O O . LYS A 1 351 ? -20.057 -22.814 39.860 1.00 76.19 351 LYS A O 1
ATOM 2928 N N . PRO A 1 352 ? -19.390 -22.787 42.025 1.00 79.19 352 PRO A N 1
ATOM 2929 C CA . PRO A 1 352 ? -17.990 -22.517 41.722 1.00 79.19 352 PRO A CA 1
ATOM 2930 C C . PRO A 1 352 ? -17.420 -23.494 40.689 1.00 79.19 352 PRO A C 1
ATOM 2932 O O . PRO A 1 352 ? -17.556 -24.710 40.800 1.00 79.19 352 PRO A O 1
ATOM 2935 N N . SER A 1 353 ? -16.799 -22.930 39.662 1.00 73.69 353 SER A N 1
ATOM 2936 C CA . SER A 1 353 ? -16.179 -23.602 38.523 1.00 73.69 353 SER A CA 1
ATOM 2937 C C . SER A 1 353 ? -15.065 -22.705 37.985 1.00 73.69 353 SER A C 1
ATOM 2939 O O . SER A 1 353 ? -14.998 -21.525 38.332 1.00 73.69 353 SER A O 1
ATOM 2941 N N . SER A 1 354 ? -14.203 -23.219 37.106 1.00 67.06 354 SER A N 1
ATOM 2942 C CA . SER A 1 354 ? -13.179 -22.384 36.455 1.00 67.06 354 SER A CA 1
ATOM 2943 C C . SER A 1 354 ? -13.788 -21.153 35.770 1.00 67.06 354 SER A C 1
ATOM 2945 O O . SER A 1 354 ? -13.266 -20.052 35.900 1.00 67.06 354 SER A O 1
ATOM 2947 N N . VAL A 1 355 ? -14.942 -21.331 35.126 1.00 65.94 355 VAL A N 1
ATOM 2948 C CA . VAL A 1 355 ? -15.723 -20.273 34.475 1.00 65.94 355 VAL A CA 1
ATOM 2949 C C . VAL A 1 355 ? -16.218 -19.221 35.469 1.00 65.94 355 VAL A C 1
ATOM 2951 O O . VAL A 1 355 ? -16.110 -18.027 35.198 1.00 65.94 355 VAL A O 1
ATOM 2954 N N . TYR A 1 356 ? -16.733 -19.658 36.619 1.00 79.06 356 TYR A N 1
ATOM 2955 C CA . TYR A 1 356 ? -17.156 -18.764 37.695 1.00 79.06 356 TYR A CA 1
ATOM 2956 C C . TYR A 1 356 ? -15.987 -17.912 38.207 1.00 79.06 356 TYR A C 1
ATOM 2958 O O . TYR A 1 356 ? -16.114 -16.693 38.276 1.00 79.06 356 TYR A O 1
ATOM 2966 N N . TYR A 1 357 ? -14.836 -18.523 38.511 1.00 76.19 357 TYR A N 1
ATOM 2967 C CA . TYR A 1 357 ? -13.680 -17.789 39.045 1.00 76.19 357 TYR A CA 1
ATOM 2968 C C . TYR A 1 357 ? -13.138 -16.775 38.041 1.00 76.19 357 TYR A C 1
ATOM 2970 O O . TYR A 1 357 ? -12.940 -15.614 38.380 1.00 76.19 357 TYR A O 1
ATOM 2978 N N . SER A 1 358 ? -13.035 -17.167 36.771 1.00 72.25 358 SER A N 1
ATOM 2979 C CA . SER A 1 358 ? -12.730 -16.234 35.691 1.00 72.25 358 SER A CA 1
ATOM 2980 C C . SER A 1 358 ? -13.725 -15.072 35.578 1.00 72.25 358 SER A C 1
ATOM 2982 O O . SER A 1 358 ? -13.377 -14.012 35.059 1.00 72.25 358 SER A O 1
ATOM 2984 N N . CYS A 1 359 ? -14.972 -15.269 36.010 1.00 77.19 359 CYS A N 1
ATOM 2985 C CA . CYS A 1 359 ? -15.979 -14.214 36.064 1.00 77.19 359 CYS A CA 1
ATOM 2986 C C . CYS A 1 359 ? -15.710 -13.223 37.168 1.00 77.19 359 CYS A C 1
ATOM 2988 O O . CYS A 1 359 ? -15.713 -12.022 36.927 1.00 77.19 359 CYS A O 1
ATOM 2990 N N . VAL A 1 360 ? -15.437 -13.741 38.360 1.00 80.00 360 VAL A N 1
ATOM 2991 C CA . VAL A 1 360 ? -15.059 -12.932 39.512 1.00 80.00 360 VAL A CA 1
ATOM 2992 C C . VAL A 1 360 ? -13.815 -12.099 39.185 1.00 80.00 360 VAL A C 1
ATOM 2994 O O . VAL A 1 360 ? -13.818 -10.892 39.416 1.00 80.00 360 VAL A O 1
ATOM 2997 N N . ASP A 1 361 ? -12.805 -12.689 38.539 1.00 79.06 361 ASP A N 1
ATOM 2998 C CA . ASP A 1 361 ? -11.605 -11.972 38.087 1.00 79.06 361 ASP A CA 1
ATOM 2999 C C . ASP A 1 361 ? -11.936 -10.851 37.092 1.00 79.06 361 ASP A C 1
ATOM 3001 O O . ASP A 1 361 ? -11.500 -9.712 37.263 1.00 79.06 361 ASP A O 1
ATOM 3005 N N . TYR A 1 362 ? -12.764 -11.133 36.082 1.00 80.31 362 TYR A N 1
ATOM 3006 C CA . TYR A 1 362 ? -13.210 -10.117 35.126 1.00 80.31 362 TYR A CA 1
ATOM 3007 C C . TYR A 1 362 ? -13.969 -8.966 35.808 1.00 80.31 362 TYR A C 1
ATOM 3009 O O . TYR A 1 362 ? -13.728 -7.800 35.489 1.00 80.31 362 TYR A O 1
ATOM 3017 N N . MET A 1 363 ? -14.835 -9.269 36.779 1.00 86.81 363 MET A N 1
ATOM 3018 C CA . MET A 1 363 ? -15.568 -8.266 37.561 1.00 86.81 363 MET A CA 1
ATOM 3019 C C . MET A 1 363 ? -14.629 -7.398 38.402 1.00 86.81 363 MET A C 1
ATOM 3021 O O . MET A 1 363 ? -14.778 -6.174 38.435 1.00 86.81 363 MET A O 1
ATOM 3025 N N . ASN A 1 364 ? -13.624 -8.015 39.028 1.00 84.12 364 ASN A N 1
ATOM 3026 C CA . ASN A 1 364 ? -12.578 -7.312 39.764 1.00 84.12 364 ASN A CA 1
ATOM 3027 C C . ASN A 1 364 ? -11.811 -6.337 38.863 1.00 84.12 364 ASN A C 1
ATOM 3029 O O . ASN A 1 364 ? -11.595 -5.184 39.242 1.00 84.12 364 ASN A O 1
ATOM 3033 N N . GLU A 1 365 ? -11.435 -6.773 37.663 1.00 85.00 365 GLU A N 1
ATOM 3034 C CA . GLU A 1 365 ? -10.761 -5.922 36.681 1.00 85.00 365 GLU A CA 1
ATOM 3035 C C . GLU A 1 365 ? -11.654 -4.774 36.196 1.00 85.00 365 GLU A C 1
ATOM 3037 O O . GLU A 1 365 ? -11.203 -3.630 36.152 1.00 85.00 365 GLU A O 1
ATOM 3042 N N . CYS A 1 366 ? -12.936 -5.028 35.915 1.00 88.88 366 CYS A N 1
ATOM 3043 C CA . CYS A 1 366 ? -13.878 -3.970 35.538 1.00 88.88 366 CYS A CA 1
ATOM 3044 C C . CYS A 1 366 ? -14.006 -2.905 36.637 1.00 88.88 366 CYS A C 1
ATOM 3046 O O . CYS A 1 366 ? -13.943 -1.708 36.354 1.00 88.88 366 CYS A O 1
ATOM 3048 N N . ALA A 1 367 ? -14.105 -3.315 37.905 1.00 90.69 367 ALA A N 1
ATOM 3049 C CA . ALA A 1 367 ? -14.152 -2.381 39.026 1.00 90.69 367 ALA A CA 1
ATOM 3050 C C . ALA A 1 367 ? -12.864 -1.542 39.146 1.00 90.69 367 ALA A C 1
ATOM 3052 O O . ALA A 1 367 ? -12.932 -0.341 39.419 1.00 90.69 367 ALA A O 1
ATOM 3053 N N . LYS A 1 368 ? -11.685 -2.140 38.913 1.00 89.88 368 LYS A N 1
ATOM 3054 C CA . LYS A 1 368 ? -10.402 -1.412 38.898 1.00 89.88 368 LYS A CA 1
ATOM 3055 C C . LYS A 1 368 ? -10.350 -0.375 37.776 1.00 89.88 368 LYS A C 1
ATOM 3057 O O . LYS A 1 368 ? -10.018 0.781 38.046 1.00 89.88 368 LYS A O 1
ATOM 3062 N N . ILE A 1 369 ? -10.706 -0.770 36.553 1.00 90.19 369 ILE A N 1
ATOM 3063 C CA . ILE A 1 369 ? -10.717 0.108 35.376 1.00 90.19 369 ILE A CA 1
ATOM 3064 C C . ILE A 1 369 ? -11.688 1.271 35.586 1.00 90.19 369 ILE A C 1
ATOM 3066 O O . ILE A 1 369 ? -11.307 2.426 35.408 1.00 90.19 369 ILE A O 1
ATOM 3070 N N . TYR A 1 370 ? -12.909 0.992 36.053 1.00 93.88 370 TYR A N 1
ATOM 3071 C CA . TYR A 1 370 ? -13.890 2.032 36.356 1.00 93.88 370 TYR A CA 1
ATOM 3072 C C . TYR A 1 370 ? -13.332 3.079 37.326 1.00 93.88 370 TYR A C 1
ATOM 3074 O O . TYR A 1 370 ? -13.423 4.276 37.060 1.00 93.88 370 TYR A O 1
ATOM 3082 N N . ARG A 1 371 ? -12.701 2.652 38.429 1.00 90.56 371 ARG A N 1
ATOM 3083 C CA . ARG A 1 371 ? -12.116 3.580 39.411 1.00 90.56 371 ARG A CA 1
ATOM 3084 C C . ARG A 1 371 ? -11.012 4.437 38.800 1.00 90.56 371 ARG A C 1
ATOM 3086 O O . ARG A 1 371 ? -10.985 5.641 39.060 1.00 90.56 371 ARG A O 1
ATOM 3093 N N . LYS A 1 372 ? -10.125 3.830 38.000 1.00 91.62 372 LYS A N 1
ATOM 3094 C CA . LYS A 1 372 ? -9.062 4.531 37.263 1.00 91.62 372 LYS A CA 1
ATOM 3095 C C . LYS A 1 372 ? -9.673 5.619 36.380 1.00 91.62 372 LYS A C 1
ATOM 3097 O O . LYS A 1 372 ? -9.366 6.790 36.576 1.00 91.62 372 LYS A O 1
ATOM 3102 N N . LEU A 1 373 ? -10.576 5.253 35.470 1.00 91.94 373 LEU A N 1
ATOM 3103 C CA . LEU A 1 373 ? -11.182 6.191 34.522 1.00 91.94 373 LEU A CA 1
ATOM 3104 C C . LEU A 1 373 ? -11.991 7.289 35.223 1.00 91.94 373 LEU A C 1
ATOM 3106 O O . LEU A 1 373 ? -11.823 8.470 34.921 1.00 91.94 373 LEU A O 1
ATOM 3110 N N . ASN A 1 374 ? -12.824 6.917 36.199 1.00 90.38 374 ASN A N 1
ATOM 3111 C CA . ASN A 1 374 ? -13.678 7.866 36.908 1.00 90.38 374 ASN A CA 1
ATOM 3112 C C . ASN A 1 374 ? -12.846 8.911 37.667 1.00 90.38 374 ASN A C 1
ATOM 3114 O O . ASN A 1 374 ? -13.153 10.102 37.628 1.00 90.38 374 ASN A O 1
ATOM 3118 N N . THR A 1 375 ? -11.761 8.478 38.317 1.00 88.50 375 THR A N 1
ATOM 3119 C CA . THR A 1 375 ? -10.870 9.374 39.070 1.00 88.50 375 THR A CA 1
ATOM 3120 C C . THR A 1 375 ? -10.082 10.296 38.148 1.00 88.50 375 THR A C 1
ATOM 3122 O O . THR A 1 375 ? -9.999 11.492 38.417 1.00 88.50 375 THR A O 1
ATOM 3125 N N . SER A 1 376 ? -9.530 9.752 37.063 1.00 87.56 376 SER A N 1
ATOM 3126 C CA . SER A 1 376 ? -8.670 10.494 36.138 1.00 87.56 376 SER A CA 1
ATOM 3127 C C . SER A 1 376 ? -9.433 11.501 35.279 1.00 87.56 376 SER A C 1
ATOM 3129 O O . SER A 1 376 ? -8.884 12.551 34.949 1.00 87.56 376 SER A O 1
ATOM 3131 N N . HIS A 1 377 ? -10.678 11.191 34.900 1.00 87.38 377 HIS A N 1
ATOM 3132 C CA . HIS A 1 377 ? -11.362 11.912 33.821 1.00 87.38 377 HIS A CA 1
ATOM 3133 C C . HIS A 1 377 ? -12.724 12.502 34.194 1.00 87.38 377 HIS A C 1
ATOM 3135 O O . HIS A 1 377 ? -13.109 13.508 33.605 1.00 87.38 377 HIS A O 1
ATOM 3141 N N . CYS A 1 378 ? -13.441 11.921 35.162 1.00 86.31 378 CYS A N 1
ATOM 3142 C CA . CYS A 1 378 ? -14.842 12.275 35.433 1.00 86.31 378 CYS A CA 1
ATOM 3143 C C . CYS A 1 378 ? -15.068 12.996 36.772 1.00 86.31 378 CYS A C 1
ATOM 3145 O O . CYS A 1 378 ? -16.136 13.563 36.985 1.00 86.31 378 CYS A O 1
ATOM 3147 N N . ASN A 1 379 ? -14.071 13.010 37.665 1.00 74.94 379 ASN A N 1
ATOM 3148 C CA . ASN A 1 379 ? -14.152 13.661 38.979 1.00 74.94 379 ASN A CA 1
ATOM 3149 C C . ASN A 1 379 ? -13.715 15.147 38.985 1.00 74.94 379 ASN A C 1
ATOM 3151 O O . ASN A 1 379 ? -13.878 15.817 40.006 1.00 74.94 379 ASN A O 1
ATOM 3155 N N . ALA A 1 380 ? -13.154 15.674 37.890 1.00 64.88 380 ALA A N 1
ATOM 3156 C CA . ALA A 1 380 ? -12.762 17.084 37.764 1.00 64.88 380 ALA A CA 1
ATOM 3157 C C . ALA A 1 380 ? -13.880 17.933 37.115 1.00 64.88 380 ALA A C 1
ATOM 3159 O O . ALA A 1 380 ? -14.728 17.400 36.406 1.00 64.88 380 ALA A O 1
ATOM 3160 N N . THR A 1 381 ? -13.887 19.251 37.370 1.00 60.28 381 THR A N 1
ATOM 3161 C CA . THR A 1 381 ? -14.823 20.246 36.790 1.00 60.28 381 THR A CA 1
ATOM 3162 C C . THR A 1 381 ? -15.085 20.014 35.300 1.00 60.28 381 THR A C 1
ATOM 3164 O O . THR A 1 381 ? -14.121 19.764 34.581 1.00 60.28 381 THR A O 1
ATOM 3167 N N . GLU A 1 382 ? -16.352 20.136 34.868 1.00 61.97 382 GLU A N 1
ATOM 3168 C CA . GLU A 1 382 ? -16.858 19.866 33.505 1.00 61.97 382 GLU A CA 1
ATOM 3169 C C . GLU A 1 382 ? -15.796 20.063 32.410 1.00 61.97 382 GLU A C 1
ATOM 3171 O O . GLU A 1 382 ? -15.456 21.187 32.036 1.00 61.97 382 GLU A O 1
ATOM 3176 N N . ASN A 1 383 ? -15.250 18.949 31.913 1.00 63.31 383 ASN A N 1
ATOM 3177 C CA . ASN A 1 383 ? -14.331 18.953 30.784 1.00 63.31 383 ASN A CA 1
ATOM 3178 C C . ASN A 1 383 ? -15.121 19.305 29.511 1.00 63.31 383 ASN A C 1
ATOM 3180 O O . ASN A 1 383 ? -16.134 18.672 29.219 1.00 63.31 383 ASN A O 1
ATOM 3184 N N . SER A 1 384 ? -14.679 20.321 28.767 1.00 71.94 384 SER A N 1
ATOM 3185 C CA . SER A 1 384 ? -15.337 20.762 27.531 1.00 71.94 384 SER A CA 1
ATOM 3186 C C . SER A 1 384 ? -14.987 19.905 26.310 1.00 71.94 384 SER A C 1
ATOM 3188 O O . SER A 1 384 ? -15.628 20.046 25.267 1.00 71.94 384 SER A O 1
ATOM 3190 N N . ASP A 1 385 ? -13.991 19.021 26.415 1.00 85.81 385 ASP A N 1
ATOM 3191 C CA . ASP A 1 385 ? -13.626 18.102 25.342 1.00 85.81 385 ASP A CA 1
ATOM 3192 C C . ASP A 1 385 ? -14.646 16.955 25.240 1.00 85.81 385 ASP A C 1
ATOM 3194 O O . ASP A 1 385 ? -14.880 16.179 26.175 1.00 85.81 385 ASP A O 1
ATOM 3198 N N . LYS A 1 386 ? -15.240 16.848 24.047 1.00 87.50 386 LYS A N 1
ATOM 3199 C CA . LYS A 1 386 ? -16.288 15.891 23.691 1.00 87.50 386 LYS A CA 1
ATOM 3200 C C . LYS A 1 386 ? -15.890 14.439 23.985 1.00 87.50 386 LYS A C 1
ATOM 3202 O O . LYS A 1 386 ? -16.759 13.666 24.387 1.00 87.50 386 LYS A O 1
ATOM 3207 N N . LYS A 1 387 ? -14.609 14.073 23.844 1.00 91.00 387 LYS A N 1
ATOM 3208 C CA . LYS A 1 387 ? -14.124 12.705 24.103 1.00 91.00 387 LYS A CA 1
ATOM 3209 C C . LYS A 1 387 ? -14.347 12.276 25.549 1.00 91.00 387 LYS A C 1
ATOM 3211 O O . LYS A 1 387 ? -14.825 11.173 25.813 1.00 91.00 387 LYS A O 1
ATOM 3216 N N . TYR A 1 388 ? -14.042 13.166 26.489 1.00 90.50 388 TYR A N 1
ATOM 3217 C CA . TYR A 1 388 ? -14.200 12.896 27.917 1.00 90.50 388 TYR A CA 1
ATOM 3218 C C . TYR A 1 388 ? -15.663 12.975 28.350 1.00 90.50 388 TYR A C 1
ATOM 3220 O O . TYR A 1 388 ? -16.094 12.174 29.175 1.00 90.50 388 TYR A O 1
ATOM 3228 N N . VAL A 1 389 ? -16.452 13.875 27.751 1.00 90.06 389 VAL A N 1
ATOM 3229 C CA . VAL A 1 389 ? -17.907 13.924 27.974 1.00 90.06 389 VAL A CA 1
ATOM 3230 C C . VAL A 1 389 ? -18.560 12.594 27.586 1.00 90.06 389 VAL A C 1
ATOM 3232 O O . VAL A 1 389 ? -19.336 12.038 28.365 1.00 90.06 389 VAL A O 1
ATOM 3235 N N . ASN A 1 390 ? -18.218 12.055 26.412 1.00 91.00 390 ASN A N 1
ATOM 3236 C CA . ASN A 1 390 ? -18.715 10.758 25.954 1.00 91.00 390 ASN A CA 1
ATOM 3237 C C . ASN A 1 390 ? -18.244 9.611 26.857 1.00 91.00 390 ASN A C 1
ATOM 3239 O O . ASN A 1 390 ? -19.071 8.810 27.290 1.00 91.00 390 ASN A O 1
ATOM 3243 N N . LEU A 1 391 ? -16.948 9.572 27.195 1.00 92.69 391 LEU A N 1
ATOM 3244 C CA . LEU A 1 391 ? -16.385 8.591 28.128 1.00 92.69 391 LEU A CA 1
ATOM 3245 C C . LEU A 1 391 ? -17.157 8.574 29.454 1.00 92.69 391 LEU A C 1
ATOM 3247 O O . LEU A 1 391 ? -17.608 7.519 29.887 1.00 92.69 391 LEU A O 1
ATOM 3251 N N . CYS A 1 392 ? -17.335 9.731 30.096 1.00 92.88 392 CYS A N 1
ATOM 3252 C CA . CYS A 1 392 ? -17.962 9.811 31.415 1.00 92.88 392 CYS A CA 1
ATOM 3253 C C . CYS A 1 392 ? -19.457 9.480 31.390 1.00 92.88 392 CYS A C 1
ATOM 3255 O O . CYS A 1 392 ? -19.966 8.880 32.338 1.00 92.88 392 CYS A O 1
ATOM 3257 N N . ARG A 1 393 ? -20.160 9.821 30.303 1.00 93.50 393 ARG A N 1
ATOM 3258 C CA . ARG A 1 393 ? -21.551 9.399 30.098 1.00 93.50 393 ARG A CA 1
ATOM 3259 C C . ARG A 1 393 ? -21.661 7.874 30.078 1.00 93.50 393 ARG A C 1
ATOM 3261 O O . ARG A 1 393 ? -22.473 7.312 30.810 1.00 93.50 393 ARG A O 1
ATOM 3268 N N . ASP A 1 394 ? -20.826 7.217 29.285 1.00 93.56 394 ASP A N 1
ATOM 3269 C CA . ASP A 1 394 ? -20.891 5.769 29.077 1.00 93.56 394 ASP A CA 1
ATOM 3270 C C . ASP A 1 394 ? -20.338 4.999 30.293 1.00 93.56 394 ASP A C 1
ATOM 3272 O O . ASP A 1 394 ? -20.844 3.936 30.660 1.00 93.56 394 ASP A O 1
ATOM 3276 N N . LEU A 1 395 ? -19.391 5.595 31.022 1.00 94.25 395 LEU A N 1
ATOM 3277 C CA . LEU A 1 395 ? -18.950 5.116 32.332 1.00 94.25 395 LEU A CA 1
ATOM 3278 C C . LEU A 1 395 ? -20.089 5.136 33.369 1.00 94.25 395 LEU A C 1
ATOM 3280 O O . LEU A 1 395 ? -20.176 4.249 34.220 1.00 94.25 395 LEU A O 1
ATOM 3284 N N . GLY A 1 396 ? -20.993 6.118 33.275 1.00 93.75 396 GLY A N 1
ATOM 3285 C CA . GLY A 1 396 ? -22.221 6.179 34.068 1.00 93.75 396 GLY A CA 1
ATOM 3286 C C . GLY A 1 396 ? -23.172 5.015 33.783 1.00 93.75 396 GLY A C 1
ATOM 3287 O O . GLY A 1 396 ? -23.718 4.438 34.722 1.00 93.75 396 GLY A O 1
ATOM 3288 N N . VAL A 1 397 ? -23.311 4.614 32.514 1.00 94.56 397 VAL A N 1
ATOM 3289 C CA . VAL A 1 397 ? -24.107 3.435 32.121 1.00 94.56 397 VAL A CA 1
ATOM 3290 C C . VAL A 1 397 ? -23.538 2.170 32.762 1.00 94.56 397 VAL A C 1
ATOM 3292 O O . VAL A 1 397 ? -24.273 1.426 33.413 1.00 94.56 397 VAL A O 1
ATOM 3295 N N . PHE A 1 398 ? -22.219 1.968 32.665 1.00 94.88 398 PHE A N 1
ATOM 3296 C CA . PHE A 1 398 ? -21.550 0.855 33.340 1.00 94.88 398 PHE A CA 1
ATOM 3297 C C . PHE A 1 398 ? -21.803 0.862 34.852 1.00 94.88 398 PHE A C 1
ATOM 3299 O O . PHE A 1 398 ? -22.154 -0.176 35.414 1.00 94.88 398 PHE A O 1
ATOM 3306 N N . LYS A 1 399 ? -21.669 2.023 35.511 1.00 94.94 399 LYS A N 1
ATOM 3307 C CA . LYS A 1 399 ? -21.909 2.159 36.954 1.00 94.94 399 LYS A CA 1
ATOM 3308 C C . LYS A 1 399 ? -23.307 1.668 37.328 1.00 94.94 399 LYS A C 1
ATOM 3310 O O . LYS A 1 399 ? -23.444 0.883 38.260 1.00 94.94 399 LYS A O 1
ATOM 3315 N N . THR A 1 400 ? -24.330 2.104 36.594 1.00 94.31 400 THR A N 1
ATOM 3316 C CA . THR A 1 400 ? -25.722 1.713 36.846 1.00 94.31 400 THR A CA 1
ATOM 3317 C C . THR A 1 400 ? -25.931 0.204 36.703 1.00 94.31 400 THR A C 1
ATOM 3319 O O . THR A 1 400 ? -26.492 -0.407 37.617 1.00 94.31 400 THR A O 1
ATOM 3322 N N . SER A 1 401 ? -25.454 -0.412 35.615 1.00 91.94 401 SER A N 1
ATOM 3323 C CA . SER A 1 401 ? -25.565 -1.868 35.423 1.00 91.94 401 SER A CA 1
ATOM 3324 C C . SER A 1 401 ? -24.807 -2.646 36.500 1.00 91.94 401 SER A C 1
ATOM 3326 O O . SER A 1 401 ? -25.341 -3.581 37.094 1.00 91.94 401 SER A O 1
ATOM 3328 N N . TYR A 1 402 ? -23.577 -2.233 36.817 1.00 92.38 402 TYR A N 1
ATOM 3329 C CA . TYR A 1 402 ? -22.749 -2.917 37.807 1.00 92.38 402 TYR A CA 1
ATOM 3330 C C . TYR A 1 402 ? -23.355 -2.834 39.213 1.00 92.38 402 TYR A C 1
ATOM 3332 O O . TYR A 1 402 ? -23.412 -3.842 39.913 1.00 92.38 402 TYR A O 1
ATOM 3340 N N . THR A 1 403 ? -23.838 -1.657 39.631 1.00 91.31 403 THR A N 1
ATOM 3341 C CA . THR A 1 403 ? -24.508 -1.484 40.930 1.00 91.31 403 THR A CA 1
ATOM 3342 C C . THR A 1 403 ? -25.777 -2.328 41.016 1.00 91.31 403 THR A C 1
ATOM 3344 O O . THR A 1 403 ? -25.972 -3.007 42.017 1.00 91.31 403 THR A O 1
ATOM 3347 N N . SER A 1 404 ? -26.576 -2.382 39.946 1.00 90.06 404 SER A N 1
ATOM 3348 C CA . SER A 1 404 ? -27.780 -3.224 39.903 1.00 90.06 404 SER A CA 1
ATOM 3349 C C . SER A 1 404 ? -27.456 -4.709 40.111 1.00 90.06 404 SER A C 1
ATOM 3351 O O . SER A 1 404 ? -28.188 -5.408 40.807 1.00 90.06 404 SER A O 1
ATOM 3353 N N . LEU A 1 405 ? -26.342 -5.189 39.547 1.00 87.94 405 LEU A N 1
ATOM 3354 C CA . LEU A 1 405 ? -25.856 -6.552 39.762 1.00 87.94 405 LEU A CA 1
ATOM 3355 C C . LEU A 1 405 ? -25.307 -6.748 41.184 1.00 87.94 405 LEU A C 1
ATOM 3357 O O . LEU A 1 405 ? -25.590 -7.765 41.812 1.00 87.94 405 LEU A O 1
ATOM 3361 N N . TYR A 1 406 ? -24.539 -5.789 41.704 1.00 86.56 406 TYR A N 1
ATOM 3362 C CA . TYR A 1 406 ? -23.971 -5.840 43.055 1.00 86.56 406 TYR A CA 1
ATOM 3363 C C . TYR A 1 406 ? -25.048 -5.874 44.153 1.00 86.56 406 TYR A C 1
ATOM 3365 O O . TYR A 1 406 ? -24.888 -6.576 45.152 1.00 86.56 406 TYR A O 1
ATOM 3373 N N . ASP A 1 407 ? -26.150 -5.145 43.964 1.00 87.94 407 ASP A N 1
ATOM 3374 C CA . ASP A 1 407 ? -27.253 -5.049 44.929 1.00 87.94 407 ASP A CA 1
ATOM 3375 C C . ASP A 1 407 ? -28.041 -6.362 45.082 1.00 87.94 407 ASP A C 1
ATOM 3377 O O . ASP A 1 407 ? -28.833 -6.515 46.016 1.00 87.94 407 ASP A O 1
ATOM 3381 N N . ILE A 1 408 ? -27.799 -7.346 44.211 1.00 87.56 408 ILE A N 1
ATOM 3382 C CA . ILE A 1 408 ? -28.330 -8.699 44.363 1.00 87.56 408 ILE A CA 1
ATOM 3383 C C . ILE A 1 408 ? -27.689 -9.335 45.599 1.00 87.56 408 ILE A C 1
ATOM 3385 O O . ILE A 1 408 ? -26.501 -9.647 45.618 1.00 87.56 408 ILE A O 1
ATOM 3389 N N . GLU A 1 409 ? -28.503 -9.591 46.623 1.00 83.69 409 GLU A N 1
ATOM 3390 C CA . GLU A 1 409 ? -28.072 -10.079 47.943 1.00 83.69 409 GLU A CA 1
ATOM 3391 C C . GLU A 1 409 ? -27.155 -11.319 47.868 1.00 83.69 409 GLU A C 1
ATOM 3393 O O . GLU A 1 409 ? -26.174 -11.422 48.597 1.00 83.69 409 GLU A O 1
ATOM 3398 N N . LEU A 1 410 ? -27.403 -12.227 46.915 1.00 80.50 410 LEU A N 1
ATOM 3399 C CA . LEU A 1 410 ? -26.609 -13.448 46.687 1.00 80.50 410 LEU A CA 1
ATOM 3400 C C . LEU A 1 410 ? -25.200 -13.212 46.105 1.00 80.50 410 LEU A C 1
ATOM 3402 O O . LEU A 1 410 ? -24.399 -14.157 46.034 1.00 80.50 410 LEU A O 1
ATOM 3406 N N . LEU A 1 411 ? -24.921 -11.996 45.633 1.00 79.94 411 LEU A N 1
ATOM 3407 C CA . LEU A 1 411 ? -23.646 -11.575 45.048 1.00 79.94 411 LEU A CA 1
ATOM 3408 C C . LEU A 1 411 ? -22.836 -10.666 45.979 1.00 79.94 411 LEU A C 1
ATOM 3410 O O . LEU A 1 411 ? -21.647 -10.447 45.730 1.00 79.94 411 LEU A O 1
ATOM 3414 N N . GLN A 1 412 ? -23.429 -10.209 47.085 1.00 74.94 412 GLN A N 1
ATOM 3415 C CA . GLN A 1 412 ? -22.722 -9.440 48.102 1.00 74.94 412 GLN A CA 1
ATOM 3416 C C . GLN A 1 412 ? -21.558 -10.262 48.675 1.00 74.94 412 GLN A C 1
ATOM 3418 O O . GLN A 1 412 ? -21.726 -11.395 49.124 1.00 74.94 412 GLN A O 1
ATOM 3423 N N . GLY A 1 413 ? -20.351 -9.695 48.620 1.00 73.81 413 GLY A N 1
ATOM 3424 C CA . GLY A 1 413 ? -19.115 -10.349 49.062 1.00 73.81 413 GLY A CA 1
ATOM 3425 C C . GLY A 1 413 ? -18.407 -11.210 48.008 1.00 73.81 413 GLY A C 1
ATOM 3426 O O . GLY A 1 413 ? -17.259 -11.565 48.239 1.00 73.81 413 GLY A O 1
ATOM 3427 N N . LYS A 1 414 ? -19.030 -11.498 46.853 1.00 78.62 414 LYS A N 1
ATOM 3428 C CA . LYS A 1 414 ? -18.393 -12.216 45.723 1.00 78.62 414 LYS A CA 1
ATOM 3429 C C . LYS A 1 414 ? -17.780 -11.288 44.679 1.00 78.62 414 LYS A C 1
ATOM 3431 O O . LYS A 1 414 ? -16.894 -11.686 43.933 1.00 78.62 414 LYS A O 1
ATOM 3436 N N . VAL A 1 415 ? -18.302 -10.069 44.582 1.00 81.38 415 VAL A N 1
ATOM 3437 C CA . VAL A 1 415 ? -17.832 -9.031 43.662 1.00 81.38 415 VAL A CA 1
ATOM 3438 C C . VAL A 1 415 ? -17.562 -7.745 44.444 1.00 81.38 415 VAL A C 1
ATOM 3440 O O . VAL A 1 415 ? -18.231 -7.483 45.448 1.00 81.38 415 VAL A O 1
ATOM 3443 N N . PRO A 1 416 ? -16.577 -6.931 44.037 1.00 83.94 416 PRO A N 1
ATOM 3444 C CA . PRO A 1 416 ? -16.201 -5.740 44.782 1.00 83.94 416 PRO A CA 1
ATOM 3445 C C . PRO A 1 416 ? -17.215 -4.616 44.562 1.00 83.94 416 PRO A C 1
ATOM 3447 O O . PRO A 1 416 ? -17.709 -4.424 43.451 1.00 83.94 416 PRO A O 1
ATOM 3450 N N . HIS A 1 417 ? -17.465 -3.814 45.597 1.00 85.81 417 HIS A N 1
ATOM 3451 C CA . HIS A 1 417 ? -18.212 -2.566 45.449 1.00 85.81 417 HIS A CA 1
ATOM 3452 C C . HIS A 1 417 ? -17.354 -1.524 44.718 1.00 85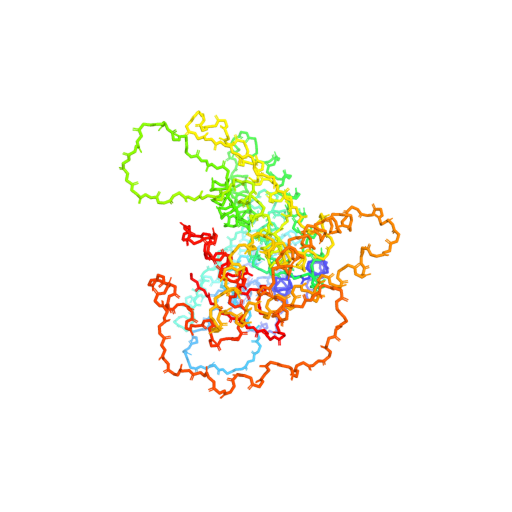.81 417 HIS A C 1
ATOM 3454 O O . HIS A 1 417 ? -16.154 -1.404 44.990 1.00 85.81 417 HIS A O 1
ATOM 3460 N N . LEU A 1 418 ? -17.941 -0.736 43.812 1.00 87.06 418 LEU A N 1
ATOM 3461 C CA . LEU A 1 418 ? -17.185 0.232 43.001 1.00 87.06 418 LEU A CA 1
ATOM 3462 C C . LEU A 1 418 ? -16.467 1.293 43.850 1.00 87.06 418 LEU A C 1
ATOM 3464 O O . LEU A 1 418 ? -15.357 1.681 43.498 1.00 87.06 418 LEU A O 1
ATOM 3468 N N . ASP A 1 419 ? -17.023 1.668 45.003 1.00 78.62 419 ASP A N 1
ATOM 3469 C CA . ASP A 1 419 ? -16.429 2.669 45.906 1.00 78.62 419 ASP A CA 1
ATOM 3470 C C . ASP A 1 419 ? -15.515 2.075 46.998 1.00 78.62 419 ASP A C 1
ATOM 3472 O O . ASP A 1 419 ? -14.987 2.810 47.833 1.00 78.62 419 ASP A O 1
ATOM 3476 N N . SER A 1 420 ? -15.314 0.751 47.039 1.00 72.00 420 SER A N 1
ATOM 3477 C CA . SER A 1 420 ? -14.393 0.155 48.017 1.00 72.00 420 SER A CA 1
ATOM 3478 C C . SER A 1 420 ? -12.932 0.527 47.713 1.00 72.00 420 SER A C 1
ATOM 3480 O O . SER A 1 420 ? -12.516 0.436 46.553 1.00 72.00 420 SER A O 1
ATOM 3482 N N . PRO A 1 421 ? -12.120 0.891 48.728 1.00 60.59 421 PRO A N 1
ATOM 3483 C CA . PRO A 1 421 ? -10.687 1.119 48.547 1.00 60.59 421 PRO A CA 1
ATOM 3484 C C . PRO A 1 421 ? -9.988 -0.150 48.030 1.00 60.59 421 PRO A C 1
ATOM 3486 O O . PRO A 1 421 ? -10.423 -1.267 48.317 1.00 60.59 421 PRO A O 1
ATOM 3489 N N . GLN A 1 422 ? -8.923 0.016 47.234 1.00 52.66 422 GLN A N 1
ATOM 3490 C CA . GLN A 1 422 ? -8.159 -1.111 46.685 1.00 52.66 422 GLN A CA 1
ATOM 3491 C C . GLN A 1 422 ? -7.637 -2.006 47.818 1.00 52.66 422 GLN A C 1
ATOM 3493 O O . GLN A 1 422 ? -6.927 -1.540 48.706 1.00 52.66 422 GLN A O 1
ATOM 3498 N N . LEU A 1 423 ? -7.955 -3.300 47.765 1.00 46.25 423 LEU A N 1
ATOM 3499 C CA . LEU A 1 423 ? -7.212 -4.309 48.511 1.00 46.25 423 LEU A CA 1
ATOM 3500 C C . LEU A 1 423 ? -5.892 -4.545 47.771 1.00 46.25 423 LEU A C 1
ATOM 3502 O O . LEU A 1 423 ? -5.874 -5.175 46.712 1.00 46.25 423 LEU A O 1
ATOM 3506 N N . GLU A 1 424 ? -4.791 -4.025 48.312 1.00 36.03 424 GLU A N 1
ATOM 3507 C CA . GLU A 1 424 ? -3.459 -4.506 47.952 1.00 36.03 424 GLU A CA 1
ATOM 3508 C C . GLU A 1 424 ? -3.377 -5.998 48.323 1.00 36.03 424 GLU A C 1
ATOM 3510 O O . GLU A 1 424 ? -3.540 -6.366 49.482 1.00 36.03 424 GLU A O 1
ATOM 3515 N N . HIS A 1 425 ? -3.135 -6.852 47.325 1.00 35.22 425 HIS A N 1
ATOM 3516 C CA . HIS A 1 425 ? -2.804 -8.277 47.461 1.00 35.22 425 HIS A CA 1
ATOM 3517 C C . HIS A 1 425 ? -3.850 -9.209 48.128 1.00 35.22 425 HIS A C 1
ATOM 3519 O O . HIS A 1 425 ? -3.877 -9.432 49.333 1.00 35.22 425 HIS A O 1
ATOM 3525 N N . GLY A 1 426 ? -4.631 -9.904 47.291 1.00 40.19 426 GLY A N 1
ATOM 3526 C CA . GLY A 1 426 ? -4.546 -11.370 47.141 1.00 40.19 426 GLY A CA 1
ATOM 3527 C C . GLY A 1 426 ? -4.676 -12.319 48.347 1.00 40.19 426 GLY A C 1
ATOM 3528 O O . GLY A 1 426 ? -4.140 -13.421 48.256 1.00 40.19 426 GLY A O 1
ATOM 3529 N N . ALA A 1 427 ? -5.348 -11.966 49.448 1.00 31.70 427 ALA A N 1
ATOM 3530 C CA . ALA A 1 427 ? -5.316 -12.803 50.662 1.00 31.70 427 ALA A CA 1
ATOM 3531 C C . ALA A 1 427 ? -6.641 -13.439 51.133 1.00 31.70 427 ALA A C 1
ATOM 3533 O O . ALA A 1 427 ? -6.600 -14.205 52.091 1.00 31.70 427 ALA A O 1
ATOM 3534 N N . ALA A 1 428 ? -7.800 -13.184 50.510 1.00 36.12 428 ALA A N 1
ATOM 3535 C CA . ALA A 1 428 ? -9.076 -13.655 51.082 1.00 36.12 428 ALA A CA 1
ATOM 3536 C C . ALA A 1 428 ? -9.745 -14.859 50.388 1.00 36.12 428 ALA A C 1
ATOM 3538 O O . ALA A 1 428 ? -10.577 -15.501 51.019 1.00 36.12 428 ALA A O 1
ATOM 3539 N N . GLU A 1 429 ? -9.379 -15.231 49.154 1.00 38.50 429 GLU A N 1
ATOM 3540 C CA . GLU A 1 429 ? -10.036 -16.365 48.460 1.00 38.50 429 GLU A CA 1
ATOM 3541 C C . GLU A 1 429 ? -9.076 -17.419 47.881 1.00 38.50 429 GLU A C 1
ATOM 3543 O O . GLU A 1 429 ? -9.512 -18.506 47.498 1.00 38.50 429 GLU A O 1
ATOM 3548 N N . SER A 1 430 ? -7.757 -17.175 47.891 1.00 37.34 430 SER A N 1
ATOM 3549 C CA . SER A 1 430 ? -6.769 -18.159 47.412 1.00 37.34 430 SER A CA 1
ATOM 3550 C C . SER A 1 430 ? -6.725 -19.437 48.259 1.00 37.34 430 SER A C 1
ATOM 3552 O O . SER A 1 430 ? -6.303 -20.477 47.763 1.00 37.34 430 SER A O 1
ATOM 3554 N N . GLN A 1 431 ? -7.234 -19.400 49.495 1.00 37.09 431 GLN A N 1
ATOM 3555 C CA . GLN A 1 431 ? -7.261 -20.561 50.389 1.00 37.09 431 GLN A CA 1
ATOM 3556 C C . GLN A 1 431 ? -8.312 -21.619 50.013 1.00 37.09 431 GLN A C 1
ATOM 3558 O O . GLN A 1 431 ? -8.237 -22.733 50.516 1.00 37.09 431 GLN A O 1
ATOM 3563 N N . ILE A 1 432 ? -9.259 -21.325 49.112 1.00 38.34 432 ILE A N 1
ATOM 3564 C CA . ILE A 1 432 ? -10.255 -22.318 48.656 1.00 38.34 432 ILE A CA 1
ATOM 3565 C C . ILE A 1 432 ? -9.772 -23.062 47.395 1.00 38.34 432 ILE A C 1
ATOM 3567 O O . ILE A 1 432 ? -10.275 -24.140 47.074 1.00 38.34 432 ILE A O 1
ATOM 3571 N N . ARG A 1 433 ? -8.758 -22.534 46.690 1.00 41.19 433 ARG A N 1
ATOM 3572 C CA . ARG A 1 433 ? -8.288 -23.100 45.415 1.00 41.19 433 ARG A CA 1
ATOM 3573 C C . ARG A 1 433 ? -7.628 -24.476 45.567 1.00 41.19 433 ARG A C 1
ATOM 3575 O O . ARG A 1 433 ? -7.674 -25.259 44.621 1.00 41.19 433 ARG A O 1
ATOM 3582 N N . ASP A 1 434 ? -7.074 -24.780 46.740 1.00 36.06 434 ASP A N 1
ATOM 3583 C CA . ASP A 1 434 ? -6.257 -25.982 46.948 1.00 36.06 434 ASP A CA 1
ATOM 3584 C C . ASP A 1 434 ? -7.015 -27.215 47.479 1.00 36.06 434 ASP A C 1
ATOM 3586 O O . ASP A 1 434 ? -6.472 -28.315 47.404 1.00 36.06 434 ASP A O 1
ATOM 3590 N N . GLU A 1 435 ? -8.269 -27.104 47.944 1.00 37.75 435 GLU A N 1
ATOM 3591 C CA . GLU A 1 435 ? -8.954 -28.251 48.586 1.00 37.75 435 GLU A CA 1
ATOM 3592 C C . GLU A 1 435 ? -10.162 -28.842 47.840 1.00 37.75 435 GLU A C 1
ATOM 3594 O O . GLU A 1 435 ? -10.612 -29.929 48.204 1.00 37.75 435 GLU A O 1
ATOM 3599 N N . GLN A 1 436 ? -10.673 -28.232 46.762 1.00 38.06 436 GLN A N 1
ATOM 3600 C CA . GLN A 1 436 ? -11.807 -28.803 46.009 1.00 38.06 436 GLN A CA 1
ATOM 3601 C C . GLN A 1 436 ? -11.687 -28.654 44.488 1.00 38.06 436 GLN A C 1
ATOM 3603 O O . GLN A 1 436 ? -12.567 -28.106 43.831 1.00 38.06 436 GLN A O 1
ATOM 3608 N N . VAL A 1 437 ? -10.628 -29.211 43.897 1.00 33.19 437 VAL A N 1
ATOM 3609 C CA . VAL A 1 437 ? -10.651 -29.586 42.474 1.00 33.19 437 VAL A CA 1
ATOM 3610 C C . VAL A 1 437 ? -10.986 -31.078 42.383 1.00 33.19 437 VAL A C 1
ATOM 3612 O O . VAL A 1 437 ? -10.079 -31.906 42.512 1.00 33.19 437 VAL A O 1
ATOM 3615 N N . PRO A 1 438 ? -12.253 -31.478 42.149 1.00 28.75 438 PRO A N 1
ATOM 3616 C CA . PRO A 1 438 ? -12.524 -32.812 41.644 1.00 28.75 438 PRO A CA 1
ATOM 3617 C C . PRO A 1 438 ? -11.795 -32.947 40.307 1.00 28.75 438 PRO A C 1
ATOM 3619 O O . PRO A 1 438 ? -12.067 -32.226 39.343 1.00 28.75 438 PRO A O 1
ATOM 3622 N N . LYS A 1 439 ? -10.826 -33.862 40.246 1.00 39.16 439 LYS A N 1
ATOM 3623 C CA . LYS A 1 439 ? -10.330 -34.352 38.963 1.00 39.16 439 LYS A CA 1
ATOM 3624 C C . LYS A 1 439 ? -11.512 -35.059 38.315 1.00 39.16 439 LYS A C 1
ATOM 3626 O O . LYS A 1 439 ? -11.976 -36.055 38.856 1.00 39.16 439 LYS A O 1
ATOM 3631 N N . THR A 1 440 ? -11.962 -34.482 37.201 1.00 49.81 440 THR A N 1
ATOM 3632 C CA . THR A 1 440 ? -13.096 -34.889 36.358 1.00 49.81 440 THR A CA 1
ATOM 3633 C C . THR A 1 440 ? -14.457 -34.880 37.054 1.00 49.81 440 THR A C 1
ATOM 3635 O O . THR A 1 440 ? -14.733 -35.809 37.794 1.00 49.81 440 THR A O 1
ATOM 3638 N N . GLU A 1 441 ? -15.321 -33.899 36.745 1.00 36.22 441 GLU A N 1
ATOM 3639 C CA . GLU A 1 441 ? -16.769 -34.138 36.579 1.00 36.22 441 GLU A CA 1
ATOM 3640 C C . GLU A 1 441 ? -17.553 -32.968 35.931 1.00 36.22 441 GLU A C 1
ATOM 3642 O O . GLU A 1 441 ? -17.264 -31.790 36.131 1.00 36.22 441 GLU A O 1
ATOM 3647 N N . ASP A 1 442 ? -18.496 -33.400 35.086 1.00 34.00 442 ASP A N 1
ATOM 3648 C CA . ASP A 1 442 ? -19.626 -32.827 34.336 1.00 34.00 442 ASP A CA 1
ATOM 3649 C C . ASP A 1 442 ? -19.749 -31.337 33.956 1.00 34.00 442 ASP A C 1
ATOM 3651 O O . ASP A 1 442 ? -20.164 -30.459 34.706 1.00 34.00 442 ASP A O 1
ATOM 3655 N N . THR A 1 443 ? -19.585 -31.117 32.646 1.00 38.19 443 THR A N 1
ATOM 3656 C CA . THR A 1 443 ? -20.031 -29.956 31.851 1.00 38.19 443 THR A CA 1
ATOM 3657 C C . THR A 1 443 ? -21.398 -30.219 31.196 1.00 38.19 443 THR A C 1
ATOM 3659 O O . THR A 1 443 ? -21.623 -29.855 30.043 1.00 38.19 443 THR A O 1
ATOM 3662 N N . ASP A 1 444 ? -22.322 -30.870 31.905 1.00 36.00 444 ASP A N 1
ATOM 3663 C CA . ASP A 1 444 ? -23.606 -31.338 31.344 1.00 36.00 444 ASP A CA 1
ATOM 3664 C C . ASP A 1 444 ? -24.599 -30.219 30.968 1.00 36.00 444 ASP A C 1
ATOM 3666 O O . ASP A 1 444 ? -25.614 -30.474 30.325 1.00 36.00 444 ASP A O 1
ATOM 3670 N N . PHE A 1 445 ? -24.291 -28.958 31.288 1.00 37.97 445 PHE A N 1
ATOM 3671 C CA . PHE A 1 445 ? -25.092 -27.797 30.877 1.00 37.97 445 PHE A CA 1
ATOM 3672 C C . PHE A 1 445 ? -24.639 -27.161 29.544 1.00 37.97 445 PHE A C 1
ATOM 3674 O O . PHE A 1 445 ? -25.301 -26.263 29.027 1.00 37.97 445 PHE A O 1
ATOM 3681 N N . LEU A 1 446 ? -23.513 -27.593 28.961 1.00 32.50 446 LEU A N 1
ATOM 3682 C CA . LEU A 1 446 ? -22.902 -26.948 27.792 1.00 32.50 446 LEU A CA 1
ATOM 3683 C C . LEU A 1 446 ? -22.964 -27.854 26.553 1.00 32.50 446 LEU A C 1
ATOM 3685 O O . LEU A 1 446 ? -22.613 -29.030 26.603 1.00 32.50 446 LEU A O 1
ATOM 3689 N N . SER A 1 447 ? -23.391 -27.302 25.412 1.00 42.06 447 SER A N 1
ATOM 3690 C CA . SER A 1 447 ? -23.498 -28.060 24.157 1.00 42.06 447 SER A CA 1
ATOM 3691 C C . SER A 1 447 ? -22.134 -28.562 23.644 1.00 42.06 447 SER A C 1
ATOM 3693 O O . SER A 1 447 ? -21.094 -27.925 23.830 1.00 42.06 447 SER A O 1
ATOM 3695 N N . ASN A 1 448 ? -22.149 -29.717 22.963 1.00 36.94 448 ASN A N 1
ATOM 3696 C CA . ASN A 1 448 ? -20.968 -30.486 22.536 1.00 36.94 448 ASN A CA 1
ATOM 3697 C C . ASN A 1 448 ? -19.833 -29.712 21.811 1.00 36.94 448 ASN A C 1
ATOM 3699 O O . ASN A 1 448 ? -18.681 -30.104 21.994 1.00 36.94 448 ASN A O 1
ATOM 3703 N N . PRO A 1 449 ? -20.061 -28.619 21.049 1.00 34.19 449 PRO A N 1
ATOM 3704 C CA . PRO A 1 449 ? -18.968 -27.837 20.451 1.00 34.19 449 PRO A CA 1
ATOM 3705 C C . PRO A 1 449 ? -18.194 -26.956 21.449 1.00 34.19 449 PRO A C 1
ATOM 3707 O O . PRO A 1 449 ? -17.038 -26.611 21.203 1.00 34.19 449 PRO A O 1
ATOM 3710 N N . LEU A 1 450 ? -18.823 -26.567 22.565 1.00 31.84 450 LEU A N 1
ATOM 3711 C CA . LEU A 1 450 ? -18.241 -25.682 23.582 1.00 31.84 450 LEU A CA 1
ATOM 3712 C C . LEU A 1 450 ? -17.285 -26.455 24.507 1.00 31.84 450 LEU A C 1
ATOM 3714 O O . LEU A 1 450 ? -16.252 -25.937 24.928 1.00 31.84 450 LEU A O 1
ATOM 3718 N N . LYS A 1 451 ? -17.596 -27.734 24.745 1.00 34.50 451 LYS A N 1
ATOM 3719 C CA . LYS A 1 451 ? -16.871 -28.643 25.643 1.00 34.50 451 LYS A CA 1
ATOM 3720 C C . LYS A 1 451 ? -15.406 -28.850 25.239 1.00 34.50 451 LYS A C 1
ATOM 3722 O O . LYS A 1 451 ? -14.542 -28.843 26.108 1.00 34.50 451 LYS A O 1
ATOM 3727 N N . SER A 1 452 ? -15.105 -28.963 23.940 1.00 34.41 452 SER A N 1
ATOM 3728 C CA . SER A 1 452 ? -13.734 -29.206 23.453 1.00 34.41 452 SER A CA 1
ATOM 3729 C C . SER A 1 452 ? -12.844 -27.958 23.429 1.00 34.41 452 SER A C 1
ATOM 3731 O O . SER A 1 452 ? -11.625 -28.087 23.402 1.00 34.41 452 SER A O 1
ATOM 3733 N N . LYS A 1 453 ? -13.429 -26.752 23.421 1.00 38.22 453 LYS A N 1
ATOM 3734 C CA . LYS A 1 453 ? -12.690 -25.478 23.314 1.00 38.22 453 LYS A CA 1
ATOM 3735 C C . LYS A 1 453 ? -12.387 -24.843 24.674 1.00 38.22 453 LYS A C 1
ATOM 3737 O O . LYS A 1 453 ? -11.397 -24.131 24.809 1.00 38.22 453 LYS A O 1
ATOM 3742 N N . ILE A 1 454 ? -13.181 -25.171 25.697 1.00 37.19 454 ILE A N 1
ATOM 3743 C CA . ILE A 1 454 ? -12.922 -24.819 27.103 1.00 37.19 454 ILE A CA 1
ATOM 3744 C C . ILE A 1 454 ? -11.609 -25.449 27.588 1.00 37.19 454 ILE A C 1
ATOM 3746 O O . ILE A 1 454 ? -10.842 -24.794 28.287 1.00 37.19 454 ILE A O 1
ATOM 3750 N N . THR A 1 455 ? -11.299 -26.682 27.174 1.00 30.12 455 THR A N 1
ATOM 3751 C CA . THR A 1 455 ? -10.081 -27.390 27.601 1.00 30.12 455 THR A CA 1
ATOM 3752 C C . THR A 1 455 ? -8.797 -26.663 27.184 1.00 30.12 455 THR A C 1
ATOM 3754 O O . THR A 1 455 ? -7.835 -26.670 27.942 1.00 30.12 455 THR A O 1
ATOM 3757 N N . THR A 1 456 ? -8.797 -25.982 26.034 1.00 34.75 456 THR A N 1
ATOM 3758 C CA . THR A 1 456 ? -7.645 -25.212 25.529 1.00 34.75 456 THR A CA 1
ATOM 3759 C C . THR A 1 456 ? -7.529 -23.824 26.177 1.00 34.75 456 THR A C 1
ATOM 3761 O O . THR A 1 456 ? -6.421 -23.346 26.404 1.00 34.75 456 THR A O 1
ATOM 3764 N N . ALA A 1 457 ? -8.652 -23.186 26.530 1.00 33.50 457 ALA A N 1
ATOM 3765 C CA . ALA A 1 457 ? -8.669 -21.886 27.212 1.00 33.50 457 ALA A CA 1
ATOM 3766 C C . ALA A 1 457 ? -8.312 -21.986 28.712 1.00 33.50 457 ALA A C 1
ATOM 3768 O O . ALA A 1 457 ? -7.650 -21.105 29.257 1.00 33.50 457 ALA A O 1
ATOM 3769 N N . VAL A 1 458 ? -8.693 -23.087 29.375 1.00 32.03 458 VAL A N 1
ATOM 3770 C CA . VAL A 1 458 ? -8.397 -23.356 30.798 1.00 32.03 458 VAL A CA 1
ATOM 3771 C C . VAL A 1 458 ? -6.894 -23.536 31.058 1.00 32.03 458 VAL A C 1
ATOM 3773 O O . VAL A 1 458 ? -6.420 -23.202 32.141 1.00 32.03 458 VAL A O 1
ATOM 3776 N N . THR A 1 459 ? -6.122 -23.997 30.070 1.00 30.83 459 THR A N 1
ATOM 3777 C CA . THR A 1 459 ? -4.660 -24.151 30.175 1.00 30.83 459 THR A CA 1
ATOM 3778 C C . THR A 1 459 ? -3.867 -22.846 30.035 1.00 30.83 459 THR A C 1
ATOM 3780 O O . THR A 1 459 ? -2.687 -22.845 30.368 1.00 30.83 459 THR A O 1
ATOM 3783 N N . ALA A 1 460 ? -4.488 -21.745 29.593 1.00 36.62 460 ALA A N 1
ATOM 3784 C CA . ALA A 1 460 ? -3.812 -20.466 29.336 1.00 36.62 460 ALA A CA 1
ATOM 3785 C C . ALA A 1 460 ? -4.059 -19.378 30.407 1.00 36.62 460 ALA A C 1
ATOM 3787 O O . ALA A 1 460 ? -3.542 -18.277 30.279 1.00 36.62 460 ALA A O 1
ATOM 3788 N N . GLY A 1 461 ? -4.824 -19.656 31.473 1.00 32.06 461 GLY A N 1
ATOM 3789 C CA . GLY A 1 461 ? -5.020 -18.697 32.576 1.00 32.06 461 GLY A CA 1
ATOM 3790 C C . GLY A 1 461 ? -5.912 -17.488 32.251 1.00 32.06 461 GLY A C 1
ATOM 3791 O O . GLY A 1 461 ? -5.777 -16.444 32.880 1.00 32.06 461 GLY A O 1
ATOM 3792 N N . VAL A 1 462 ? -6.828 -17.617 31.286 1.00 38.69 462 VAL A N 1
ATOM 3793 C CA . VAL A 1 462 ? -7.614 -16.501 30.731 1.00 38.69 462 VAL A CA 1
ATOM 3794 C C . VAL A 1 462 ? -9.025 -16.404 31.342 1.00 38.69 462 VAL A C 1
ATOM 3796 O O . VAL A 1 462 ? -9.681 -17.419 31.582 1.00 38.69 462 VAL A O 1
ATOM 3799 N N . GLY A 1 463 ? -9.522 -15.173 31.545 1.00 42.06 463 GLY A N 1
ATOM 3800 C CA . GLY A 1 463 ? -10.862 -14.830 32.047 1.00 42.06 463 GLY A CA 1
ATOM 3801 C C . GLY A 1 463 ? -12.021 -15.300 31.150 1.00 42.06 463 GLY A C 1
ATOM 3802 O O . GLY A 1 463 ? -12.619 -14.521 30.409 1.00 42.06 463 GLY A O 1
ATOM 3803 N N . ALA A 1 464 ? -12.382 -16.579 31.253 1.00 47.88 464 ALA A N 1
ATOM 3804 C CA . ALA A 1 464 ? -13.443 -17.257 30.513 1.00 47.88 464 ALA A CA 1
ATOM 3805 C C . ALA A 1 464 ? -14.843 -16.603 30.566 1.00 47.88 464 ALA A C 1
ATOM 3807 O O . ALA A 1 464 ? -15.670 -16.917 29.719 1.00 47.88 464 ALA A O 1
ATOM 3808 N N . CYS A 1 465 ? -15.155 -15.705 31.504 1.00 43.31 465 CYS A N 1
ATOM 3809 C CA . CYS A 1 465 ? -16.532 -15.225 31.668 1.00 43.31 465 CYS A CA 1
ATOM 3810 C C . CYS A 1 465 ? -16.952 -14.120 30.690 1.00 43.31 465 CYS A C 1
ATOM 3812 O O . CYS A 1 465 ? -18.031 -14.203 30.107 1.00 43.31 465 CYS A O 1
ATOM 3814 N N . GLY A 1 466 ? -16.081 -13.134 30.438 1.00 43.81 466 GLY A N 1
ATOM 3815 C CA . GLY A 1 466 ? -16.296 -12.155 29.364 1.00 43.81 466 GLY A CA 1
ATOM 3816 C C . GLY A 1 466 ? -16.281 -12.835 27.991 1.00 43.81 466 GLY A C 1
ATOM 3817 O O . GLY A 1 466 ? -17.118 -12.548 27.13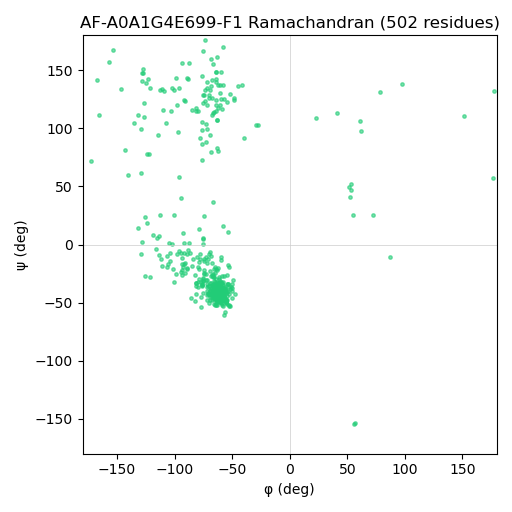8 1.00 43.81 466 GLY A O 1
ATOM 3818 N N . PHE A 1 467 ? -15.404 -13.836 27.832 1.00 46.25 467 PHE A N 1
ATOM 3819 C CA . PHE A 1 467 ? -15.365 -14.724 26.669 1.00 46.25 467 PHE A CA 1
ATOM 3820 C C . PHE A 1 467 ? -16.684 -15.493 26.495 1.00 46.25 467 PHE A C 1
ATOM 3822 O O . PHE A 1 467 ? -17.185 -15.565 25.383 1.00 46.25 467 PHE A O 1
ATOM 3829 N N . LEU A 1 468 ? -17.306 -16.009 27.561 1.00 43.50 468 LEU A N 1
ATOM 3830 C CA . LEU A 1 468 ? -18.564 -16.763 27.487 1.00 43.50 468 LEU A CA 1
ATOM 3831 C C . LEU A 1 468 ? -19.809 -15.895 27.278 1.00 43.50 468 LEU A C 1
ATOM 3833 O O . LEU A 1 468 ? -20.692 -16.337 26.554 1.00 43.50 468 LEU A O 1
ATOM 3837 N N . GLY A 1 469 ? -19.886 -14.686 27.844 1.00 40.88 469 GLY A N 1
ATOM 3838 C CA . GLY A 1 469 ? -20.967 -13.728 27.565 1.00 40.88 469 GLY A CA 1
ATOM 3839 C C . GLY A 1 469 ? -20.962 -13.275 26.109 1.00 40.88 469 GLY A C 1
ATOM 3840 O O . GLY A 1 469 ? -21.942 -13.463 25.384 1.00 40.88 469 GLY A O 1
ATOM 3841 N N . PHE A 1 470 ? -19.795 -12.811 25.655 1.00 41.19 470 PHE A N 1
ATOM 3842 C CA . PHE A 1 470 ? -19.570 -12.423 24.270 1.00 41.19 470 PHE A CA 1
ATOM 3843 C C . PHE A 1 470 ? -19.832 -13.599 23.324 1.00 41.19 470 PHE A C 1
ATOM 3845 O O . PHE A 1 470 ? -20.575 -13.465 22.353 1.00 41.19 470 PHE A O 1
ATOM 3852 N N . LEU A 1 471 ? -19.292 -14.786 23.629 1.00 37.75 471 LEU A N 1
ATOM 3853 C CA . LEU A 1 471 ? -19.570 -15.980 22.844 1.00 37.75 471 LEU A CA 1
ATOM 3854 C C . LEU A 1 471 ? -21.039 -16.364 22.887 1.00 37.75 471 LEU A C 1
ATOM 3856 O O . LEU A 1 471 ? -21.509 -16.766 21.845 1.00 37.75 471 LEU A O 1
ATOM 3860 N N . TYR A 1 472 ? -21.768 -16.250 24.001 1.00 34.19 472 TYR A N 1
ATOM 3861 C CA . TYR A 1 472 ? -23.186 -16.622 24.105 1.00 34.19 472 TYR A CA 1
ATOM 3862 C C . TYR A 1 472 ? -24.080 -15.740 23.225 1.00 34.19 472 TYR A C 1
ATOM 3864 O O . TYR A 1 472 ? -24.916 -16.270 22.495 1.00 34.19 472 TYR A O 1
ATOM 3872 N N . LYS A 1 473 ? -23.850 -14.419 23.209 1.00 37.00 473 LYS A N 1
ATOM 3873 C CA . LYS A 1 473 ? -24.573 -13.477 22.333 1.00 37.00 473 LYS A CA 1
ATOM 3874 C C . LYS A 1 473 ? -24.136 -13.558 20.862 1.00 37.00 473 LYS A C 1
ATOM 3876 O O . LYS A 1 473 ? -24.928 -13.254 19.976 1.00 37.00 473 LYS A O 1
ATOM 3881 N N . VAL A 1 474 ? -22.913 -14.022 20.592 1.00 36.09 474 VAL A N 1
ATOM 3882 C CA . VAL A 1 474 ? -22.364 -14.224 19.235 1.00 36.09 474 VAL A CA 1
ATOM 3883 C C . VAL A 1 474 ? -22.502 -15.679 18.733 1.00 36.09 474 VAL A C 1
ATOM 3885 O O . VAL A 1 474 ? -22.269 -15.953 17.551 1.00 36.09 474 VAL A O 1
ATOM 3888 N N . ASN A 1 475 ? -22.968 -16.622 19.570 1.00 30.17 475 ASN A N 1
ATOM 3889 C CA . ASN A 1 475 ? -22.918 -18.081 19.332 1.00 30.17 475 ASN A CA 1
ATOM 3890 C C . ASN A 1 475 ? -23.908 -18.640 18.306 1.00 30.17 475 ASN A C 1
ATOM 3892 O O . ASN A 1 475 ? -24.242 -19.826 18.345 1.00 30.17 475 ASN A O 1
ATOM 3896 N N . ARG A 1 476 ? -24.384 -17.833 17.363 1.00 39.25 476 ARG A N 1
ATOM 3897 C CA . ARG A 1 476 ? -25.220 -18.339 16.267 1.00 39.25 476 ARG A CA 1
ATOM 3898 C C . ARG A 1 476 ? -24.768 -17.955 14.871 1.00 39.25 476 ARG A C 1
ATOM 3900 O O . ARG A 1 476 ? -25.368 -18.416 13.909 1.00 39.25 476 ARG A O 1
ATOM 3907 N N . ASN A 1 477 ? -23.642 -17.246 14.732 1.00 36.88 477 ASN A N 1
ATOM 3908 C CA . ASN A 1 477 ? -23.068 -16.907 13.429 1.00 36.88 477 ASN A CA 1
ATOM 3909 C C . ASN A 1 477 ? -21.576 -17.275 13.324 1.00 36.88 477 ASN A C 1
ATOM 3911 O O . ASN A 1 477 ? -20.684 -16.533 13.732 1.00 36.88 477 ASN A O 1
ATOM 3915 N N . TYR A 1 478 ? -21.312 -18.421 12.684 1.00 31.72 478 TYR A N 1
ATOM 3916 C CA . TYR A 1 478 ? -20.010 -19.103 12.541 1.00 31.72 478 TYR A CA 1
ATOM 3917 C C . TYR A 1 478 ? -18.844 -18.250 11.985 1.00 31.72 478 TYR A C 1
ATOM 3919 O O . TYR A 1 478 ? -17.685 -18.599 12.180 1.00 31.72 478 TYR A O 1
ATOM 3927 N N . TYR A 1 479 ? -19.111 -17.125 11.311 1.00 35.34 479 TYR A N 1
ATOM 3928 C CA . TYR A 1 479 ? -18.067 -16.277 10.705 1.00 35.34 479 TYR A CA 1
ATOM 3929 C C . TYR A 1 479 ? -17.704 -15.041 11.533 1.00 35.34 479 TYR A C 1
ATOM 3931 O O . TYR A 1 479 ? -16.537 -14.661 11.563 1.00 35.34 479 TYR A O 1
ATOM 3939 N N . ILE A 1 480 ? -18.671 -14.469 12.257 1.00 38.06 480 ILE A N 1
ATOM 3940 C CA . ILE A 1 480 ? -18.421 -13.411 13.247 1.00 38.06 480 ILE A CA 1
ATOM 3941 C C . ILE A 1 480 ? -17.525 -13.979 14.363 1.00 38.06 480 ILE A C 1
ATOM 3943 O O . ILE A 1 480 ? -16.581 -13.332 14.803 1.00 38.06 480 ILE A O 1
ATOM 3947 N N . TYR A 1 481 ? -17.735 -15.257 14.693 1.00 34.97 481 TYR A N 1
ATOM 3948 C CA . TYR A 1 481 ? -16.915 -16.071 15.586 1.00 34.97 481 TYR A CA 1
ATOM 3949 C C . TYR A 1 481 ? -15.399 -15.998 15.310 1.00 34.97 481 TYR A C 1
ATOM 3951 O O . TYR A 1 481 ? -14.636 -15.874 16.262 1.00 34.97 481 TYR A O 1
ATOM 3959 N N . ARG A 1 482 ? -14.924 -16.029 14.051 1.00 35.72 482 ARG A N 1
ATOM 3960 C CA . ARG A 1 482 ? -13.472 -16.077 13.769 1.00 35.72 482 ARG A CA 1
ATOM 3961 C C . ARG A 1 482 ? -12.776 -14.760 14.117 1.00 35.72 482 ARG A C 1
ATOM 3963 O O . ARG A 1 482 ? -11.817 -14.771 14.876 1.00 35.72 482 ARG A O 1
ATOM 3970 N N . ASN A 1 483 ? -13.301 -13.634 13.636 1.00 37.62 483 ASN A N 1
ATOM 3971 C CA . ASN A 1 483 ? -12.696 -12.309 13.833 1.00 37.62 483 ASN A CA 1
ATOM 3972 C C . ASN A 1 483 ? -12.854 -11.787 15.270 1.00 37.62 483 ASN A C 1
ATOM 3974 O O . ASN A 1 483 ? -12.028 -11.020 15.754 1.00 37.62 483 ASN A O 1
ATOM 3978 N N . ILE A 1 484 ? -13.885 -12.249 15.972 1.00 42.25 484 ILE A N 1
ATOM 3979 C CA . ILE A 1 484 ? -14.132 -11.922 17.375 1.00 42.25 484 ILE A CA 1
ATOM 3980 C C . ILE A 1 484 ? -13.296 -12.777 18.321 1.00 42.25 484 ILE A C 1
ATOM 3982 O O . ILE A 1 484 ? -12.879 -12.285 19.363 1.00 42.25 484 ILE A O 1
ATOM 3986 N N . THR A 1 485 ? -13.010 -14.034 17.971 1.00 36.06 485 THR A N 1
ATOM 3987 C CA . THR A 1 485 ? -12.099 -14.854 18.780 1.00 36.06 485 THR A CA 1
ATOM 3988 C C . THR A 1 485 ? -10.735 -14.165 18.888 1.00 36.06 485 THR A C 1
ATOM 3990 O O . THR A 1 485 ? -10.191 -14.134 19.983 1.00 36.06 485 THR A O 1
ATOM 3993 N N . TYR A 1 486 ? -10.248 -13.518 17.817 1.00 37.03 486 TYR A N 1
ATOM 3994 C CA . TYR A 1 486 ? -9.044 -12.670 17.844 1.00 37.03 486 TYR A CA 1
ATOM 3995 C C . TYR A 1 486 ? -9.195 -11.431 18.740 1.00 37.03 486 TYR A C 1
ATOM 3997 O O . TYR A 1 486 ? -8.303 -11.158 19.537 1.00 37.03 486 TYR A O 1
ATOM 4005 N N . LEU A 1 487 ? -10.336 -10.733 18.675 1.00 37.41 487 LEU A N 1
ATOM 4006 C CA . LEU A 1 487 ? -10.651 -9.584 19.536 1.00 37.41 487 LEU A CA 1
ATOM 4007 C C . LEU A 1 487 ? -10.595 -9.947 21.026 1.00 37.41 487 LEU A C 1
ATOM 4009 O O . LEU A 1 487 ? -9.992 -9.244 21.830 1.00 37.41 487 LEU A O 1
ATOM 4013 N N . ILE A 1 488 ? -11.206 -11.076 21.394 1.00 37.09 488 ILE A N 1
ATOM 4014 C CA . ILE A 1 488 ? -11.273 -11.513 22.787 1.00 37.09 488 ILE A CA 1
ATOM 4015 C C . ILE A 1 488 ? -9.936 -12.118 23.243 1.00 37.09 488 ILE A C 1
ATOM 4017 O O . ILE A 1 488 ? -9.556 -11.943 24.398 1.00 37.09 488 ILE A O 1
ATOM 4021 N N . PHE A 1 489 ? -9.181 -12.765 22.345 1.00 35.06 489 PHE A N 1
ATOM 4022 C CA . PHE A 1 489 ? -7.797 -13.167 22.624 1.00 35.06 489 PHE A CA 1
ATOM 4023 C C . PHE A 1 489 ? -6.925 -11.941 22.930 1.00 35.06 489 PHE A C 1
ATOM 4025 O O . PHE A 1 489 ? -6.075 -12.009 23.806 1.00 35.06 489 PHE A O 1
ATOM 4032 N N . PHE A 1 490 ? -7.161 -10.808 22.268 1.00 37.50 490 PHE A N 1
ATOM 4033 C CA . PHE A 1 490 ? -6.390 -9.581 22.466 1.00 37.50 490 PHE A CA 1
ATOM 4034 C C . PHE A 1 490 ? -6.785 -8.827 23.750 1.00 37.50 490 PHE A C 1
ATOM 4036 O O . PHE A 1 490 ? -5.921 -8.462 24.541 1.00 37.50 490 PHE A O 1
ATOM 4043 N N . ILE A 1 491 ? -8.089 -8.678 24.023 1.00 38.06 491 ILE A N 1
ATOM 4044 C CA . ILE A 1 491 ? -8.616 -8.016 25.238 1.00 38.06 491 ILE A CA 1
ATOM 4045 C C . ILE A 1 491 ? -8.191 -8.741 26.529 1.00 38.06 491 ILE A C 1
ATOM 4047 O O . ILE A 1 491 ? -8.103 -8.121 27.593 1.00 38.06 491 ILE A O 1
ATOM 4051 N N . LEU A 1 492 ? -7.953 -10.055 26.459 1.00 35.81 492 LEU A N 1
ATOM 4052 C CA . LEU A 1 492 ? -7.679 -10.881 27.634 1.00 35.81 492 LEU A CA 1
ATOM 4053 C C . LEU A 1 492 ? -6.199 -11.272 27.834 1.00 35.81 492 LEU A C 1
ATOM 4055 O O . LEU A 1 492 ? -5.899 -11.826 28.887 1.00 35.81 492 LEU A O 1
ATOM 4059 N N . ASN A 1 493 ? -5.289 -10.981 26.892 1.00 35.47 493 ASN A N 1
ATOM 4060 C CA . ASN A 1 493 ? -3.864 -11.368 26.964 1.00 35.47 493 ASN A CA 1
ATOM 4061 C C . ASN A 1 493 ? -2.887 -10.187 27.132 1.00 35.47 493 ASN A C 1
ATOM 4063 O O . ASN A 1 493 ? -1.718 -10.313 26.774 1.00 35.47 493 ASN A O 1
ATOM 4067 N N . TYR A 1 494 ? -3.307 -9.046 27.692 1.00 33.50 494 TYR A N 1
ATOM 4068 C CA . TYR A 1 494 ? -2.354 -7.976 28.022 1.00 33.50 494 TYR A CA 1
ATOM 4069 C C . TYR A 1 494 ? -1.548 -8.322 29.290 1.00 33.50 494 TYR A C 1
ATOM 4071 O O . TYR A 1 494 ? -1.764 -7.782 30.373 1.00 33.50 494 TYR A O 1
ATOM 4079 N N . SER A 1 495 ? -0.621 -9.265 29.145 1.00 28.22 495 SER A N 1
ATOM 4080 C CA . SER A 1 495 ? 0.589 -9.373 29.955 1.00 28.22 495 SER A CA 1
ATOM 4081 C C . SER A 1 495 ? 1.758 -9.437 28.982 1.00 28.22 495 SER A C 1
ATOM 4083 O O . SER A 1 495 ? 1.757 -10.310 28.118 1.00 28.22 495 SER A O 1
ATOM 4085 N N . ASP A 1 496 ? 2.688 -8.486 29.103 1.00 27.33 496 ASP A N 1
ATOM 4086 C CA . ASP A 1 496 ? 3.904 -8.322 28.300 1.00 27.33 496 ASP A CA 1
ATOM 4087 C C . ASP A 1 496 ? 4.589 -9.656 27.973 1.00 27.33 496 ASP A C 1
ATOM 4089 O O . ASP A 1 496 ? 5.421 -10.122 28.739 1.00 27.33 496 ASP A O 1
ATOM 4093 N N . GLU A 1 497 ? 4.261 -10.275 26.841 1.00 24.84 497 GLU A N 1
ATOM 4094 C CA . GLU A 1 497 ? 5.149 -11.195 26.137 1.00 24.84 497 GLU A CA 1
ATOM 4095 C C . GLU A 1 497 ? 4.619 -11.440 24.717 1.00 24.84 497 GLU A C 1
ATOM 4097 O O . GLU A 1 497 ? 3.565 -12.022 24.468 1.00 24.84 497 GLU A O 1
ATOM 4102 N N . SER A 1 498 ? 5.389 -10.927 23.767 1.00 32.78 498 SER A N 1
ATOM 4103 C CA . SER A 1 498 ? 5.289 -11.131 22.327 1.00 32.78 498 SER A CA 1
ATOM 4104 C C . SER A 1 498 ? 5.145 -12.605 21.947 1.00 32.78 498 SER A C 1
ATOM 4106 O O . SER A 1 498 ? 6.061 -13.361 22.251 1.00 32.78 498 SER A O 1
ATOM 4108 N N . PHE A 1 499 ? 4.127 -12.995 21.167 1.00 25.45 499 PHE A N 1
ATOM 4109 C CA . PHE A 1 499 ? 4.224 -14.203 20.338 1.00 25.45 499 PHE A CA 1
ATOM 4110 C C . PHE A 1 499 ? 3.470 -14.133 19.005 1.00 25.45 499 PHE A C 1
ATOM 4112 O O . PHE A 1 499 ? 2.315 -13.726 18.907 1.00 25.45 499 PHE A O 1
ATOM 4119 N N . ALA A 1 500 ? 4.211 -14.578 17.990 1.00 25.67 500 ALA A N 1
ATOM 4120 C CA . ALA A 1 500 ? 3.834 -14.881 16.619 1.00 25.67 500 ALA A CA 1
ATOM 4121 C C . ALA A 1 500 ? 3.016 -16.188 16.494 1.00 25.67 500 ALA A C 1
ATOM 4123 O O . ALA A 1 500 ? 2.922 -16.946 17.456 1.00 25.67 500 ALA A O 1
ATOM 4124 N N . PHE A 1 501 ? 2.574 -16.465 15.251 1.00 23.80 501 PHE A N 1
ATOM 4125 C CA . PHE A 1 501 ? 1.883 -17.653 14.688 1.00 23.80 501 PHE A CA 1
ATOM 4126 C C . PHE A 1 501 ? 0.344 -17.545 14.589 1.00 23.80 501 PHE A C 1
ATOM 4128 O O . PHE A 1 501 ? -0.305 -17.067 15.505 1.00 23.80 501 PHE A O 1
ATOM 4135 N N . ALA A 1 502 ? -0.342 -17.979 13.522 1.00 20.39 502 ALA A N 1
ATOM 4136 C CA . ALA A 1 502 ? 0.023 -18.690 12.291 1.00 20.39 502 ALA A CA 1
ATOM 4137 C C . ALA A 1 502 ? -1.029 -18.429 11.180 1.00 20.39 502 ALA A C 1
ATOM 4139 O O . ALA A 1 502 ? -2.177 -18.099 11.468 1.00 20.39 502 ALA A O 1
ATOM 4140 N N . TYR A 1 503 ? -0.578 -18.612 9.935 1.00 30.42 503 TYR A N 1
ATOM 4141 C CA . TYR A 1 503 ? -1.237 -18.513 8.620 1.00 30.42 503 TYR A CA 1
ATOM 4142 C C . TYR A 1 503 ? -2.477 -19.422 8.387 1.00 30.42 503 TYR A C 1
ATOM 4144 O O . TYR A 1 503 ? -2.649 -20.408 9.100 1.00 30.42 503 TYR A O 1
ATOM 4152 N N . MET A 1 504 ? -3.181 -19.158 7.262 1.00 22.81 504 MET A N 1
ATOM 4153 C CA . MET A 1 504 ? -4.227 -19.941 6.540 1.00 22.81 504 MET A CA 1
ATOM 4154 C C . MET A 1 504 ? -5.707 -19.646 6.822 1.00 22.81 504 MET A C 1
ATOM 4156 O O . MET A 1 504 ? -6.185 -19.788 7.968 1.00 22.81 504 MET A O 1
#

Organism: Plasmodium vivax (NCBI:txid5855)

Foldse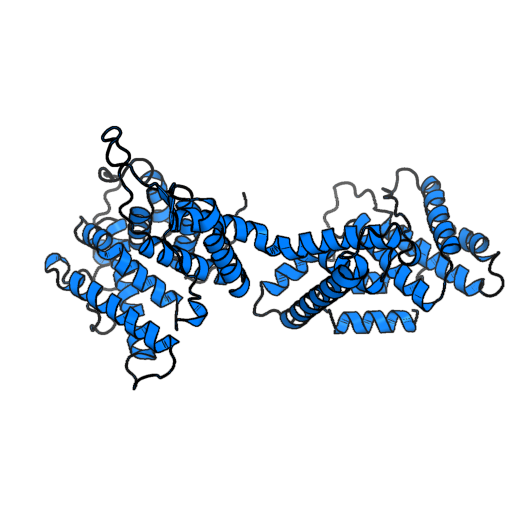ek 3Di:
DPPPVLVVLVVCCVLQVLVVVLSVLLVLLVDFDPDPPPPLLVVLQVLLVVVVVCSVVSSRNLVSLLVLLCVLFWDFPPDPPDPDDDDDPDPQHSQNSLVSSLVSVQVVCVVPVDDPVSVVSSLVSSVVCVVVVPPRIHTDRRDHDNLVQQADPSVLLVLLVSCLVCVVSLQVLCLDPPDPSNVSSVVSLVSNVVSLVVLCVVQVPDDDDPDRRSVSSVVSSVSSVCSNVVLCVVVLVVLLVLLCVLWKDFDDDPPDPDDDDDDQPDHSQNSLVVSLLLVQVVCVNSVDDPVVSQVSLVVSVVCVVVCPPGIGTDRRDHDNLVQQADPSLLLVLLVLCVLLVVLLLVLCPDDDDLQNVLSQVSLQSNLVSLLVLCVPQVPDDDDPDRRSVNSNVSSVSSLVSSVVSCPPPSCPPSGDDSPDDDDDDDDDPPVVVPPDDDPDDDPPVDDPVVVVVVVVVSVVPWSCRSVCSVCVSVVPDPPVVPSVVVVRCVSTPPDDDDDDDDDD

Sequence (504 aa):
MDLSLSQEINEWKLKYPFLEHIWSLFEDFSNELVDDENELYIVCDGIAAPYHGKISEYKEFCKILLKNLDRVSLSENKSESETGAGYFEDNMDDNTRCINLNRWLYYYTKIHHVPDEFIEEVFSAMDGLVTLWGDKFKYTKCYYESYSDVYAEPEDLIKLLTFVDNDDVIQRILMSEHSSLYYSCFNYINECAKIYRKLNTSHCNATENSDKKYVNLCRDLGVFKTSYTSEYKEFCKILLKNLDRVSLSENKSESETGAGYFEDNMDDNTRCINLNRWLYYYTKIHHVPDEFIEEVFSAMDGLVTLWGDKFKYTKCYYESYSDVYAEPEDLIKLLTFVDNEEVILNILMSKPSSVYYSCVDYMNECAKIYRKLNTSHCNATENSDKKYVNLCRDLGVFKTSYTSLYDIELLQGKVPHLDSPQLEHGAAESQIRDEQVPKTEDTDFLSNPLKSKITTAVTAGVGACGFLGFLYKVNRNYYIYRNITYLIFFILNYSDESFAFAYM

Solvent-accessible surface area (backbone atoms only — not comparable to full-atom values): 30012 Å² total; per-residue (Å²): 103,61,70,67,64,51,49,55,47,52,54,46,40,72,58,39,55,87,48,42,72,60,48,51,52,52,48,60,56,50,44,68,79,92,69,86,80,55,76,77,52,60,57,24,60,64,72,18,57,85,40,72,93,45,31,71,60,44,27,52,49,40,44,41,49,50,55,44,48,46,67,32,19,50,42,76,69,73,67,96,81,75,95,73,88,82,78,91,77,72,90,70,48,50,66,60,45,31,53,51,48,35,54,45,48,45,56,48,30,73,74,69,67,60,57,66,71,59,52,52,50,52,53,52,48,52,64,58,51,52,75,76,55,58,91,65,45,47,73,48,89,65,76,89,57,60,45,82,78,49,29,54,66,44,69,65,48,50,56,39,49,53,45,55,80,38,44,69,61,51,49,58,37,69,63,31,96,80,47,92,51,28,67,41,51,55,51,50,53,55,51,42,56,51,49,50,54,52,50,43,59,76,62,56,72,52,80,85,64,86,52,62,26,52,47,48,37,45,53,52,51,48,51,37,52,47,52,72,56,46,80,50,44,66,58,50,53,52,49,52,57,49,47,50,65,35,20,50,44,77,65,76,69,97,78,77,92,79,76,97,70,85,79,80,87,72,51,54,64,63,44,32,54,52,49,34,55,50,46,46,56,47,29,71,73,64,61,58,58,66,72,60,52,52,50,54,51,54,51,56,64,62,49,56,80,78,54,55,90,62,46,47,74,47,91,66,78,90,56,61,42,83,77,49,29,52,65,46,69,66,49,52,59,40,50,53,46,56,80,23,47,69,52,50,48,54,43,70,73,44,75,90,43,75,50,31,52,19,32,43,52,47,53,48,50,44,41,52,50,49,46,52,51,41,61,76,65,56,70,57,79,87,65,86,51,62,25,50,49,46,36,45,54,54,51,47,51,35,50,54,52,53,50,60,55,50,69,37,75,92,38,60,86,67,57,77,61,73,87,57,78,83,79,82,73,90,76,87,64,67,82,60,69,80,79,71,73,73,83,82,81,82,70,85,90,56,61,78,79,56,61,72,53,49,63,64,45,68,76,68,81,50,51,44,30,65,54,46,27,53,42,63,80,46,70,84,43,85,67,64,47,58,68,44,51,54,51,53,55,54,78,60,55,87,59,99,69,92,81,86,88,82,87,137

pLDDT: mean 72.96, std 21.26, range [20.39, 97.12]

Mean predicted aligned error: 17.65 Å